Protein AF-0000000087148289 (afdb_homodimer)

Radius of gyration: 29.95 Å; Cα contacts (8 Å, |Δi|>4): 1672; chains: 2; bounding box: 51×97×71 Å

Nearest PDB structures (foldseek):
  4b7x-assembly2_C  TM=9.694E-01  e=5.937E-44  Pseudomonas aeruginosa PAO1
  4b7c-assembly3_E  TM=9.612E-01  e=1.639E-42  Pseudomonas aeruginosa PAO1
  5zxn-assembly1_B  TM=9.208E-01  e=2.849E-42  Vibrio vulnificus MO6-24/O
  7e4d-assembly1_B  TM=9.268E-01  e=2.447E-41  Parvibaculum lavamentivorans DS-1
  5zxu-assembly1_A  TM=9.361E-01  e=4.000E-41  Vibrio vulnificus MO6-24/O

Solvent-accessible surface area (backbone atoms only — not comparable to full-atom values): 34791 Å² total; per-residue (Å²): 127,84,58,70,22,48,34,34,18,30,54,42,69,56,83,41,67,70,56,74,74,29,48,38,81,40,78,42,73,52,79,78,53,48,84,45,17,24,24,23,42,28,28,34,37,44,52,59,77,70,55,61,60,28,47,34,94,51,93,64,81,55,80,44,61,52,74,66,36,68,38,67,36,44,32,31,23,33,25,68,41,56,32,38,92,86,53,46,62,71,41,47,37,30,34,62,26,44,52,33,49,53,24,61,29,50,54,88,68,42,39,87,56,59,66,87,64,41,60,70,69,41,51,57,16,58,56,22,65,33,22,47,34,22,51,45,41,40,58,72,65,30,50,79,51,64,72,36,30,36,36,25,34,48,19,41,29,37,35,24,39,43,35,44,33,55,41,33,76,52,47,25,46,22,32,28,32,25,72,37,68,70,43,27,47,45,38,36,76,71,50,59,30,75,31,55,42,38,57,74,80,46,90,52,58,48,63,53,40,46,69,65,34,71,87,34,32,39,24,37,42,33,36,27,45,62,70,64,46,59,32,51,54,77,35,48,27,76,62,12,21,32,24,36,66,39,40,59,73,53,70,46,52,74,58,87,56,65,38,73,62,59,69,73,59,20,27,67,22,33,21,36,38,30,23,47,56,59,73,81,44,56,93,49,43,66,62,50,42,52,53,44,46,50,33,38,59,71,61,76,41,79,85,53,69,31,75,40,76,34,61,91,40,41,65,56,54,48,58,36,63,82,70,64,74,57,50,26,22,47,33,25,37,52,44,74,78,76,78,125,126,85,58,71,23,48,35,35,19,31,54,41,68,55,84,41,66,71,57,75,74,30,49,38,80,40,78,43,72,50,81,76,52,48,86,44,16,24,22,24,43,27,27,33,36,43,50,59,78,68,54,60,60,28,48,35,95,53,94,65,80,56,80,42,61,53,74,66,36,69,37,67,37,44,31,31,25,32,25,68,40,57,33,38,89,87,52,46,62,71,41,47,37,30,33,62,26,43,50,32,49,53,24,62,30,53,53,87,68,42,38,88,56,57,67,86,63,40,61,70,70,41,52,56,15,59,56,22,65,32,23,46,34,22,51,46,42,40,58,72,65,30,52,79,51,64,74,34,29,37,37,26,34,49,19,42,28,37,34,24,40,43,36,43,32,55,41,34,77,51,47,26,46,24,34,30,30,26,72,37,70,68,44,27,48,44,38,36,76,70,49,59,30,73,30,53,41,38,57,74,80,47,90,52,60,48,62,53,41,46,70,64,34,72,86,30,31,39,24,37,42,30,37,27,45,62,70,64,46,58,32,51,53,78,36,49,29,76,61,12,21,32,24,37,64,38,40,58,73,53,70,47,53,75,57,87,56,64,39,75,61,57,69,73,58,20,27,68,20,33,21,37,37,30,21,46,57,59,75,81,45,54,93,50,42,67,60,50,42,51,51,44,46,51,33,38,59,70,61,75,40,79,85,51,70,30,77,39,76,35,63,90,39,41,65,57,53,49,58,35,63,82,70,65,73,58,50,26,23,45,33,26,38,51,43,75,78,76,79,125

Secondary structure (DSSP, 8-state):
-PPEEEEEEE-S--SSS--GGGEEEEEEEPP-PPTTEEEEEEEEEE--THHHHHTS-S--SSPPPPTTSBPEEEEEEEEEEESSSS--TT-EEEEEEESBSEEEEETTT-EE--TTTS-GGGGGTTTSHHHHHHHHIIIIII---TT-EEEETTTTBHHHHHHHHHHHHTT-EEEEEESSHHHHHIIIIIS--SEEEEGGG-S-HHHHHHHH-TT-EEEEEESS-HHHHHHHHTTEEEEEEEEE---GGGTT-SS--EEE--THHHHTTT-EEEE--GGGGGGGHHHHHHHHHHHHHHTSS---EEEEESGGGHHHHHHHGGGT--SBEEEEE-S-----/-PPEEEEEEE-S--SSS--GGGEEEEEEEPP-PPTTEEEEEEEEEE--THHHHHTS-S--SSPPPPTTSBPEEEEEEEEEEESSSS--TT-EEEEEEESBSEEEEETTT-EE--TTTS-GGGGGTTTSHHHHHHHHIIIIII---TT-EEEETTTTBHHHHHHHHHHHHTT-EEEEEESSHHHHHIIIIIS--SEEEEGGG-S-HHHHHHHH-TT-EEEEEESS-HHHHHHHHTTEEEEEEEEE---GGGTT-SS--EEE--THHHHTTT-EEEE--GGGGGGGHHHHHHHHHHHHHHTSS---EEEEESGGGHHHHHHHGGGT--SBEEEEE-S-----

Foldseek 3Di:
DFDKKKFKFQAAADLFQDDPNRIDIDIDGQDDEDQQKFKWQFFKFFFDLCLLVLSDCDDDPDHHGDNVDFAKGKTWGFTCDHNYPQDDGGFIWIDIFGLMRITMDRNVGIHHDDVVLHHRVVCRFCLHDLVLLLVCLQCVAQNDAAAAEEEEEVLQARNNVNNQLVCVVRNHAYEYEAADPVSQCCSVVPRPHQGYDNPNPDPQLLVVCCVSPVQFHQEYEYAADDPNVVNNLQGHAAQHTYEDEHHSVCSRPSDPDDDDDRVVSCVVNVYYYDYDDSVVCVVCSVVSSVVSSVCSSVVSRDFDEDEAEASVCSVVQNSVVSVRPIGYTYMYGHDDDPPD/DFDKKKFKFQAAADLFQDDPNRIDIDIDGQDDEDQQKFKWQFFKFFFDLCLLVLSDCDDDPDHHGDNVDFAKGKTWGFTCPDNYPQDDGGFIWIDIFGLMRITMDRNVGIHHDDVVLHHRVVCRFCLHDLVLLLVCLQCVAQNDAAAAEEEEEVLQARNNLNNQLVCVVRNHAYEYEAADPVSQCCSVVPRPHQGYDNPNPDPQLLVVCCVSPVQFHQEYEYAADDPNVVNNLQGHAAQREYEDEHHSPCSRPSDDDDDDDRVVSCPVNVYYYDYDDSVVCVVCSVVSSVVSSVCSSVVSRDFDEDEAEASVCSVVQNSVVSVRPIGYTYMYGHDDDPPD

Structure (mmCIF, N/CA/C/O backbone):
data_AF-0000000087148289-model_v1
#
loop_
_entity.id
_entity.type
_entity.pdbx_description
1 polymer 'NADP-dependent oxidoreductase'
#
loop_
_atom_site.group_PDB
_atom_site.id
_atom_site.type_symbol
_atom_site.label_atom_id
_atom_site.label_alt_id
_atom_site.label_comp_id
_atom_site.label_asym_id
_atom_site.label_entity_id
_atom_site.label_seq_id
_atom_site.pdbx_PDB_ins_code
_atom_site.Cartn_x
_atom_site.Cartn_y
_atom_site.Cartn_z
_atom_site.occupancy
_atom_site.B_iso_or_equiv
_atom_site.auth_seq_id
_atom_site.auth_comp_id
_atom_site.auth_asym_id
_atom_site.auth_atom_id
_atom_site.pdbx_PDB_model_num
ATOM 1 N N . MET A 1 1 ? 18.781 -46.125 -31.375 1 41.03 1 MET A N 1
ATOM 2 C CA . MET A 1 1 ? 18.406 -44.844 -31.969 1 41.03 1 MET A CA 1
ATOM 3 C C . MET A 1 1 ? 18.312 -43.781 -30.891 1 41.03 1 MET A C 1
ATOM 5 O O . MET A 1 1 ? 17.688 -44 -29.844 1 41.03 1 MET A O 1
ATOM 9 N N . ARG A 1 2 ? 19.094 -42.75 -30.875 1 57.16 2 ARG A N 1
ATOM 10 C CA . ARG A 1 2 ? 19.156 -41.781 -29.781 1 57.16 2 ARG A CA 1
ATOM 11 C C . ARG A 1 2 ? 17.781 -41.156 -29.5 1 57.16 2 ARG A C 1
ATOM 13 O O . ARG A 1 2 ? 17.078 -40.781 -30.438 1 57.16 2 ARG A O 1
ATOM 20 N N . GLU A 1 3 ? 17.188 -41.312 -28.359 1 78.75 3 GLU A N 1
ATOM 21 C CA . GLU A 1 3 ? 15.859 -40.844 -28.031 1 78.75 3 GLU A CA 1
ATOM 22 C C . GLU A 1 3 ? 15.758 -39.312 -28.266 1 78.75 3 GLU A C 1
ATOM 24 O O . GLU A 1 3 ? 16.734 -38.594 -28.078 1 78.75 3 GLU A O 1
ATOM 29 N N . THR A 1 4 ? 14.797 -38.969 -29.016 1 91.69 4 THR A N 1
ATOM 30 C CA . THR A 1 4 ? 14.555 -37.562 -29.328 1 91.69 4 THR A CA 1
ATOM 31 C C . THR A 1 4 ? 13.797 -36.875 -28.203 1 91.69 4 THR A C 1
ATOM 33 O O . THR A 1 4 ? 13.258 -37.531 -27.312 1 91.69 4 THR A O 1
ATOM 36 N N . ASN A 1 5 ? 14.016 -35.594 -28.078 1 97 5 ASN A N 1
ATOM 37 C CA . ASN A 1 5 ? 13.352 -34.75 -27.094 1 97 5 ASN A CA 1
ATOM 38 C C . ASN A 1 5 ? 12.656 -33.562 -27.766 1 97 5 ASN A C 1
ATOM 40 O O . ASN A 1 5 ? 13.289 -32.812 -28.5 1 97 5 ASN A O 1
ATOM 44 N N . ARG A 1 6 ? 11.336 -33.469 -27.656 1 98.06 6 ARG A N 1
ATOM 45 C CA . ARG A 1 6 ? 10.625 -32.25 -28.078 1 98.06 6 ARG A CA 1
ATOM 46 C C . ARG A 1 6 ? 10.664 -31.203 -26.969 1 98.06 6 ARG A C 1
ATOM 48 O O . ARG A 1 6 ? 10.516 -31.531 -25.797 1 98.06 6 ARG A O 1
ATOM 55 N N . ARG A 1 7 ? 10.93 -29.984 -27.406 1 98 7 ARG A N 1
ATOM 56 C CA . ARG A 1 7 ? 11.023 -28.891 -26.453 1 98 7 ARG A CA 1
ATOM 57 C C . ARG A 1 7 ? 10.414 -27.609 -27.016 1 98 7 ARG A C 1
ATOM 59 O O . ARG A 1 7 ? 10.641 -27.281 -28.188 1 98 7 ARG A O 1
ATOM 66 N N . TRP A 1 8 ? 9.625 -26.938 -26.219 1 98.44 8 TRP A N 1
ATOM 67 C CA . TRP A 1 8 ? 9.078 -25.641 -26.609 1 98.44 8 TRP A CA 1
ATOM 68 C C . TRP A 1 8 ? 10.094 -24.531 -26.391 1 98.44 8 TRP A C 1
ATOM 70 O O . TRP A 1 8 ? 10.773 -24.5 -25.359 1 98.44 8 TRP A O 1
ATOM 80 N N . HIS A 1 9 ? 10.195 -23.656 -27.344 1 98.44 9 HIS A N 1
ATOM 81 C CA . HIS A 1 9 ? 11.047 -22.469 -27.281 1 98.44 9 HIS A CA 1
ATOM 82 C C . HIS A 1 9 ? 10.234 -21.188 -27.469 1 98.44 9 HIS A C 1
ATOM 84 O O . HIS A 1 9 ? 9.172 -21.203 -28.094 1 98.44 9 HIS A O 1
ATOM 90 N N . LEU A 1 10 ? 10.695 -20.125 -26.828 1 98.12 10 LEU A N 1
ATOM 91 C CA . LEU A 1 10 ? 10.133 -18.812 -27.172 1 98.12 10 LEU A CA 1
ATOM 92 C C . LEU A 1 10 ? 10.516 -18.406 -28.594 1 98.12 10 LEU A C 1
ATOM 94 O O . LEU A 1 10 ? 11.695 -18.203 -28.875 1 98.12 10 LEU A O 1
ATOM 98 N N . ALA A 1 11 ? 9.586 -18.297 -29.391 1 97.88 11 ALA A N 1
ATOM 99 C CA . ALA A 1 11 ? 9.852 -18.031 -30.797 1 97.88 11 ALA A CA 1
ATOM 100 C C . ALA A 1 11 ? 9.938 -16.531 -31.078 1 97.88 11 ALA A C 1
ATOM 102 O O . ALA A 1 11 ? 10.766 -16.078 -31.875 1 97.88 11 ALA A O 1
ATOM 103 N N . LYS A 1 12 ? 9.102 -15.812 -30.516 1 96.19 12 LYS A N 1
ATOM 104 C CA . LYS A 1 12 ? 9.047 -14.359 -30.641 1 96.19 12 LYS A CA 1
ATOM 105 C C . LYS A 1 12 ? 8.383 -13.727 -29.422 1 96.19 12 LYS A C 1
ATOM 107 O O . LYS A 1 12 ? 7.535 -14.344 -28.781 1 96.19 12 LYS A O 1
ATOM 112 N N . ARG A 1 13 ? 8.734 -12.516 -29.219 1 95.19 13 ARG A N 1
ATOM 113 C CA . ARG A 1 13 ? 8.117 -11.781 -28.125 1 95.19 13 ARG A CA 1
ATOM 114 C C . ARG A 1 13 ? 6.773 -11.195 -28.547 1 95.19 13 ARG A C 1
ATOM 116 O O . ARG A 1 13 ? 6.652 -10.625 -29.625 1 95.19 13 ARG A O 1
ATOM 123 N N . PRO A 1 14 ? 5.898 -11.344 -27.656 1 93.25 14 PRO A N 1
ATOM 124 C CA . PRO A 1 14 ? 4.598 -10.766 -28 1 93.25 14 PRO A CA 1
ATOM 125 C C . PRO A 1 14 ? 4.555 -9.258 -27.812 1 93.25 14 PRO A C 1
ATOM 127 O O . PRO A 1 14 ? 5.188 -8.727 -26.891 1 93.25 14 PRO A O 1
ATOM 130 N N . ALA A 1 15 ? 3.848 -8.391 -28.562 1 83.5 15 ALA A N 1
ATOM 131 C CA . ALA A 1 15 ? 3.574 -6.969 -28.359 1 83.5 15 ALA A CA 1
ATOM 132 C C . ALA A 1 15 ? 2.387 -6.773 -27.422 1 83.5 15 ALA A C 1
ATOM 134 O O . ALA A 1 15 ? 2.338 -5.793 -26.672 1 83.5 15 ALA A O 1
ATOM 135 N N . GLY A 1 16 ? 1.531 -7.648 -27.281 1 87.69 16 GLY A N 1
ATOM 136 C CA . GLY A 1 16 ? 0.331 -7.75 -26.469 1 87.69 16 GLY A CA 1
ATOM 137 C C . GLY A 1 16 ? 0.06 -9.156 -25.969 1 87.69 16 GLY A C 1
ATOM 138 O O . GLY A 1 16 ? 0.959 -9.828 -25.453 1 87.69 16 GLY A O 1
ATOM 139 N N . GLU A 1 17 ? -1.116 -9.469 -26.125 1 91.12 17 GLU A N 1
ATOM 140 C CA . GLU A 1 17 ? -1.474 -10.836 -25.75 1 91.12 17 GLU A CA 1
ATOM 141 C C . GLU A 1 17 ? -0.712 -11.859 -26.578 1 91.12 17 GLU A C 1
ATOM 143 O O . GLU A 1 17 ? -0.679 -11.766 -27.812 1 91.12 17 GLU A O 1
ATOM 148 N N . PRO A 1 18 ? -0.026 -12.781 -25.922 1 95.56 18 PRO A N 1
ATOM 149 C CA . PRO A 1 18 ? 0.684 -13.812 -26.672 1 95.56 18 PRO A CA 1
ATOM 150 C C . PRO A 1 18 ? -0.253 -14.672 -27.531 1 95.56 18 PRO A C 1
ATOM 152 O O . PRO A 1 18 ? -1.438 -14.797 -27.203 1 95.56 18 PRO A O 1
ATOM 155 N N . ASP A 1 19 ? 0.296 -15.141 -28.641 1 95.31 19 ASP A N 1
ATOM 156 C CA . ASP A 1 19 ? -0.416 -16.078 -29.484 1 95.31 19 ASP A CA 1
ATOM 157 C C . ASP A 1 19 ? 0.467 -17.281 -29.844 1 95.31 19 ASP A C 1
ATOM 159 O O . ASP A 1 19 ? 1.577 -17.406 -29.328 1 95.31 19 ASP A O 1
ATOM 163 N N . ALA A 1 20 ? -0.085 -18.172 -30.672 1 95.62 20 ALA A N 1
ATOM 164 C CA . ALA A 1 20 ? 0.584 -19.422 -30.984 1 95.62 20 ALA A CA 1
ATOM 165 C C . ALA A 1 20 ? 1.939 -19.188 -31.656 1 95.62 20 ALA A C 1
ATOM 167 O O . ALA A 1 20 ? 2.865 -19.984 -31.5 1 95.62 20 ALA A O 1
ATOM 168 N N . ASP A 1 21 ? 2.086 -18.047 -32.312 1 96.62 21 ASP A N 1
ATOM 169 C CA . ASP A 1 21 ? 3.314 -17.75 -33.031 1 96.62 21 ASP A CA 1
ATOM 170 C C . ASP A 1 21 ? 4.461 -17.438 -32.062 1 96.62 21 ASP A C 1
ATOM 172 O O . ASP A 1 21 ? 5.625 -17.422 -32.469 1 96.62 21 ASP A O 1
ATOM 176 N N . CYS A 1 22 ? 4.145 -17.203 -30.859 1 97.81 22 CYS A N 1
ATOM 177 C CA . CYS A 1 22 ? 5.168 -16.891 -29.875 1 97.81 22 CYS A CA 1
ATOM 178 C C . CYS A 1 22 ? 5.922 -18.141 -29.453 1 97.81 22 CYS A C 1
ATOM 180 O O . CYS A 1 22 ? 6.914 -18.062 -28.719 1 97.81 22 CYS A O 1
ATOM 182 N N . PHE A 1 23 ? 5.512 -19.281 -29.922 1 98.19 23 PHE A N 1
ATOM 183 C CA . PHE A 1 23 ? 6.059 -20.562 -29.469 1 98.19 23 PHE A CA 1
ATOM 184 C C . PHE A 1 23 ? 6.5 -21.406 -30.656 1 98.19 23 PHE A C 1
ATOM 186 O O . PHE A 1 23 ? 5.852 -21.406 -31.703 1 98.19 23 PHE A O 1
ATOM 193 N N . ASP A 1 24 ? 7.574 -22.078 -30.422 1 97.94 24 ASP A N 1
ATOM 194 C CA . ASP A 1 24 ? 8.117 -22.984 -31.438 1 97.94 24 ASP A CA 1
ATOM 195 C C . ASP A 1 24 ? 8.508 -24.328 -30.812 1 97.94 24 ASP A C 1
ATOM 197 O O . ASP A 1 24 ? 9.328 -24.375 -29.891 1 97.94 24 ASP A O 1
ATOM 201 N N . LEU A 1 25 ? 7.887 -25.422 -31.266 1 98.25 25 LEU A N 1
ATOM 202 C CA . LEU A 1 25 ? 8.25 -26.766 -30.812 1 98.25 25 LEU A CA 1
ATOM 203 C C . LEU A 1 25 ? 9.398 -27.328 -31.656 1 98.25 25 LEU A C 1
ATOM 205 O O . LEU A 1 25 ? 9.281 -27.453 -32.875 1 98.25 25 LEU A O 1
ATOM 209 N N . ARG A 1 26 ? 10.453 -27.656 -30.969 1 97.75 26 ARG A N 1
ATOM 210 C CA . ARG A 1 26 ? 11.617 -28.188 -31.672 1 97.75 26 ARG A CA 1
ATOM 211 C C . ARG A 1 26 ? 11.961 -29.594 -31.172 1 97.75 26 ARG A C 1
ATOM 213 O O . ARG A 1 26 ? 11.758 -29.906 -30 1 97.75 26 ARG A O 1
ATOM 220 N N . GLU A 1 27 ? 12.469 -30.344 -32.125 1 96.81 27 GLU A N 1
ATOM 221 C CA . GLU A 1 27 ? 12.977 -31.672 -31.781 1 96.81 27 GLU A CA 1
ATOM 222 C C . GLU A 1 27 ? 14.508 -31.688 -31.75 1 96.81 27 GLU A C 1
ATOM 224 O O . GLU A 1 27 ? 15.156 -31.078 -32.594 1 96.81 27 GLU A O 1
ATOM 229 N N . GLY A 1 28 ? 14.969 -32.281 -30.734 1 95.31 28 GLY A N 1
ATOM 230 C CA . GLY A 1 28 ? 16.406 -32.406 -30.578 1 95.31 28 GLY A CA 1
ATOM 231 C C . GLY A 1 28 ? 16.828 -33.688 -29.859 1 95.31 28 GLY A C 1
ATOM 232 O O . GLY A 1 28 ? 16.016 -34.594 -29.656 1 95.31 28 GLY A O 1
ATOM 233 N N . GLU A 1 29 ? 18.094 -33.688 -29.531 1 95 29 GLU A N 1
ATOM 234 C CA . GLU A 1 29 ? 18.641 -34.844 -28.828 1 95 29 GLU A CA 1
ATOM 235 C C . GLU A 1 29 ? 18.203 -34.844 -27.375 1 95 29 GLU A C 1
ATOM 237 O O . GLU A 1 29 ? 18.094 -33.781 -26.75 1 95 29 GLU A O 1
ATOM 242 N N . ARG A 1 30 ? 17.938 -36 -26.891 1 96.19 30 ARG A N 1
ATOM 243 C CA . ARG A 1 30 ? 17.719 -36.156 -25.453 1 96.19 30 ARG A CA 1
ATOM 244 C C . ARG A 1 30 ? 18.938 -35.688 -24.656 1 96.19 30 ARG A C 1
ATOM 246 O O . ARG A 1 30 ? 20.047 -36.125 -24.938 1 96.19 30 ARG A O 1
ATOM 253 N N . PRO A 1 31 ? 18.75 -34.906 -23.688 1 95.56 31 PRO A N 1
ATOM 254 C CA . PRO A 1 31 ? 19.906 -34.406 -22.922 1 95.56 31 PRO A CA 1
ATOM 255 C C . PRO A 1 31 ? 20.484 -35.469 -21.984 1 95.56 31 PRO A C 1
ATOM 257 O O . PRO A 1 31 ? 19.797 -36.469 -21.672 1 95.56 31 PRO A O 1
ATOM 260 N N . THR A 1 32 ? 21.75 -35.312 -21.688 1 95.25 32 THR A N 1
ATOM 261 C CA . THR A 1 32 ? 22.438 -36.094 -20.672 1 95.25 32 THR A CA 1
ATOM 262 C C . THR A 1 32 ? 22.703 -35.281 -19.422 1 95.25 32 THR A C 1
ATOM 264 O O . THR A 1 32 ? 23.25 -34.188 -19.516 1 95.25 32 THR A O 1
ATOM 267 N N . PRO A 1 33 ? 22.266 -35.812 -18.297 1 97.25 33 PRO A N 1
ATOM 268 C CA . PRO A 1 33 ? 22.484 -35.031 -17.094 1 97.25 33 PRO A CA 1
ATOM 269 C C . PRO A 1 33 ? 23.953 -34.938 -16.703 1 97.25 33 PRO A C 1
ATOM 271 O O . PRO A 1 33 ? 24.703 -35.906 -16.844 1 97.25 33 PRO A O 1
ATOM 274 N N . ASN A 1 34 ? 24.391 -33.781 -16.25 1 97.62 34 ASN A N 1
ATOM 275 C CA . ASN A 1 34 ? 25.703 -33.594 -15.641 1 97.62 34 ASN A CA 1
ATOM 276 C C . ASN A 1 34 ? 25.719 -34.062 -14.188 1 97.62 34 ASN A C 1
ATOM 278 O O . ASN A 1 34 ? 24.672 -34.438 -13.641 1 97.62 34 ASN A O 1
ATOM 282 N N . PRO A 1 35 ? 26.969 -34.156 -13.664 1 97.88 35 PRO A N 1
ATOM 283 C CA . PRO A 1 35 ? 26.984 -34.438 -12.227 1 97.88 35 PRO A CA 1
ATOM 284 C C . PRO A 1 35 ? 26.125 -33.469 -11.438 1 97.88 35 PRO A C 1
ATOM 286 O O . PRO A 1 35 ? 26.188 -32.25 -11.664 1 97.88 35 PRO A O 1
ATOM 289 N N . GLY A 1 36 ? 25.266 -34.062 -10.602 1 98.31 36 GLY A N 1
ATOM 290 C CA . GLY A 1 36 ? 24.375 -33.219 -9.789 1 98.31 36 GLY A CA 1
ATOM 291 C C . GLY A 1 36 ? 23.047 -32.969 -10.445 1 98.31 36 GLY A C 1
ATOM 292 O O . GLY A 1 36 ? 22.172 -32.312 -9.852 1 98.31 36 GLY A O 1
ATOM 293 N N . GLU A 1 37 ? 22.875 -33.5 -11.609 1 98.62 37 GLU A N 1
ATOM 294 C CA . GLU A 1 37 ? 21.656 -33.25 -12.352 1 98.62 37 GLU A CA 1
ATOM 295 C C . GLU A 1 37 ? 20.859 -34.562 -12.555 1 98.62 37 GLU A C 1
ATOM 297 O O . GLU A 1 37 ? 21.391 -35.656 -12.398 1 98.62 37 GLU A O 1
ATOM 302 N N . LEU A 1 38 ? 19.594 -34.375 -12.82 1 98.69 38 LEU A N 1
ATOM 303 C CA . LEU A 1 38 ? 18.688 -35.469 -13.109 1 98.69 38 LEU A CA 1
ATOM 304 C C . LEU A 1 38 ? 18.062 -35.312 -14.492 1 98.69 38 LEU A C 1
ATOM 306 O O . LEU A 1 38 ? 17.641 -34.219 -14.859 1 98.69 38 LEU A O 1
ATOM 310 N N . LEU A 1 39 ? 18.094 -36.375 -15.211 1 98.44 39 LEU A N 1
ATOM 311 C CA . LEU A 1 39 ? 17.219 -36.406 -16.375 1 98.44 39 LEU A CA 1
ATOM 312 C C . LEU A 1 39 ? 15.859 -37 -16.031 1 98.44 39 LEU A C 1
ATOM 314 O O . LEU A 1 39 ? 15.773 -38.125 -15.539 1 98.44 39 LEU A O 1
ATOM 318 N N . VAL A 1 40 ? 14.898 -36.219 -16.297 1 98.25 40 VAL A N 1
ATOM 319 C CA . VAL A 1 40 ? 13.547 -36.594 -15.875 1 98.25 40 VAL A CA 1
ATOM 320 C C . VAL A 1 40 ? 12.641 -36.688 -17.094 1 98.25 40 VAL A C 1
ATOM 322 O O . VAL A 1 40 ? 12.617 -35.812 -17.953 1 98.25 40 VAL A O 1
ATOM 325 N N . ARG A 1 41 ? 11.938 -37.812 -17.203 1 97.88 41 ARG A N 1
ATOM 326 C CA . ARG A 1 41 ? 10.812 -37.906 -18.125 1 97.88 41 ARG A CA 1
ATOM 327 C C . ARG A 1 41 ? 9.602 -37.156 -17.578 1 97.88 41 ARG A C 1
ATOM 329 O O . ARG A 1 41 ? 8.977 -37.594 -16.609 1 97.88 41 ARG A O 1
ATOM 336 N N . VAL A 1 42 ? 9.266 -36.094 -18.25 1 98.44 42 VAL A N 1
ATOM 337 C CA . VAL A 1 42 ? 8.234 -35.219 -17.719 1 98.44 42 VAL A CA 1
ATOM 338 C C . VAL A 1 42 ? 6.867 -35.875 -17.828 1 98.44 42 VAL A C 1
ATOM 340 O O . VAL A 1 42 ? 6.496 -36.375 -18.906 1 98.44 42 VAL A O 1
ATOM 343 N N . ARG A 1 43 ? 6.199 -35.938 -16.734 1 98.38 43 ARG A N 1
ATOM 344 C CA . ARG A 1 43 ? 4.82 -36.406 -16.734 1 98.38 43 ARG A CA 1
ATOM 345 C C . ARG A 1 43 ? 3.836 -35.25 -16.859 1 98.38 43 ARG A C 1
ATOM 347 O O . ARG A 1 43 ? 2.898 -35.312 -17.656 1 98.38 43 ARG A O 1
ATOM 354 N N . TYR A 1 44 ? 4.031 -34.25 -16.047 1 98.69 44 TYR A N 1
ATOM 355 C CA . TYR A 1 44 ? 3.203 -33.031 -16.094 1 98.69 44 TYR A CA 1
ATOM 356 C C . TYR A 1 44 ? 4.066 -31.781 -16.094 1 98.69 44 TYR A C 1
ATOM 358 O O . TYR A 1 44 ? 5.129 -31.75 -15.469 1 98.69 44 TYR A O 1
ATOM 366 N N . LEU A 1 45 ? 3.584 -30.75 -16.797 1 97.94 45 LEU A N 1
ATOM 367 C CA . LEU A 1 45 ? 4.16 -29.422 -16.828 1 97.94 45 LEU A CA 1
ATOM 368 C C . LEU A 1 45 ? 3.229 -28.406 -16.156 1 97.94 45 LEU A C 1
ATOM 370 O O . LEU A 1 45 ? 2.01 -28.469 -16.344 1 97.94 45 LEU A O 1
ATOM 374 N N . SER A 1 46 ? 3.861 -27.547 -15.438 1 98.12 46 SER A N 1
ATOM 375 C CA . SER A 1 46 ? 3.098 -26.438 -14.891 1 98.12 46 SER A CA 1
ATOM 376 C C . SER A 1 46 ? 2.955 -25.312 -15.906 1 98.12 46 SER A C 1
ATOM 378 O O . SER A 1 46 ? 3.893 -25.016 -16.656 1 98.12 46 SER A O 1
ATOM 380 N N . VAL A 1 47 ? 1.837 -24.719 -15.969 1 96.06 47 VAL A N 1
ATOM 381 C CA . VAL A 1 47 ? 1.646 -23.453 -16.688 1 96.06 47 VAL A CA 1
ATOM 382 C C . VAL A 1 47 ? 1.201 -22.375 -15.703 1 96.06 47 VAL A C 1
ATOM 384 O O . VAL A 1 47 ? 0.237 -22.547 -14.961 1 96.06 47 VAL A O 1
ATOM 387 N N . ASP A 1 48 ? 1.909 -21.297 -15.695 1 96.62 48 ASP A N 1
ATOM 388 C CA . ASP A 1 48 ? 1.71 -20.266 -14.68 1 96.62 48 ASP A CA 1
ATOM 389 C C . ASP A 1 48 ? 1.649 -18.875 -15.305 1 96.62 48 ASP A C 1
ATOM 391 O O . ASP A 1 48 ? 2.404 -18.578 -16.234 1 96.62 48 ASP A O 1
ATOM 395 N N . PRO A 1 49 ? 0.834 -18.016 -14.695 1 95.5 49 PRO A N 1
ATOM 396 C CA . PRO A 1 49 ? 0.683 -16.656 -15.234 1 95.5 49 PRO A CA 1
ATOM 397 C C . PRO A 1 49 ? 1.994 -15.875 -15.242 1 95.5 49 PRO A C 1
ATOM 399 O O . PRO A 1 49 ? 2.229 -15.062 -16.141 1 95.5 49 PRO A O 1
ATOM 402 N N . TYR A 1 50 ? 2.912 -16.094 -14.312 1 94.44 50 TYR A N 1
ATOM 403 C CA . TYR A 1 50 ? 4.145 -15.32 -14.227 1 94.44 50 TYR A CA 1
ATOM 404 C C . TYR A 1 50 ? 4.992 -15.508 -15.484 1 94.44 50 TYR A C 1
ATOM 406 O O . TYR A 1 50 ? 5.84 -14.664 -15.797 1 94.44 50 TYR A O 1
ATOM 414 N N . MET A 1 51 ? 4.781 -16.562 -16.203 1 95.44 51 MET A N 1
ATOM 415 C CA . MET A 1 51 ? 5.531 -16.844 -17.422 1 95.44 51 MET A CA 1
ATOM 416 C C . MET A 1 51 ? 5.312 -15.742 -18.469 1 95.44 51 MET A C 1
ATOM 418 O O . MET A 1 51 ? 6.203 -15.453 -19.266 1 95.44 51 MET A O 1
ATOM 422 N N . ARG A 1 52 ? 4.109 -15.156 -18.422 1 95.25 52 ARG A N 1
ATOM 423 C CA . ARG A 1 52 ? 3.842 -14.055 -19.328 1 95.25 52 ARG A CA 1
ATOM 424 C C . ARG A 1 52 ? 4.844 -12.922 -19.141 1 95.25 52 ARG A C 1
ATOM 426 O O . ARG A 1 52 ? 5.285 -12.305 -20.109 1 95.25 52 ARG A O 1
ATOM 433 N N . GLY A 1 53 ? 5.152 -12.648 -17.875 1 93.19 53 GLY A N 1
ATOM 434 C CA . GLY A 1 53 ? 6.148 -11.633 -17.594 1 93.19 53 GLY A CA 1
ATOM 435 C C . GLY A 1 53 ? 7.52 -11.953 -18.156 1 93.19 53 GLY A C 1
ATOM 436 O O . GLY A 1 53 ? 8.258 -11.055 -18.547 1 93.19 53 GLY A O 1
ATOM 437 N N . ARG A 1 54 ? 7.852 -13.188 -18.25 1 94.38 54 ARG A N 1
ATOM 438 C CA . ARG A 1 54 ? 9.156 -13.633 -18.734 1 94.38 54 ARG A CA 1
ATOM 439 C C . ARG A 1 54 ? 9.281 -13.406 -20.234 1 94.38 54 ARG A C 1
ATOM 441 O O . ARG A 1 54 ? 10.391 -13.438 -20.781 1 94.38 54 ARG A O 1
ATOM 448 N N . MET A 1 55 ? 8.164 -13.25 -20.859 1 94.94 55 MET A N 1
ATOM 449 C CA . MET A 1 55 ? 8.148 -13.086 -22.312 1 94.94 55 MET A CA 1
ATOM 450 C C . MET A 1 55 ? 8.422 -11.633 -22.703 1 94.94 55 MET A C 1
ATOM 452 O O . MET A 1 55 ? 8.648 -11.336 -23.875 1 94.94 55 MET A O 1
ATOM 456 N N . ARG A 1 56 ? 8.352 -10.75 -21.75 1 90.19 56 ARG A N 1
ATOM 457 C CA . ARG A 1 56 ? 8.586 -9.336 -22 1 90.19 56 ARG A CA 1
ATOM 458 C C . ARG A 1 56 ? 10.047 -8.969 -21.766 1 90.19 56 ARG A C 1
ATOM 460 O O . ARG A 1 56 ? 10.664 -9.453 -20.812 1 90.19 56 ARG A O 1
ATOM 467 N N . ASP A 1 57 ? 10.508 -8.094 -22.609 1 87.94 57 ASP A N 1
ATOM 468 C CA . ASP A 1 57 ? 11.891 -7.648 -22.469 1 87.94 57 ASP A CA 1
ATOM 469 C C . ASP A 1 57 ? 11.984 -6.418 -21.578 1 87.94 57 ASP A C 1
ATOM 471 O O . ASP A 1 57 ? 12.406 -5.348 -22.016 1 87.94 57 ASP A O 1
ATOM 475 N N . THR A 1 58 ? 11.562 -6.523 -20.422 1 84.56 58 THR A N 1
ATOM 476 C CA . THR A 1 58 ? 11.609 -5.441 -19.453 1 84.56 58 THR A CA 1
ATOM 477 C C . THR A 1 58 ? 12.203 -5.934 -18.125 1 84.56 58 THR A C 1
ATOM 479 O O . THR A 1 58 ? 12.109 -7.121 -17.812 1 84.56 58 THR A O 1
ATOM 482 N N . ALA A 1 59 ? 12.828 -4.984 -17.547 1 80.69 59 ALA A N 1
ATOM 483 C CA . ALA A 1 59 ? 13.414 -5.312 -16.25 1 80.69 59 ALA A CA 1
ATOM 484 C C . ALA A 1 59 ? 12.336 -5.73 -15.25 1 80.69 59 ALA A C 1
ATOM 486 O O . ALA A 1 59 ? 11.258 -5.129 -15.203 1 80.69 59 ALA A O 1
ATOM 487 N N . SER A 1 60 ? 12.594 -6.797 -14.508 1 86.56 60 SER A N 1
ATOM 488 C CA . SER A 1 60 ? 11.727 -7.324 -13.453 1 86.56 60 SER A CA 1
ATOM 489 C C . SER A 1 60 ? 12.523 -8.102 -12.414 1 86.56 60 SER A C 1
ATOM 491 O O . SER A 1 60 ? 13.742 -7.93 -12.312 1 86.56 60 SER A O 1
ATOM 493 N N . TYR A 1 61 ? 11.844 -8.797 -11.508 1 88.62 61 TYR A N 1
ATOM 494 C CA . TYR A 1 61 ? 12.484 -9.531 -10.43 1 88.62 61 TYR A CA 1
ATOM 495 C C . TYR A 1 61 ? 13.227 -10.75 -10.953 1 88.62 61 TYR A C 1
ATOM 497 O O . TYR A 1 61 ? 14.039 -11.344 -10.25 1 88.62 61 TYR A O 1
ATOM 505 N N . ALA A 1 62 ? 12.906 -11.094 -12.234 1 88.75 62 ALA A N 1
ATOM 506 C CA . ALA A 1 62 ? 13.586 -12.188 -12.93 1 88.75 62 ALA A CA 1
ATOM 507 C C . ALA A 1 62 ? 13.938 -11.805 -14.359 1 88.75 62 ALA A C 1
ATOM 509 O O . ALA A 1 62 ? 13.234 -11 -14.984 1 88.75 62 ALA A O 1
ATOM 510 N N . GLU A 1 63 ? 14.977 -12.398 -14.875 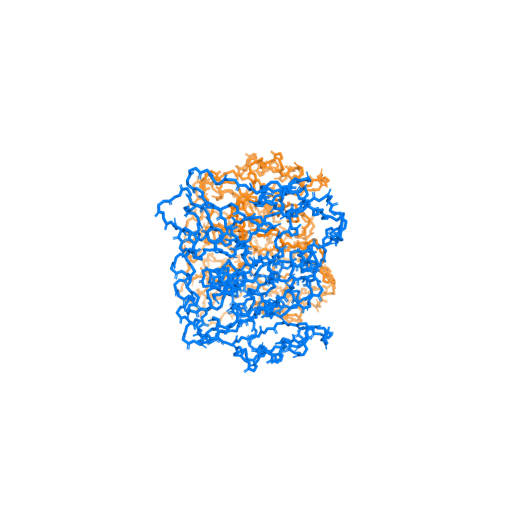1 90.06 63 GLU A N 1
ATOM 511 C CA . GLU A 1 63 ? 15.406 -12.109 -16.234 1 90.06 63 GLU A CA 1
ATOM 512 C C . GLU A 1 63 ? 14.375 -12.578 -17.266 1 90.06 63 GLU A C 1
ATOM 514 O O . GLU A 1 63 ? 13.812 -13.664 -17.109 1 90.06 63 GLU A O 1
ATOM 519 N N . PRO A 1 64 ? 14.164 -11.781 -18.281 1 93.12 64 PRO A N 1
ATOM 520 C CA . PRO A 1 64 ? 13.297 -12.227 -19.359 1 93.12 64 PRO A CA 1
ATOM 521 C C . PRO A 1 64 ? 13.852 -13.445 -20.109 1 93.12 64 PRO A C 1
ATOM 523 O O . PRO A 1 64 ? 15.07 -13.648 -20.125 1 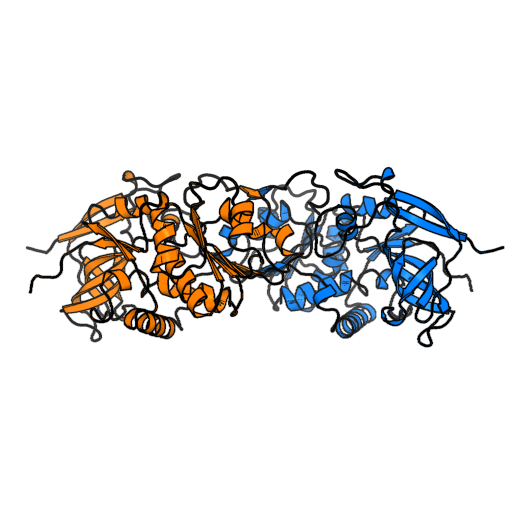93.12 64 PRO A O 1
ATOM 526 N N . TRP A 1 65 ? 12.945 -14.195 -20.625 1 93.88 65 TRP A N 1
ATOM 527 C CA . TRP A 1 65 ? 13.383 -15.258 -21.531 1 93.88 65 TRP A CA 1
ATOM 528 C C . TRP A 1 65 ? 13.977 -14.672 -22.812 1 93.88 65 TRP A C 1
ATOM 530 O O . TRP A 1 65 ? 13.477 -13.68 -23.328 1 93.88 65 TRP A O 1
ATOM 540 N N . ALA A 1 66 ? 15.047 -15.266 -23.312 1 95.38 66 ALA A N 1
ATOM 541 C CA . ALA A 1 66 ? 15.57 -14.891 -24.625 1 95.38 66 ALA A CA 1
ATOM 542 C C . ALA A 1 66 ? 14.828 -15.617 -25.75 1 95.38 66 ALA A C 1
ATOM 544 O O . ALA A 1 66 ? 14.477 -16.797 -25.609 1 95.38 66 ALA A O 1
ATOM 545 N N . VAL A 1 67 ? 14.602 -14.82 -26.766 1 96.5 67 VAL A N 1
ATOM 546 C CA . VAL A 1 67 ? 14.039 -15.477 -27.953 1 96.5 67 VAL A CA 1
ATOM 547 C C . VAL A 1 67 ? 14.953 -16.609 -28.406 1 96.5 67 VAL A C 1
ATOM 549 O O . VAL A 1 67 ? 16.172 -16.422 -28.516 1 96.5 67 VAL A O 1
ATOM 552 N N . GLY A 1 68 ? 14.32 -17.766 -28.609 1 96.5 68 GLY A N 1
ATOM 553 C CA . GLY A 1 68 ? 15.086 -18.938 -29 1 96.5 68 GLY A CA 1
ATOM 554 C C . GLY A 1 68 ? 15.359 -19.875 -27.844 1 96.5 68 GLY A C 1
ATOM 555 O O . GLY A 1 68 ? 15.656 -21.062 -28.047 1 96.5 68 GLY A O 1
ATOM 556 N N . ASP A 1 69 ? 15.25 -19.375 -26.656 1 94 69 ASP A N 1
ATOM 557 C CA . ASP A 1 69 ? 15.516 -20.188 -25.469 1 94 69 ASP A CA 1
ATOM 558 C C . ASP A 1 69 ? 14.352 -21.141 -25.203 1 94 69 ASP A C 1
ATOM 560 O O . ASP A 1 69 ? 13.203 -20.844 -25.531 1 94 69 ASP A O 1
ATOM 564 N N . PRO A 1 70 ? 14.695 -22.297 -24.594 1 95.69 70 PRO A N 1
ATOM 565 C CA . PRO A 1 70 ? 13.617 -23.188 -24.141 1 95.69 70 PRO A CA 1
ATOM 566 C C . PRO A 1 70 ? 12.766 -22.562 -23.047 1 95.69 70 PRO A C 1
ATOM 568 O O . PRO A 1 70 ? 13.289 -21.844 -22.188 1 95.69 70 PRO A O 1
ATOM 571 N N . LEU A 1 71 ? 11.508 -22.828 -23.172 1 97.31 71 LEU A N 1
ATOM 572 C CA . LEU A 1 71 ? 10.609 -22.391 -22.094 1 97.31 71 LEU A CA 1
ATOM 573 C C . LEU A 1 71 ? 10.828 -23.234 -20.844 1 97.31 71 LEU A C 1
ATOM 575 O O . LEU A 1 71 ? 11.078 -24.438 -20.938 1 97.31 71 LEU A O 1
ATOM 579 N N . SER A 1 72 ? 10.758 -22.578 -19.734 1 95.94 72 SER A N 1
ATOM 580 C CA . SER A 1 72 ? 11.008 -23.25 -18.469 1 95.94 72 SER A CA 1
ATOM 581 C C . SER A 1 72 ? 9.82 -23.109 -17.531 1 95.94 72 SER A C 1
ATOM 583 O O . SER A 1 72 ? 8.977 -22.219 -17.703 1 95.94 72 SER A O 1
ATOM 585 N N . GLY A 1 73 ? 9.711 -23.969 -16.578 1 96.62 73 GLY A N 1
ATOM 586 C CA . GLY A 1 73 ? 8.68 -23.984 -15.555 1 96.62 73 GLY A CA 1
ATOM 587 C C . GLY A 1 73 ? 8.742 -25.203 -14.656 1 96.62 73 GLY A C 1
ATOM 588 O O . GLY A 1 73 ? 9.727 -25.953 -14.688 1 96.62 73 GLY A O 1
ATOM 589 N N . GLY A 1 74 ? 7.75 -25.328 -13.812 1 97.94 74 GLY A N 1
ATOM 590 C CA . GLY A 1 74 ? 7.664 -26.5 -12.961 1 97.94 74 GLY A CA 1
ATOM 591 C C . GLY A 1 74 ? 7.32 -27.766 -13.711 1 97.94 74 GLY A C 1
ATOM 592 O O . GLY A 1 74 ? 6.516 -27.734 -14.648 1 97.94 74 GLY A O 1
ATOM 593 N N . VAL A 1 75 ? 7.953 -28.844 -13.289 1 98.5 75 VAL A N 1
ATOM 594 C CA . VAL A 1 75 ? 7.633 -30.156 -13.859 1 98.5 75 VAL A CA 1
ATOM 595 C C . VAL A 1 75 ? 7.605 -31.203 -12.758 1 98.5 75 VAL A C 1
ATOM 597 O O . VAL A 1 75 ? 8.242 -31.047 -11.719 1 98.5 75 VAL A O 1
ATOM 600 N N . VAL A 1 76 ? 6.805 -32.188 -12.953 1 98.44 76 VAL A N 1
ATOM 601 C CA . VAL A 1 76 ? 6.852 -33.406 -12.188 1 98.44 76 VAL A CA 1
ATOM 602 C C . VAL A 1 76 ? 7.051 -34.594 -13.133 1 98.44 76 VAL A C 1
ATOM 604 O O . VAL A 1 76 ? 6.457 -34.656 -14.211 1 98.44 76 VAL A O 1
ATOM 607 N N . GLY A 1 77 ? 7.953 -35.438 -12.758 1 97.69 77 GLY A N 1
ATOM 608 C CA . GLY A 1 77 ? 8.234 -36.531 -13.648 1 97.69 77 GLY A CA 1
ATOM 609 C C . GLY A 1 77 ? 9.094 -37.625 -13.008 1 97.69 77 GLY A C 1
ATOM 610 O O . GLY A 1 77 ? 9.312 -37.594 -11.797 1 97.69 77 GLY A O 1
ATOM 611 N N . GLU A 1 78 ? 9.484 -38.562 -13.875 1 97.31 78 GLU A N 1
ATOM 612 C CA . GLU A 1 78 ? 10.25 -39.719 -13.453 1 97.31 78 GLU A CA 1
ATOM 613 C C . GLU A 1 78 ? 11.719 -39.594 -13.828 1 97.31 78 GLU A C 1
ATOM 615 O O . GLU A 1 78 ? 12.047 -39.312 -14.984 1 97.31 78 GLU A O 1
ATOM 620 N N . VAL A 1 79 ? 12.555 -39.844 -12.812 1 98.12 79 VAL A N 1
ATOM 621 C CA . VAL A 1 79 ? 13.992 -39.844 -13.094 1 98.12 79 VAL A CA 1
ATOM 622 C C . VAL A 1 79 ? 14.344 -41.031 -14 1 98.12 79 VAL A C 1
ATOM 624 O O . VAL A 1 79 ? 14 -42.156 -13.703 1 98.12 79 VAL A O 1
ATOM 627 N N . VAL A 1 80 ? 15.008 -40.75 -15.094 1 97.25 80 VAL A N 1
ATOM 628 C CA . VAL A 1 80 ? 15.391 -41.812 -16.016 1 97.25 80 VAL A CA 1
ATOM 629 C C . VAL A 1 80 ? 16.906 -42 -15.969 1 97.25 80 VAL A C 1
ATOM 631 O O . VAL A 1 80 ? 17.406 -43.094 -16.234 1 97.25 80 VAL A O 1
ATOM 634 N N . GLU A 1 81 ? 17.609 -40.969 -15.75 1 97.88 81 GLU A N 1
ATOM 635 C CA . GLU A 1 81 ? 19.062 -40.938 -15.516 1 97.88 81 GLU A CA 1
ATOM 636 C C . GLU A 1 81 ? 19.438 -39.969 -14.406 1 97.88 81 GLU A C 1
ATOM 638 O O . GLU A 1 81 ? 18.844 -38.906 -14.289 1 97.88 81 GLU A O 1
ATOM 643 N N . SER A 1 82 ? 20.453 -40.406 -13.57 1 98.12 82 SER A N 1
ATOM 644 C CA . SER A 1 82 ? 20.781 -39.562 -12.422 1 98.12 82 SER A CA 1
ATOM 645 C C . SER A 1 82 ? 22.281 -39.312 -12.336 1 98.12 82 SER A C 1
ATOM 647 O O . SER A 1 82 ? 23.078 -40.25 -12.477 1 98.12 82 SER A O 1
ATOM 649 N N . GLY A 1 83 ? 22.609 -38.094 -12.211 1 97.56 83 GLY A N 1
ATOM 650 C CA . GLY A 1 83 ? 23.969 -37.719 -11.875 1 97.56 83 GLY A CA 1
ATOM 651 C C . GLY A 1 83 ? 24.156 -37.375 -10.414 1 97.56 83 GLY A C 1
ATOM 652 O O . GLY A 1 83 ? 25.062 -36.594 -10.055 1 97.56 83 GLY A O 1
ATOM 653 N N . SER A 1 84 ? 23.25 -37.844 -9.633 1 97.12 84 SER A N 1
ATOM 654 C CA . SER A 1 84 ? 23.25 -37.531 -8.203 1 97.12 84 SER A CA 1
ATOM 655 C C . SER A 1 84 ? 22.953 -38.781 -7.379 1 97.12 84 SER A C 1
ATOM 657 O O . SER A 1 84 ? 22.312 -39.719 -7.867 1 97.12 84 SER A O 1
ATOM 659 N N . ASP A 1 85 ? 23.406 -38.844 -6.121 1 96.44 85 ASP A N 1
ATOM 660 C CA . ASP A 1 85 ? 23.125 -39.938 -5.211 1 96.44 85 ASP A CA 1
ATOM 661 C C . ASP A 1 85 ? 21.781 -39.75 -4.504 1 96.44 85 ASP A C 1
ATOM 663 O O . ASP A 1 85 ? 21.266 -40.656 -3.852 1 96.44 85 ASP A O 1
ATOM 667 N N . ARG A 1 86 ? 21.188 -38.625 -4.723 1 96.81 86 ARG A N 1
ATOM 668 C CA . ARG A 1 86 ? 19.969 -38.281 -4.004 1 96.81 86 ARG A CA 1
ATOM 669 C C . ARG A 1 86 ? 18.766 -38.969 -4.605 1 96.81 86 ARG A C 1
ATOM 671 O O . ARG A 1 86 ? 17.797 -39.281 -3.902 1 96.81 86 ARG A O 1
ATOM 678 N N . TYR A 1 87 ? 18.812 -39.125 -5.863 1 98 87 TYR A N 1
ATOM 679 C CA . TYR A 1 87 ? 17.734 -39.781 -6.594 1 98 87 TYR A CA 1
ATOM 680 C C . TYR A 1 87 ? 18.266 -40.844 -7.559 1 98 87 TYR A C 1
ATOM 682 O O . TYR A 1 87 ? 19.422 -40.781 -7.977 1 98 87 TYR A O 1
ATOM 690 N N . GLY A 1 88 ? 17.406 -41.75 -7.875 1 97.44 88 GLY A N 1
ATOM 691 C CA . GLY A 1 88 ? 17.734 -42.75 -8.875 1 97.44 88 GLY A CA 1
ATOM 692 C C . GLY A 1 88 ? 16.625 -42.969 -9.906 1 97.44 88 GLY A C 1
ATOM 693 O O . GLY A 1 88 ? 15.523 -42.438 -9.75 1 97.44 88 GLY A O 1
ATOM 694 N N . PRO A 1 89 ? 17.047 -43.719 -10.992 1 97.31 89 PRO A N 1
ATOM 695 C CA . PRO A 1 89 ? 16.016 -44 -11.992 1 97.31 89 PRO A CA 1
ATOM 696 C C . PRO A 1 89 ? 14.758 -44.625 -11.375 1 97.31 89 PRO A C 1
ATOM 698 O O . PRO A 1 89 ? 14.852 -45.531 -10.523 1 97.31 89 PRO A O 1
ATOM 701 N N . GLY A 1 90 ? 13.586 -44.094 -11.766 1 96.19 90 GLY A N 1
ATOM 702 C CA . GLY A 1 90 ? 12.328 -44.594 -11.227 1 96.19 90 GLY A CA 1
ATOM 703 C C . GLY A 1 90 ? 11.727 -43.656 -10.188 1 96.19 90 GLY A C 1
ATOM 704 O O . GLY A 1 90 ? 10.516 -43.688 -9.961 1 96.19 90 GLY A O 1
ATOM 705 N N . ASP A 1 91 ? 12.555 -42.875 -9.523 1 97.06 91 ASP A N 1
ATOM 706 C CA . ASP A 1 91 ? 12.055 -41.906 -8.547 1 97.06 91 ASP A CA 1
ATOM 707 C C . ASP A 1 91 ? 11.211 -40.844 -9.227 1 97.06 91 ASP A C 1
ATOM 709 O O . ASP A 1 91 ? 11.516 -40.406 -10.336 1 97.06 91 ASP A O 1
ATOM 713 N N . ILE A 1 92 ? 10.094 -40.406 -8.57 1 97.69 92 ILE A N 1
ATOM 714 C CA . ILE A 1 92 ? 9.297 -39.281 -9.039 1 97.69 92 ILE A CA 1
ATOM 715 C C . ILE A 1 92 ? 9.711 -38.031 -8.305 1 97.69 92 ILE A C 1
ATOM 717 O O . ILE A 1 92 ? 9.82 -38 -7.074 1 97.69 92 ILE A O 1
ATOM 721 N N . VAL A 1 93 ? 10.023 -36.969 -9.07 1 98.12 93 VAL A N 1
ATOM 722 C CA . VAL A 1 93 ? 10.492 -35.719 -8.477 1 98.12 93 VAL A CA 1
ATOM 723 C C . VAL A 1 93 ? 9.781 -34.531 -9.133 1 98.12 93 VAL A C 1
ATOM 725 O O . VAL A 1 93 ? 9.211 -34.656 -10.219 1 98.12 93 VAL A O 1
ATOM 728 N N . ALA A 1 94 ? 9.703 -33.5 -8.445 1 98.19 94 ALA A N 1
ATOM 729 C CA . ALA A 1 94 ? 9.242 -32.219 -8.977 1 98.19 94 ALA A CA 1
ATOM 730 C C . ALA A 1 94 ? 10.344 -31.156 -8.906 1 98.19 94 ALA A C 1
ATOM 732 O O . ALA A 1 94 ? 11.227 -31.234 -8.039 1 98.19 94 ALA A O 1
ATOM 733 N N . GLY A 1 95 ? 10.359 -30.219 -9.742 1 97.94 95 GLY A N 1
ATOM 734 C CA . GLY A 1 95 ? 11.312 -29.125 -9.766 1 97.94 95 GLY A CA 1
ATOM 735 C C . GLY A 1 95 ? 11.172 -28.219 -10.984 1 97.94 95 GLY A C 1
ATOM 736 O O . GLY A 1 95 ? 10.156 -28.281 -11.68 1 97.94 95 GLY A O 1
ATOM 737 N N . ARG A 1 96 ? 12.109 -27.359 -11.094 1 97.5 96 ARG A N 1
ATOM 738 C CA . ARG A 1 96 ? 12.133 -26.469 -12.25 1 97.5 96 ARG A CA 1
ATOM 739 C C . ARG A 1 96 ? 12.805 -27.141 -13.445 1 97.5 96 ARG A C 1
ATOM 741 O O . ARG A 1 96 ? 13.93 -27.625 -13.344 1 97.5 96 ARG A O 1
ATOM 748 N N . GLY A 1 97 ? 12.125 -27.203 -14.531 1 97.44 97 GLY A N 1
ATOM 749 C CA . GLY A 1 97 ? 12.625 -27.797 -15.766 1 97.44 97 GLY A CA 1
ATOM 750 C C . GLY A 1 97 ? 12.156 -27.062 -17 1 97.44 97 GLY A C 1
ATOM 751 O O . GLY A 1 97 ? 11.883 -25.859 -16.953 1 97.44 97 GLY A O 1
ATOM 752 N N . SER A 1 98 ? 12.195 -27.734 -18.141 1 97.31 98 SER A N 1
ATOM 753 C CA . SER A 1 98 ? 11.781 -27.156 -19.422 1 97.31 98 SER A CA 1
ATOM 754 C C . SER A 1 98 ? 10.469 -27.766 -19.891 1 97.31 98 SER A C 1
ATOM 756 O O . SER A 1 98 ? 10.055 -28.828 -19.422 1 97.31 98 SER A O 1
ATOM 758 N N . TRP A 1 99 ? 9.805 -27.016 -20.734 1 98.25 99 TRP A N 1
ATOM 759 C CA . TRP A 1 99 ? 8.633 -27.547 -21.422 1 98.25 99 TRP A CA 1
ATOM 760 C C . TRP A 1 99 ? 9.047 -28.562 -22.5 1 98.25 99 TRP A C 1
ATOM 762 O O . TRP A 1 99 ? 9.102 -28.234 -23.688 1 98.25 99 TRP A O 1
ATOM 772 N N . ALA A 1 100 ? 9.195 -29.812 -22.062 1 98.38 100 ALA A N 1
ATOM 773 C CA . ALA A 1 100 ? 9.781 -30.828 -22.938 1 98.38 100 ALA A CA 1
ATOM 774 C C . ALA A 1 100 ? 9.344 -32.219 -22.516 1 98.38 100 ALA A C 1
ATOM 776 O O . ALA A 1 100 ? 8.734 -32.406 -21.453 1 98.38 100 ALA A O 1
ATOM 777 N N . ASP A 1 101 ? 9.633 -33.156 -23.391 1 98.19 101 ASP A N 1
ATOM 778 C CA . ASP A 1 101 ? 9.43 -34.562 -23.031 1 98.19 101 ASP A CA 1
ATOM 779 C C . ASP A 1 101 ? 10.344 -34.969 -21.875 1 98.19 101 ASP A C 1
ATOM 781 O O . ASP A 1 101 ? 9.93 -35.688 -20.969 1 98.19 101 ASP A O 1
ATOM 785 N N . TYR A 1 102 ? 11.555 -34.531 -22 1 98.06 102 TYR A N 1
ATOM 786 C CA . TYR A 1 102 ? 12.57 -34.75 -20.969 1 98.06 102 TYR A CA 1
ATOM 787 C C . TYR A 1 102 ? 13.156 -33.406 -20.5 1 98.06 102 TYR A C 1
ATOM 789 O O . TYR A 1 102 ? 13.453 -32.531 -21.312 1 98.06 102 TYR A O 1
ATOM 797 N N . ALA A 1 103 ? 13.336 -33.312 -19.219 1 97.94 103 ALA A N 1
ATOM 798 C CA . ALA A 1 103 ? 13.906 -32.094 -18.625 1 97.94 103 ALA A CA 1
ATOM 799 C C . ALA A 1 103 ? 15.055 -32.438 -17.672 1 97.94 103 ALA A C 1
ATOM 801 O O . ALA A 1 103 ? 15.047 -33.5 -17.047 1 97.94 103 ALA A O 1
ATOM 802 N N . VAL A 1 104 ? 16 -31.609 -17.609 1 98.25 104 VAL A N 1
ATOM 803 C CA . VAL A 1 104 ? 17.109 -31.719 -16.672 1 98.25 104 VAL A CA 1
ATOM 804 C C . VAL A 1 104 ? 16.828 -30.875 -15.43 1 98.25 104 VAL A C 1
ATOM 806 O O . VAL A 1 104 ? 16.516 -29.688 -15.547 1 98.25 104 VAL A O 1
ATOM 809 N N . LEU A 1 105 ? 16.844 -31.5 -14.281 1 98.44 105 LEU A N 1
ATOM 810 C CA . LEU A 1 105 ? 16.641 -30.797 -13.016 1 98.44 105 LEU A CA 1
ATOM 811 C C . LEU A 1 105 ? 17.922 -30.812 -12.18 1 98.44 105 LEU A C 1
ATOM 813 O O . LEU A 1 105 ? 18.75 -31.703 -12.312 1 98.44 105 LEU A O 1
ATOM 817 N N . ASP A 1 106 ? 18.109 -29.766 -11.406 1 97.88 106 ASP A N 1
ATOM 818 C CA . ASP A 1 106 ? 19.125 -29.797 -10.359 1 97.88 106 ASP A CA 1
ATOM 819 C C . ASP A 1 106 ? 18.688 -30.672 -9.195 1 97.88 106 ASP A C 1
ATOM 821 O O . ASP A 1 106 ? 17.672 -30.391 -8.555 1 97.88 106 ASP A O 1
ATOM 825 N N . ALA A 1 107 ? 19.484 -31.672 -8.93 1 97.94 107 ALA A N 1
ATOM 826 C CA . ALA A 1 107 ? 19.109 -32.625 -7.887 1 97.94 107 ALA A CA 1
ATOM 827 C C . ALA A 1 107 ? 18.938 -31.922 -6.539 1 97.94 107 ALA A C 1
ATOM 829 O O . ALA A 1 107 ? 18.094 -32.312 -5.73 1 97.94 107 ALA A O 1
ATOM 830 N N . ASP A 1 108 ? 19.688 -30.906 -6.332 1 95.75 108 ASP A N 1
ATOM 831 C CA . ASP A 1 108 ? 19.672 -30.203 -5.051 1 95.75 108 ASP A CA 1
ATOM 832 C C . ASP A 1 108 ? 18.391 -29.391 -4.895 1 95.75 108 ASP A C 1
ATOM 834 O O . ASP A 1 108 ? 17.953 -29.125 -3.771 1 95.75 108 ASP A O 1
ATOM 838 N N . ASP A 1 109 ? 17.766 -29.031 -5.969 1 95 109 ASP A N 1
ATOM 839 C CA . ASP A 1 109 ? 16.578 -28.188 -5.922 1 95 109 ASP A CA 1
ATOM 840 C C . ASP A 1 109 ? 15.312 -29.016 -6.16 1 95 109 ASP A C 1
ATOM 842 O O . ASP A 1 109 ? 14.203 -28.484 -6.082 1 95 109 ASP A O 1
ATOM 846 N N . ALA A 1 110 ? 15.5 -30.281 -6.477 1 96.62 110 ALA A N 1
ATOM 847 C CA . ALA A 1 110 ? 14.352 -31.156 -6.723 1 96.62 110 ALA A CA 1
ATOM 848 C C . ALA A 1 110 ? 13.641 -31.5 -5.418 1 96.62 110 ALA A C 1
ATOM 850 O O . ALA A 1 110 ? 14.266 -31.531 -4.352 1 96.62 110 ALA A O 1
ATOM 851 N N . THR A 1 111 ? 12.375 -31.672 -5.508 1 95.19 111 THR A N 1
ATOM 852 C CA . THR A 1 111 ? 11.57 -32.031 -4.348 1 95.19 111 THR A CA 1
ATOM 853 C C . THR A 1 111 ? 11.016 -33.469 -4.504 1 95.19 111 THR A C 1
ATOM 855 O O . THR A 1 111 ? 10.68 -33.875 -5.613 1 95.19 111 THR A O 1
ATOM 858 N N . ASP A 1 112 ? 10.867 -34.094 -3.361 1 92.88 112 ASP A N 1
ATOM 859 C CA . ASP A 1 112 ? 10.297 -35.438 -3.344 1 92.88 112 ASP A CA 1
ATOM 860 C C . ASP A 1 112 ? 8.797 -35.406 -3.633 1 92.88 112 ASP A C 1
ATOM 862 O O . ASP A 1 112 ? 8.094 -34.469 -3.188 1 92.88 112 ASP A O 1
ATOM 866 N N . VAL A 1 113 ? 8.383 -36.344 -4.363 1 96.38 113 VAL A N 1
ATOM 867 C CA . VAL A 1 113 ? 6.961 -36.5 -4.668 1 96.38 113 VAL A CA 1
ATOM 868 C C . VAL A 1 113 ? 6.469 -37.844 -4.121 1 96.38 113 VAL A C 1
ATOM 870 O O . VAL A 1 113 ? 7.09 -38.906 -4.355 1 96.38 113 VAL A O 1
ATOM 873 N N . ASP A 1 114 ? 5.41 -37.812 -3.348 1 92.12 114 ASP A N 1
ATOM 874 C CA . ASP A 1 114 ? 4.754 -39 -2.816 1 92.12 114 ASP A CA 1
ATOM 875 C C . ASP A 1 114 ? 3.355 -39.156 -3.408 1 92.12 114 ASP A C 1
ATOM 877 O O . ASP A 1 114 ? 2.393 -38.562 -2.912 1 92.12 114 ASP A O 1
ATOM 881 N N . PRO A 1 115 ? 3.26 -40 -4.387 1 90.5 115 PRO A N 1
ATOM 882 C CA . PRO A 1 115 ? 1.978 -40.156 -5.082 1 90.5 115 PRO A CA 1
ATOM 883 C C . PRO A 1 115 ? 0.87 -40.688 -4.168 1 90.5 115 PRO A C 1
ATOM 885 O O . PRO A 1 115 ? -0.308 -40.625 -4.531 1 90.5 115 PRO A O 1
ATOM 888 N N . SER A 1 116 ? 1.238 -41.188 -2.998 1 89.25 116 SER A N 1
ATOM 889 C CA . SER A 1 116 ? 0.219 -41.656 -2.072 1 89.25 116 SER A CA 1
ATOM 890 C C . SER A 1 116 ? -0.467 -40.5 -1.352 1 89.25 116 SER A C 1
ATOM 892 O O . SER A 1 116 ? -1.567 -40.656 -0.821 1 89.25 116 SER A O 1
ATOM 894 N N . VAL A 1 117 ? 0.158 -39.406 -1.285 1 90.06 117 VAL A N 1
ATOM 895 C CA . VAL A 1 117 ? -0.397 -38.219 -0.625 1 90.06 117 VAL A CA 1
ATOM 896 C C . VAL A 1 117 ? -1.358 -37.5 -1.568 1 90.06 117 VAL A C 1
ATOM 898 O O . VAL A 1 117 ? -2.457 -37.125 -1.166 1 90.06 117 VAL A O 1
ATOM 901 N N . ALA A 1 118 ? -0.953 -37.406 -2.801 1 94.62 118 ALA A N 1
ATOM 902 C CA . ALA A 1 118 ? -1.771 -36.75 -3.818 1 94.62 118 ALA A CA 1
ATOM 903 C C . ALA A 1 118 ? -1.322 -37.156 -5.223 1 94.62 118 ALA A C 1
ATOM 905 O O . ALA A 1 118 ? -0.194 -37.625 -5.414 1 94.62 118 ALA A O 1
ATOM 906 N N . ASP A 1 119 ? -2.25 -36.906 -6.141 1 95.25 119 ASP A N 1
ATOM 907 C CA . ASP A 1 119 ? -1.888 -37.156 -7.535 1 95.25 119 ASP A CA 1
ATOM 908 C C . ASP A 1 119 ? -0.773 -36.219 -7.984 1 95.25 119 ASP A C 1
ATOM 910 O O . ASP A 1 119 ? -0.616 -35.125 -7.434 1 95.25 119 ASP A O 1
ATOM 914 N N . LEU A 1 120 ? -0.038 -36.531 -8.984 1 97.31 120 LEU A N 1
ATOM 915 C CA . LEU A 1 120 ? 1.195 -35.844 -9.398 1 97.31 120 LEU A CA 1
ATOM 916 C C . LEU A 1 120 ? 0.946 -34.375 -9.711 1 97.31 120 LEU A C 1
ATOM 918 O O . LEU A 1 120 ? 1.734 -33.531 -9.32 1 97.31 120 LEU A O 1
ATOM 922 N N . PRO A 1 121 ? -0.169 -34.031 -10.383 1 97.38 121 PRO A N 1
ATOM 923 C CA . PRO A 1 121 ? -0.353 -32.625 -10.727 1 97.38 121 PRO A CA 1
ATOM 924 C C . PRO A 1 121 ? -0.474 -31.719 -9.492 1 97.38 121 PRO A C 1
ATOM 926 O O . PRO A 1 121 ? -0.176 -30.531 -9.562 1 97.38 121 PRO A O 1
ATOM 929 N N . ALA A 1 122 ? -0.876 -32.281 -8.352 1 97.88 122 ALA A N 1
ATOM 930 C CA . ALA A 1 122 ? -1.008 -31.516 -7.121 1 97.88 122 ALA A CA 1
ATOM 931 C C . ALA A 1 122 ? 0.332 -30.906 -6.707 1 97.88 122 ALA A C 1
ATOM 933 O O . ALA A 1 122 ? 0.374 -29.875 -6.051 1 97.88 122 ALA A O 1
ATOM 934 N N . TYR A 1 123 ? 1.426 -31.562 -7.102 1 98.06 123 TYR A N 1
ATOM 935 C CA . TYR A 1 123 ? 2.768 -31.125 -6.723 1 98.06 123 TYR A CA 1
ATOM 936 C C . TYR A 1 123 ? 3.223 -29.938 -7.566 1 98.06 123 TYR A C 1
ATOM 938 O O . TYR A 1 123 ? 4.277 -29.359 -7.309 1 98.06 123 TYR A O 1
ATOM 946 N N . LEU A 1 124 ? 2.396 -29.562 -8.555 1 98.31 124 LEU A N 1
ATOM 947 C CA . LEU A 1 124 ? 2.621 -28.359 -9.336 1 98.31 124 LEU A CA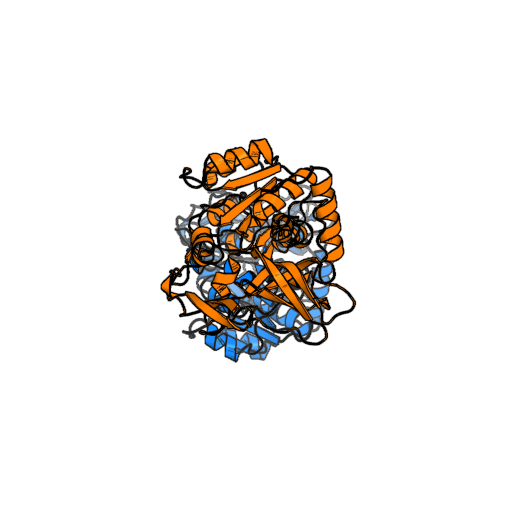 1
ATOM 948 C C . LEU A 1 124 ? 1.645 -27.25 -8.93 1 98.31 124 LEU A C 1
ATOM 950 O O . LEU A 1 124 ? 1.741 -26.125 -9.406 1 98.31 124 LEU A 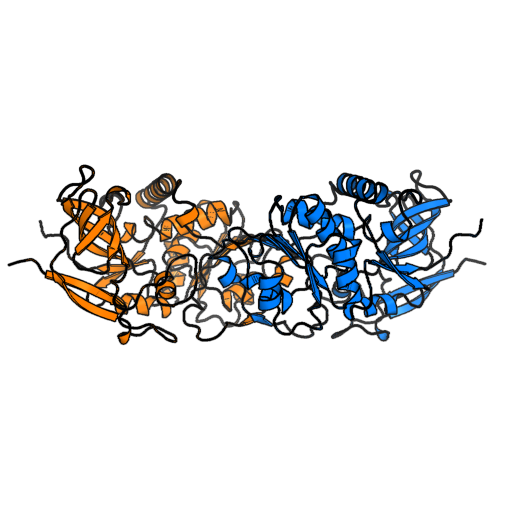O 1
ATOM 954 N N . GLY A 1 125 ? 0.667 -27.609 -8.086 1 98 125 GLY A N 1
ATOM 955 C CA . GLY A 1 125 ? -0.366 -26.703 -7.613 1 98 125 GLY A CA 1
ATOM 956 C C . GLY A 1 125 ? -0.322 -26.469 -6.113 1 98 125 GLY A C 1
ATOM 957 O O . GLY A 1 125 ? 0.603 -25.844 -5.605 1 98 125 GLY A O 1
ATOM 958 N N . VAL A 1 126 ? -1.227 -27.172 -5.348 1 98.5 126 VAL A N 1
ATOM 959 C CA . VAL A 1 126 ? -1.442 -26.953 -3.922 1 98.5 126 VAL A CA 1
ATOM 960 C C . VAL A 1 126 ? -0.197 -27.375 -3.143 1 98.5 126 VAL A C 1
ATOM 962 O O . VAL A 1 126 ? 0.123 -26.781 -2.107 1 98.5 126 VAL A O 1
ATOM 965 N N . LEU A 1 127 ? 0.557 -28.344 -3.65 1 98.12 127 LEU A N 1
ATOM 966 C CA . LEU A 1 127 ? 1.746 -28.828 -2.961 1 98.12 127 LEU A CA 1
ATOM 967 C C . LEU A 1 127 ? 3.014 -28.266 -3.602 1 98.12 127 LEU A C 1
ATOM 969 O O . LEU A 1 127 ? 4.125 -28.656 -3.227 1 98.12 127 LEU A O 1
ATOM 973 N N . GLY A 1 128 ? 2.879 -27.391 -4.586 1 97.5 128 GLY A N 1
ATOM 974 C CA . GLY A 1 128 ? 3.982 -26.75 -5.273 1 97.5 128 GLY A CA 1
ATOM 975 C C . GLY A 1 128 ? 4.074 -25.266 -4.992 1 97.5 128 GLY A C 1
ATOM 976 O O . GLY A 1 128 ? 3.797 -24.812 -3.875 1 97.5 128 GLY A O 1
ATOM 977 N N . MET A 1 129 ? 4.531 -24.531 -5.969 1 97.69 129 MET A N 1
ATOM 978 C CA . MET A 1 129 ? 4.785 -23.094 -5.844 1 97.69 129 MET A CA 1
ATOM 979 C C . MET A 1 129 ? 3.498 -22.328 -5.535 1 97.69 129 MET A C 1
ATOM 981 O O . MET A 1 129 ? 3.463 -21.516 -4.617 1 97.69 129 MET A O 1
ATOM 985 N N . PRO A 1 130 ? 2.336 -22.625 -6.195 1 98.44 130 PRO A N 1
ATOM 986 C CA . PRO A 1 130 ? 1.105 -21.891 -5.875 1 98.44 130 PRO A CA 1
ATOM 987 C C . PRO A 1 130 ? 0.66 -22.094 -4.426 1 98.44 130 PRO A C 1
ATOM 989 O O . PRO A 1 130 ? 0.219 -21.141 -3.775 1 98.44 130 PRO A O 1
ATOM 992 N N . GLY A 1 131 ? 0.792 -23.359 -3.924 1 98.69 131 GLY A N 1
ATOM 993 C CA . GLY A 1 131 ? 0.448 -23.609 -2.533 1 98.69 131 GLY A CA 1
ATOM 994 C C . GLY A 1 131 ? 1.312 -22.828 -1.559 1 98.69 131 GLY A C 1
ATOM 995 O O . GLY A 1 131 ? 0.804 -22.25 -0.596 1 98.69 131 GLY A O 1
ATOM 996 N N . ARG A 1 132 ? 2.553 -22.812 -1.814 1 98.62 132 ARG A N 1
ATOM 997 C CA . ARG A 1 132 ? 3.473 -22.062 -0.961 1 98.62 132 ARG A CA 1
ATOM 998 C C . ARG A 1 132 ? 3.213 -20.562 -1.06 1 98.62 132 ARG A C 1
ATOM 1000 O O . ARG A 1 132 ? 3.318 -19.844 -0.064 1 98.62 132 ARG A O 1
ATOM 1007 N N . THR A 1 133 ? 2.902 -20.125 -2.254 1 98.81 133 THR A N 1
ATOM 1008 C CA . THR A 1 133 ? 2.547 -18.719 -2.443 1 98.81 133 THR A CA 1
ATOM 1009 C C . THR A 1 133 ? 1.339 -18.359 -1.59 1 98.81 133 THR A C 1
ATOM 1011 O O . THR A 1 133 ? 1.353 -17.328 -0.897 1 98.81 133 THR A O 1
ATOM 1014 N N . ALA A 1 134 ? 0.342 -19.172 -1.635 1 98.94 134 ALA A N 1
ATOM 1015 C CA . ALA A 1 134 ? -0.854 -18.953 -0.827 1 98.94 134 ALA A CA 1
ATOM 1016 C C . ALA A 1 134 ? -0.517 -18.953 0.662 1 98.94 134 ALA A C 1
ATOM 1018 O O . ALA A 1 134 ? -0.954 -18.062 1.403 1 98.94 134 ALA A O 1
ATOM 1019 N N . TYR A 1 135 ? 0.264 -19.922 1.074 1 98.88 135 TYR A N 1
ATOM 1020 C CA . TYR A 1 135 ? 0.616 -20.125 2.475 1 98.88 135 TYR A CA 1
ATOM 1021 C C . TYR A 1 135 ? 1.343 -18.906 3.035 1 98.88 135 TYR A C 1
ATOM 1023 O O . TYR A 1 135 ? 0.892 -18.297 4.008 1 98.88 135 TYR A O 1
ATOM 1031 N N . PHE A 1 136 ? 2.375 -18.547 2.43 1 98.88 136 PHE A N 1
ATOM 1032 C CA . PHE A 1 136 ? 3.186 -17.453 2.951 1 98.88 136 PHE A CA 1
ATOM 1033 C C . PHE A 1 136 ? 2.498 -16.109 2.723 1 98.88 136 PHE A C 1
ATOM 1035 O O . PHE A 1 136 ? 2.57 -15.219 3.57 1 98.88 136 PHE A O 1
ATOM 1042 N N . GLY A 1 137 ? 1.875 -15.922 1.545 1 98.88 137 GLY A N 1
ATOM 1043 C CA . GLY A 1 137 ? 1.139 -14.695 1.304 1 98.88 137 GLY A CA 1
ATOM 1044 C C . GLY A 1 137 ? 0.057 -14.438 2.334 1 98.88 137 GLY A C 1
ATOM 1045 O O . GLY A 1 137 ? -0.121 -13.297 2.783 1 98.88 137 GLY A O 1
ATOM 1046 N N . LEU A 1 138 ? -0.63 -15.469 2.703 1 98.88 138 LEU A N 1
ATOM 1047 C CA . LEU A 1 138 ? -1.723 -15.312 3.658 1 98.88 138 LEU A CA 1
ATOM 1048 C C . LEU A 1 138 ? -1.185 -15.125 5.07 1 98.88 138 LEU A C 1
ATOM 1050 O O . LEU A 1 138 ? -1.545 -14.156 5.75 1 98.88 138 LEU A O 1
ATOM 1054 N N . PHE A 1 139 ? -0.282 -15.969 5.496 1 98.75 139 PHE A N 1
ATOM 1055 C CA . PHE A 1 139 ? 0.046 -16.031 6.918 1 98.75 139 PHE A CA 1
ATOM 1056 C C . PHE A 1 139 ? 1.149 -15.031 7.258 1 98.75 139 PHE A C 1
ATOM 1058 O O . PHE A 1 139 ? 1.183 -14.492 8.367 1 98.75 139 PHE A O 1
ATOM 1065 N N . ASP A 1 140 ? 2.086 -14.844 6.352 1 98.56 140 ASP A N 1
ATOM 1066 C CA . ASP A 1 140 ? 3.219 -13.984 6.668 1 98.56 140 ASP A CA 1
ATOM 1067 C C . ASP A 1 140 ? 2.961 -12.547 6.203 1 98.56 140 ASP A C 1
ATOM 1069 O O . ASP A 1 140 ? 3.408 -11.594 6.84 1 98.56 140 ASP A O 1
ATOM 1073 N N . VAL A 1 141 ? 2.215 -12.359 5.102 1 98.69 141 VAL A N 1
ATOM 1074 C CA . VAL A 1 141 ? 2.033 -11.023 4.535 1 98.69 141 VAL A CA 1
ATOM 1075 C C . VAL A 1 141 ? 0.7 -10.445 5.004 1 98.69 141 VAL A C 1
ATOM 1077 O O . VAL A 1 141 ? 0.658 -9.352 5.57 1 98.69 141 VAL A O 1
ATOM 1080 N N . ALA A 1 142 ? -0.379 -11.195 4.852 1 98.69 142 ALA A N 1
ATOM 1081 C CA . ALA A 1 142 ? -1.703 -10.656 5.152 1 98.69 142 ALA A CA 1
ATOM 1082 C C . ALA A 1 142 ? -2.062 -10.867 6.621 1 98.69 142 ALA A C 1
ATOM 1084 O O . ALA A 1 142 ? -2.842 -10.102 7.191 1 98.69 142 ALA A O 1
ATOM 1085 N N . GLU A 1 143 ? -1.649 -11.992 7.285 1 98.56 143 GLU A N 1
ATOM 1086 C CA . GLU A 1 143 ? -1.77 -12.281 8.711 1 98.56 143 GLU A CA 1
ATOM 1087 C C . GLU A 1 143 ? -3.223 -12.195 9.172 1 98.56 143 GLU A C 1
ATOM 1089 O O . GLU A 1 143 ? -3.537 -11.461 10.109 1 98.56 143 GLU A O 1
ATOM 1094 N N . PRO A 1 144 ? -4.066 -12.953 8.57 1 98.69 144 PRO A N 1
ATOM 1095 C CA . PRO A 1 144 ? -5.473 -12.906 8.984 1 98.69 144 PRO A CA 1
ATOM 1096 C C . PRO A 1 144 ? -5.684 -13.398 10.414 1 98.69 144 PRO A C 1
ATOM 1098 O O . PRO A 1 144 ? -4.898 -14.203 10.914 1 98.69 144 PRO A O 1
ATOM 1101 N N . ARG A 1 145 ? -6.742 -12.891 11.117 1 98.38 145 ARG A N 1
ATOM 1102 C CA . ARG A 1 145 ? -7.18 -13.312 12.445 1 98.38 145 ARG A CA 1
ATOM 1103 C C . ARG A 1 145 ? -8.594 -13.883 12.398 1 98.38 145 ARG A C 1
ATOM 1105 O O . ARG A 1 145 ? -9.398 -13.492 11.547 1 98.38 145 ARG A O 1
ATOM 1112 N N . ALA A 1 146 ? -8.766 -14.883 13.297 1 98.69 146 ALA A N 1
ATOM 1113 C CA . ALA A 1 146 ? -10.109 -15.461 13.391 1 98.69 146 ALA A CA 1
ATOM 1114 C C . ALA A 1 146 ? -11.164 -14.367 13.508 1 98.69 146 ALA A C 1
ATOM 1116 O O . ALA A 1 146 ? -10.977 -13.391 14.234 1 98.69 146 ALA A O 1
ATOM 1117 N N . GLY A 1 147 ? -12.242 -14.555 12.773 1 98.62 147 GLY A N 1
ATOM 1118 C CA . GLY A 1 147 ? -13.344 -13.609 12.836 1 98.62 147 GLY A CA 1
ATOM 1119 C C . GLY A 1 147 ? -13.258 -12.531 11.773 1 98.62 147 GLY A C 1
ATOM 1120 O O . GLY A 1 147 ? -14.242 -11.844 11.5 1 98.62 147 GLY A O 1
ATOM 1121 N N . GLU A 1 148 ? -12.117 -12.359 11.141 1 98.88 148 GLU A N 1
ATOM 1122 C CA . GLU A 1 148 ? -11.938 -11.352 10.094 1 98.88 148 GLU A CA 1
ATOM 1123 C C . GLU A 1 148 ? -12.492 -11.828 8.758 1 98.88 148 GLU A C 1
ATOM 1125 O O . GLU A 1 148 ? -12.734 -13.023 8.578 1 98.88 148 GLU A O 1
ATOM 1130 N N . THR A 1 149 ? -12.742 -10.883 7.926 1 98.94 149 THR A N 1
ATOM 1131 C CA . THR A 1 149 ? -13.211 -11.18 6.578 1 98.94 149 THR A CA 1
ATOM 1132 C C . THR A 1 149 ? -12.062 -11.102 5.578 1 98.94 149 THR A C 1
ATOM 1134 O O . THR A 1 149 ? -11.391 -10.078 5.473 1 98.94 149 THR A O 1
ATOM 1137 N N . VAL A 1 150 ? -11.844 -12.188 4.863 1 98.94 150 VAL A N 1
ATOM 1138 C CA . VAL A 1 150 ? -10.82 -12.297 3.83 1 98.94 150 VAL A CA 1
ATOM 1139 C C . VAL A 1 150 ? -11.477 -12.344 2.453 1 98.94 150 VAL A C 1
ATOM 1141 O O . VAL A 1 150 ? -12.336 -13.195 2.199 1 98.94 150 VAL A O 1
ATOM 1144 N N . VAL A 1 151 ? -11.117 -11.414 1.574 1 99 151 VAL A N 1
ATOM 1145 C CA . VAL A 1 151 ? -11.57 -11.422 0.187 1 99 151 VAL A CA 1
ATOM 1146 C C . VAL A 1 151 ? -10.43 -11.859 -0.728 1 99 151 VAL A C 1
ATOM 1148 O O . VAL A 1 151 ? -9.289 -11.414 -0.562 1 99 151 VAL A O 1
ATOM 1151 N N . VAL A 1 152 ? -10.742 -12.734 -1.672 1 98.94 152 VAL A N 1
ATOM 1152 C CA . VAL A 1 152 ? -9.742 -13.297 -2.568 1 98.94 152 VAL A CA 1
ATOM 1153 C C . VAL A 1 152 ? -10.164 -13.078 -4.02 1 98.94 152 VAL A C 1
ATOM 1155 O O . VAL A 1 152 ? -11.242 -13.523 -4.43 1 98.94 152 VAL A O 1
ATOM 1158 N N . SER A 1 153 ? -9.375 -12.367 -4.797 1 98.75 153 SER A N 1
ATOM 1159 C CA . SER A 1 153 ? -9.602 -12.328 -6.234 1 98.75 153 SER A CA 1
ATOM 1160 C C . SER A 1 153 ? -8.953 -13.523 -6.93 1 98.75 153 SER A C 1
ATOM 1162 O O . SER A 1 153 ? -7.973 -14.078 -6.43 1 98.75 153 SER A O 1
ATOM 1164 N N . GLY A 1 154 ? -9.531 -13.906 -8.109 1 98 154 GLY A N 1
ATOM 1165 C CA . GLY A 1 154 ? -9.039 -15.133 -8.719 1 98 154 GLY A CA 1
ATOM 1166 C C . GLY A 1 154 ? -9.164 -16.344 -7.816 1 98 154 GLY A C 1
ATOM 1167 O O . GLY A 1 154 ? -8.258 -17.172 -7.758 1 98 154 GLY A O 1
ATOM 1168 N N . ALA A 1 155 ? -10.289 -16.438 -7.148 1 98.69 155 ALA A N 1
ATOM 1169 C CA . ALA A 1 155 ? -10.445 -17.359 -6.023 1 98.69 155 ALA A CA 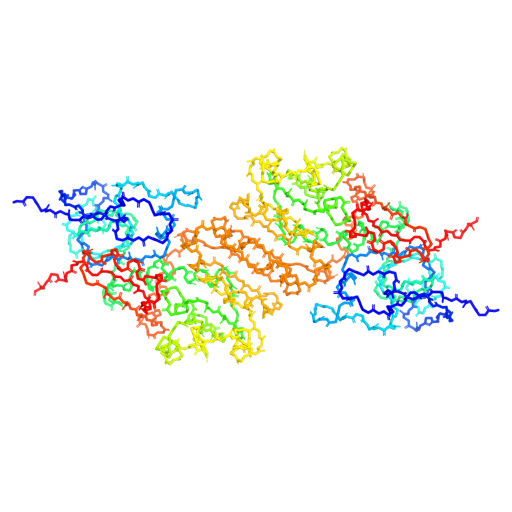1
ATOM 1170 C C . ALA A 1 155 ? -10.508 -18.797 -6.508 1 98.69 155 ALA A C 1
ATOM 1172 O O . ALA A 1 155 ? -10.266 -19.734 -5.734 1 98.69 155 ALA A O 1
ATOM 1173 N N . ALA A 1 156 ? -10.844 -19.016 -7.742 1 98.38 156 ALA A N 1
ATOM 1174 C CA . ALA A 1 156 ? -10.977 -20.375 -8.242 1 98.38 156 ALA A CA 1
ATOM 1175 C C . ALA A 1 156 ? -9.695 -20.844 -8.93 1 98.38 156 ALA A C 1
ATOM 1177 O O . ALA A 1 156 ? -9.664 -21.922 -9.531 1 98.38 156 ALA A O 1
ATOM 1178 N N . GLY A 1 157 ? -8.68 -20.031 -8.883 1 97.69 157 GLY A N 1
ATOM 1179 C CA . GLY A 1 157 ? -7.387 -20.391 -9.43 1 97.69 157 GLY A CA 1
ATOM 1180 C C . GLY A 1 157 ? -6.527 -21.188 -8.461 1 97.69 157 GLY A C 1
ATOM 1181 O O . GLY A 1 157 ? -6.977 -21.531 -7.371 1 97.69 157 GLY A O 1
ATOM 1182 N N . ALA A 1 158 ? -5.297 -21.438 -8.914 1 97.62 158 ALA A N 1
ATOM 1183 C CA . ALA A 1 158 ? -4.371 -22.281 -8.156 1 97.62 158 ALA A CA 1
ATOM 1184 C C . ALA A 1 158 ? -4.039 -21.656 -6.809 1 97.62 158 ALA A C 1
ATOM 1186 O O . ALA A 1 158 ? -4.152 -22.312 -5.77 1 97.62 158 ALA A O 1
ATOM 1187 N N . VAL A 1 159 ? -3.691 -20.391 -6.816 1 98.69 159 VAL A N 1
ATOM 1188 C CA . VAL A 1 159 ? -3.318 -19.703 -5.578 1 98.69 159 VAL A CA 1
ATOM 1189 C C . VAL A 1 159 ? -4.574 -19.328 -4.793 1 98.69 159 VAL A C 1
ATOM 1191 O O . VAL A 1 159 ? -4.676 -19.625 -3.6 1 98.69 159 VAL A O 1
ATOM 1194 N N . GLY A 1 160 ? -5.555 -18.781 -5.438 1 98.81 160 GLY A N 1
ATOM 1195 C CA . GLY A 1 160 ? -6.742 -18.25 -4.793 1 98.81 160 GLY A CA 1
ATOM 1196 C C . GLY A 1 160 ? -7.535 -19.297 -4.039 1 98.81 160 GLY A C 1
ATOM 1197 O O . GLY A 1 160 ? -7.98 -19.062 -2.914 1 98.81 160 GLY A O 1
ATOM 1198 N N . SER A 1 161 ? -7.707 -20.453 -4.664 1 98.88 161 SER A N 1
ATOM 1199 C CA . SER A 1 161 ? -8.484 -21.516 -4.027 1 98.88 161 SER A CA 1
ATOM 1200 C C . SER A 1 161 ? -7.801 -22.016 -2.756 1 98.88 161 SER A C 1
ATOM 1202 O O . SER A 1 161 ? -8.469 -22.344 -1.776 1 98.88 161 SER A O 1
ATOM 1204 N N . THR A 1 162 ? -6.496 -22.016 -2.77 1 98.88 162 THR A N 1
ATOM 1205 C CA . THR A 1 162 ? -5.738 -22.406 -1.589 1 98.88 162 THR A CA 1
ATOM 1206 C C . THR A 1 162 ? -5.832 -21.344 -0.498 1 98.88 162 THR A C 1
ATOM 1208 O O . THR A 1 162 ? -6.082 -21.672 0.667 1 98.88 162 THR A O 1
ATOM 1211 N N . VAL A 1 163 ? -5.715 -20.078 -0.828 1 98.94 163 VAL A N 1
ATOM 1212 C CA . VAL A 1 163 ? -5.789 -18.969 0.113 1 98.94 163 VAL A CA 1
ATOM 1213 C C . VAL A 1 163 ? -7.113 -19.016 0.87 1 98.94 163 VAL A C 1
ATOM 1215 O O . VAL A 1 163 ? -7.137 -18.922 2.1 1 98.94 163 VAL A O 1
ATOM 1218 N N . GLY A 1 164 ? -8.195 -19.141 0.118 1 98.94 164 GLY A N 1
ATOM 1219 C CA . GLY A 1 164 ? -9.508 -19.125 0.745 1 98.94 164 GLY A CA 1
ATOM 1220 C C . GLY A 1 164 ? -9.703 -20.25 1.746 1 98.94 164 GLY A C 1
ATOM 1221 O O . GLY A 1 164 ? -10.227 -20.016 2.838 1 98.94 164 GLY A O 1
ATOM 1222 N N . GLN A 1 165 ? -9.266 -21.406 1.394 1 98.94 165 GLN A N 1
ATOM 1223 C CA . GLN A 1 165 ? -9.406 -22.547 2.291 1 98.94 165 GLN A CA 1
ATOM 1224 C C . GLN A 1 165 ? -8.555 -22.375 3.547 1 98.94 165 GLN A C 1
ATOM 1226 O O . GLN A 1 165 ? -9.008 -22.672 4.656 1 98.94 165 GLN A O 1
ATOM 1231 N N . LEU A 1 166 ? -7.336 -21.922 3.377 1 98.88 166 LEU A N 1
ATOM 1232 C CA . LEU A 1 166 ? -6.469 -21.672 4.527 1 98.88 166 LEU A CA 1
ATOM 1233 C C . LEU A 1 166 ? -7.066 -20.609 5.445 1 98.88 166 LEU A C 1
ATOM 1235 O O . LEU A 1 166 ? -7 -20.734 6.668 1 98.88 166 LEU A O 1
ATOM 1239 N N . ALA A 1 167 ? -7.625 -19.562 4.871 1 98.94 167 ALA A N 1
ATOM 1240 C CA . ALA A 1 167 ? -8.273 -18.531 5.668 1 98.94 167 ALA A CA 1
ATOM 1241 C C . ALA A 1 167 ? -9.469 -19.094 6.438 1 98.94 167 ALA A C 1
ATOM 1243 O O . ALA A 1 167 ? -9.68 -18.75 7.602 1 98.94 167 ALA A O 1
ATOM 1244 N N . ALA A 1 168 ? -10.227 -19.938 5.734 1 98.81 168 ALA A N 1
ATOM 1245 C CA . ALA A 1 168 ? -11.359 -20.578 6.398 1 98.81 168 ALA A CA 1
ATOM 1246 C C . ALA A 1 168 ? -10.891 -21.422 7.582 1 98.81 168 ALA A C 1
ATOM 1248 O O . ALA A 1 168 ? -11.508 -21.406 8.648 1 98.81 168 ALA A O 1
ATOM 1249 N N . LEU A 1 169 ? -9.82 -22.141 7.395 1 98.12 169 LEU A N 1
ATOM 1250 C CA . LEU A 1 169 ? -9.266 -22.984 8.453 1 98.12 169 LEU A CA 1
ATOM 1251 C C . LEU A 1 169 ? -8.836 -22.141 9.641 1 98.12 169 LEU A C 1
ATOM 1253 O O . LEU A 1 169 ? -8.766 -22.641 10.773 1 98.12 169 LEU A O 1
ATOM 1257 N N . GLN A 1 170 ? -8.562 -20.844 9.422 1 97.56 170 GLN A N 1
ATOM 1258 C CA . GLN A 1 170 ? -8.156 -19.922 10.484 1 97.56 170 GLN A CA 1
ATOM 1259 C C . GLN A 1 170 ? -9.367 -19.297 11.164 1 97.56 170 GLN A C 1
ATOM 1261 O O . GLN A 1 170 ? -9.219 -18.5 12.086 1 97.56 170 GLN A O 1
ATOM 1266 N N . GLY A 1 171 ? -10.523 -19.625 10.688 1 98.44 171 GLY A N 1
ATOM 1267 C CA . GLY A 1 171 ? -11.734 -19.109 11.312 1 98.44 171 GLY A CA 1
ATOM 1268 C C . GLY A 1 171 ? -12.195 -17.797 10.719 1 98.44 171 GLY A C 1
ATOM 1269 O O . GLY A 1 171 ? -12.93 -17.047 11.367 1 98.44 171 GLY A O 1
ATOM 1270 N N . CYS A 1 172 ? -11.805 -17.5 9.531 1 98.81 172 CYS A N 1
ATOM 1271 C CA . CYS A 1 172 ? -12.203 -16.266 8.875 1 98.81 172 CYS A CA 1
ATOM 1272 C C . CYS A 1 172 ? -13.461 -16.469 8.047 1 98.81 172 CYS A C 1
ATOM 1274 O O . CYS A 1 172 ? -13.789 -17.594 7.672 1 98.81 172 CYS A O 1
ATOM 1276 N N . ARG A 1 173 ? -14.203 -15.375 7.848 1 98.81 173 ARG A N 1
ATOM 1277 C CA . ARG A 1 173 ? -15.164 -15.336 6.754 1 98.81 173 ARG A CA 1
ATOM 1278 C C . ARG A 1 173 ? -14.469 -15.125 5.418 1 98.81 173 ARG A C 1
ATOM 1280 O O . ARG A 1 173 ? -13.664 -14.203 5.266 1 98.81 173 ARG A O 1
ATOM 1287 N N . VAL A 1 174 ? -14.742 -15.945 4.5 1 98.94 174 VAL A N 1
ATOM 1288 C CA . VAL A 1 174 ? -14 -15.898 3.242 1 98.94 174 VAL A CA 1
ATOM 1289 C C . VAL A 1 174 ? -14.953 -15.602 2.088 1 98.94 174 VAL A C 1
ATOM 1291 O O . VAL A 1 174 ? -15.977 -16.281 1.938 1 98.94 174 VAL A O 1
ATOM 1294 N N . VAL A 1 175 ? -14.648 -14.594 1.274 1 99 175 VAL A N 1
ATOM 1295 C CA . VAL A 1 175 ? -15.391 -14.211 0.079 1 99 175 VAL A CA 1
ATOM 1296 C C . VAL A 1 175 ? -14.477 -14.281 -1.143 1 99 175 VAL A C 1
ATOM 1298 O O . VAL A 1 175 ? -13.375 -13.719 -1.139 1 99 175 VAL A O 1
ATOM 1301 N N . GLY A 1 176 ? -14.914 -15.008 -2.182 1 98.94 176 GLY A N 1
ATOM 1302 C CA . GLY A 1 176 ? -14.102 -15.141 -3.377 1 98.94 176 GLY A CA 1
ATOM 1303 C C . GLY A 1 176 ? -14.734 -14.516 -4.605 1 98.94 176 GLY A C 1
ATOM 1304 O O . GLY A 1 176 ? -15.961 -14.461 -4.719 1 98.94 176 GLY A O 1
ATOM 1305 N N . PHE A 1 177 ? -13.93 -13.984 -5.48 1 98.75 177 PHE A N 1
ATOM 1306 C CA . PHE A 1 177 ? -14.352 -13.625 -6.832 1 98.75 177 PHE A CA 1
ATOM 1307 C C . PHE A 1 177 ? -13.922 -14.688 -7.836 1 98.75 177 PHE A C 1
ATOM 1309 O O . PHE A 1 177 ? -12.766 -15.109 -7.848 1 98.75 177 PHE A O 1
ATOM 1316 N N . ALA A 1 178 ? -14.844 -15.133 -8.641 1 98.06 178 ALA A N 1
ATOM 1317 C CA . ALA A 1 178 ? -14.562 -16.094 -9.711 1 98.06 178 ALA A CA 1
ATOM 1318 C C . ALA A 1 178 ? -15.398 -15.781 -10.953 1 98.06 178 ALA A C 1
ATOM 1320 O O . ALA A 1 178 ? -16.328 -14.984 -10.891 1 98.06 178 ALA A O 1
ATOM 1321 N N . GLY A 1 179 ? -15.117 -16.453 -12.055 1 96.56 179 GLY A N 1
ATOM 1322 C CA . GLY A 1 179 ? -15.594 -15.945 -13.336 1 96.56 179 GLY A CA 1
ATOM 1323 C C . GLY A 1 179 ? -16.797 -16.703 -13.867 1 96.56 179 GLY A C 1
ATOM 1324 O O . GLY A 1 179 ? -17.375 -16.328 -14.891 1 96.56 179 GLY A O 1
ATOM 1325 N N . THR A 1 180 ? -17.219 -17.828 -13.258 1 97 180 THR A N 1
ATOM 1326 C CA . THR A 1 180 ? -18.375 -18.594 -13.703 1 97 180 THR A CA 1
ATOM 1327 C C . THR A 1 180 ? -19.188 -19.094 -12.508 1 97 180 THR A C 1
ATOM 1329 O O . THR A 1 180 ? -18.672 -19.156 -11.391 1 97 180 THR A O 1
ATOM 1332 N N . ASP A 1 181 ? -20.406 -19.422 -12.812 1 97.38 181 ASP A N 1
ATOM 1333 C CA . ASP A 1 181 ? -21.266 -19.969 -11.758 1 97.38 181 ASP A CA 1
ATOM 1334 C C . ASP A 1 181 ? -20.719 -21.297 -11.25 1 97.38 181 ASP A C 1
ATOM 1336 O O . ASP A 1 181 ? -20.797 -21.578 -10.055 1 97.38 181 ASP A O 1
ATOM 1340 N N . GLU A 1 182 ? -20.172 -22.047 -12.156 1 97 182 GLU A N 1
ATOM 1341 C CA . GLU A 1 182 ? -19.578 -23.328 -11.766 1 97 182 GLU A CA 1
ATOM 1342 C C . GLU A 1 182 ? -18.438 -23.125 -10.766 1 97 182 GLU A C 1
ATOM 1344 O O . GLU A 1 182 ? -18.344 -23.844 -9.773 1 97 182 GLU A O 1
ATOM 1349 N N . LYS A 1 183 ? -17.672 -22.156 -11.016 1 98.06 183 LYS A N 1
ATOM 1350 C CA . LYS A 1 183 ? -16.562 -21.859 -10.117 1 98.06 183 LYS A CA 1
ATOM 1351 C C . LYS A 1 183 ? -17.062 -21.328 -8.781 1 98.06 183 LYS A C 1
ATOM 1353 O O . LYS A 1 183 ? -16.547 -21.688 -7.727 1 98.06 183 LYS A O 1
ATOM 1358 N N . VAL A 1 184 ? -18.031 -20.469 -8.828 1 98.31 184 VAL A N 1
ATOM 1359 C CA . VAL A 1 184 ? -18.625 -19.938 -7.609 1 98.31 184 VAL A CA 1
ATOM 1360 C C . VAL A 1 184 ? -19.203 -21.062 -6.762 1 98.31 184 VAL A C 1
ATOM 1362 O O . VAL A 1 184 ? -18.969 -21.125 -5.555 1 98.31 184 VAL A O 1
ATOM 1365 N N . ASP A 1 185 ? -19.906 -21.969 -7.402 1 98.31 185 ASP A N 1
ATOM 1366 C CA . ASP A 1 185 ? -20.453 -23.125 -6.703 1 98.31 185 ASP A CA 1
ATOM 1367 C C . ASP A 1 185 ? -19.359 -23.984 -6.086 1 98.31 185 ASP A C 1
ATOM 1369 O O . ASP A 1 185 ? -19.469 -24.438 -4.945 1 98.31 185 ASP A O 1
ATOM 1373 N N . TRP A 1 186 ? -18.297 -24.156 -6.836 1 98.38 186 TRP A N 1
ATOM 1374 C CA . TRP A 1 186 ? -17.172 -24.938 -6.336 1 98.38 186 TRP A CA 1
ATOM 1375 C C . TRP A 1 186 ? -16.578 -24.312 -5.086 1 98.38 186 TRP A C 1
ATOM 1377 O O . TRP A 1 186 ? -16.281 -25 -4.109 1 98.38 186 TRP A O 1
ATOM 1387 N N . LEU A 1 187 ? -16.438 -23.016 -5.086 1 98.81 187 LEU A N 1
ATOM 1388 C CA . LEU A 1 187 ? -15.844 -22.281 -3.965 1 98.81 187 LEU A CA 1
ATOM 1389 C C . LEU A 1 187 ? -16.703 -22.438 -2.711 1 98.81 187 LEU A C 1
ATOM 1391 O O . LEU A 1 187 ? -16.172 -22.719 -1.631 1 98.81 187 LEU A O 1
ATOM 1395 N N . VAL A 1 188 ? -17.984 -22.266 -2.863 1 98.81 188 VAL A N 1
ATOM 1396 C CA . VAL A 1 188 ? -18.875 -22.203 -1.71 1 98.81 188 VAL A CA 1
ATOM 1397 C C . VAL A 1 188 ? -19.219 -23.609 -1.24 1 98.81 188 VAL A C 1
ATOM 1399 O O . VAL A 1 188 ? -19.125 -23.922 -0.05 1 98.81 188 VAL A O 1
ATOM 1402 N N . ASP A 1 189 ? -19.516 -24.484 -2.148 1 98.44 189 ASP A N 1
ATOM 1403 C CA . ASP A 1 189 ? -20.062 -25.797 -1.795 1 98.44 189 ASP A CA 1
ATOM 1404 C C . ASP A 1 189 ? -18.938 -26.766 -1.426 1 98.44 189 ASP A C 1
ATOM 1406 O O . ASP A 1 189 ? -19.141 -27.672 -0.606 1 98.44 189 ASP A O 1
ATOM 1410 N N . ASP A 1 190 ? -17.797 -26.594 -2.061 1 97.94 190 ASP A N 1
ATOM 1411 C CA . ASP A 1 190 ? -16.766 -27.625 -1.901 1 97.94 190 ASP A CA 1
ATOM 1412 C C . ASP A 1 190 ? -15.594 -27.094 -1.087 1 97.94 190 ASP A C 1
ATOM 1414 O O . ASP A 1 190 ? -14.969 -27.844 -0.329 1 97.94 190 ASP A O 1
ATOM 1418 N N . LEU A 1 191 ? -15.289 -25.781 -1.236 1 98.62 191 LEU A N 1
ATOM 1419 C CA . LEU A 1 191 ? -14.023 -25.328 -0.677 1 98.62 191 LEU A CA 1
ATOM 1420 C C . LEU A 1 191 ? -14.25 -24.578 0.636 1 98.62 191 LEU A C 1
ATOM 1422 O O . LEU A 1 191 ? -13.289 -24.188 1.301 1 98.62 191 LEU A O 1
ATOM 1426 N N . GLY A 1 192 ? -15.461 -24.328 0.997 1 97.75 192 GLY A N 1
ATOM 1427 C CA . GLY A 1 192 ? -15.734 -23.766 2.309 1 97.75 192 GLY A CA 1
ATOM 1428 C C . GLY A 1 192 ? -15.75 -22.234 2.314 1 97.75 192 GLY A C 1
ATOM 1429 O O . GLY A 1 192 ? -15.719 -21.625 3.379 1 97.75 192 GLY A O 1
ATOM 1430 N N . PHE A 1 193 ? -15.773 -21.609 1.18 1 98.88 193 PHE A N 1
ATOM 1431 C CA . PHE A 1 193 ? -15.992 -20.172 1.141 1 98.88 193 PHE A CA 1
ATOM 1432 C C . PHE A 1 193 ? -17.375 -19.828 1.688 1 98.88 193 PHE A C 1
ATOM 1434 O O . PHE A 1 193 ? -18.344 -20.547 1.435 1 98.88 193 PHE A O 1
ATOM 1441 N N . ASP A 1 194 ? -17.453 -18.719 2.398 1 98.88 194 ASP A N 1
ATOM 1442 C CA . ASP A 1 194 ? -18.734 -18.281 2.93 1 98.88 194 ASP A CA 1
ATOM 1443 C C . ASP A 1 194 ? -19.609 -17.656 1.831 1 98.88 194 ASP A C 1
ATOM 1445 O O . ASP A 1 194 ? -20.828 -17.75 1.883 1 98.88 194 ASP A O 1
ATOM 1449 N N . ALA A 1 195 ? -18.953 -17 0.921 1 98.88 195 ALA A N 1
ATOM 1450 C CA . ALA A 1 195 ? -19.625 -16.406 -0.24 1 98.88 195 ALA A CA 1
ATOM 1451 C C . ALA A 1 195 ? -18.656 -16.297 -1.421 1 98.88 195 ALA A C 1
ATOM 1453 O O . ALA A 1 195 ? -17.438 -16.328 -1.242 1 98.88 195 ALA A O 1
ATOM 1454 N N . ALA A 1 196 ? -19.219 -16.25 -2.574 1 98.81 196 ALA A N 1
ATOM 1455 C CA . ALA A 1 196 ? -18.438 -16 -3.783 1 98.81 196 ALA A CA 1
ATOM 1456 C C . ALA A 1 196 ? -19.234 -15.188 -4.797 1 98.81 196 ALA A C 1
ATOM 1458 O O . ALA A 1 196 ? -20.469 -15.312 -4.871 1 98.81 196 ALA A O 1
ATOM 1459 N N . ILE A 1 197 ? -18.562 -14.383 -5.488 1 98.88 197 ILE A N 1
ATOM 1460 C CA . ILE A 1 197 ? -19.172 -13.453 -6.438 1 98.88 197 ILE A CA 1
ATOM 1461 C C . ILE A 1 197 ? -18.734 -13.812 -7.855 1 98.88 197 ILE A C 1
ATOM 1463 O O . ILE A 1 197 ? -17.531 -13.883 -8.141 1 98.88 197 ILE A O 1
ATOM 1467 N N . ASN A 1 198 ? -19.688 -14.094 -8.75 1 98.56 198 ASN A N 1
ATOM 1468 C CA . ASN A 1 198 ? -19.406 -14.219 -10.172 1 98.56 198 ASN A CA 1
ATOM 1469 C C . ASN A 1 198 ? -19.172 -12.859 -10.82 1 98.56 198 ASN A C 1
ATOM 1471 O O . ASN A 1 198 ? -20.125 -12.164 -11.172 1 98.56 198 ASN A O 1
ATOM 1475 N N . TYR A 1 199 ? -17.891 -12.523 -10.992 1 96.88 199 TYR A N 1
ATOM 1476 C CA . TYR A 1 199 ? -17.609 -11.164 -11.43 1 96.88 199 TYR A CA 1
ATOM 1477 C C . TYR A 1 199 ? -18.109 -10.922 -12.852 1 96.88 199 TYR A C 1
ATOM 1479 O O . TYR A 1 199 ? -18.359 -9.781 -13.242 1 96.88 199 TYR A O 1
ATOM 1487 N N . ALA A 1 200 ? -18.297 -12.016 -13.641 1 96.06 200 ALA A N 1
ATOM 1488 C CA . ALA A 1 200 ? -18.75 -11.875 -15.031 1 96.06 200 ALA A CA 1
ATOM 1489 C C . ALA A 1 200 ? -20.219 -11.492 -15.094 1 96.06 200 ALA A C 1
ATOM 1491 O O . ALA A 1 200 ? -20.672 -10.938 -16.094 1 96.06 200 ALA A O 1
ATOM 1492 N N . GLU A 1 201 ? -20.922 -11.75 -14.016 1 97 201 GLU A N 1
ATOM 1493 C CA . GLU A 1 201 ? -22.359 -11.5 -13.992 1 97 201 GLU A CA 1
ATOM 1494 C C . GLU A 1 201 ? -22.703 -10.383 -13.008 1 97 201 GLU A C 1
ATOM 1496 O O . GLU A 1 201 ? -23.859 -10.25 -12.602 1 97 201 GLU A O 1
ATOM 1501 N N . THR A 1 202 ? -21.734 -9.711 -12.562 1 97.62 202 THR A N 1
ATOM 1502 C CA . THR A 1 202 ? -21.938 -8.672 -11.562 1 97.62 202 THR A CA 1
ATOM 1503 C C . THR A 1 202 ? -21.578 -7.297 -12.125 1 97.62 202 THR A C 1
ATOM 1505 O O . THR A 1 202 ? -20.453 -7.074 -12.562 1 97.62 202 THR A O 1
ATOM 1508 N N . ASP A 1 203 ? -22.484 -6.355 -12.133 1 95.81 203 ASP A N 1
ATOM 1509 C CA . ASP A 1 203 ? -22.25 -5.012 -12.648 1 95.81 203 ASP A CA 1
ATOM 1510 C C . ASP A 1 203 ? -21.625 -4.113 -11.594 1 95.81 203 ASP A C 1
ATOM 1512 O O . ASP A 1 203 ? -20.766 -3.273 -11.906 1 95.81 203 ASP A O 1
ATOM 1516 N N . ASP A 1 204 ? -22.109 -4.32 -10.359 1 97.94 204 ASP A N 1
ATOM 1517 C CA . ASP A 1 204 ? -21.641 -3.484 -9.25 1 97.94 204 ASP A CA 1
ATOM 1518 C C . ASP A 1 204 ? -20.922 -4.316 -8.203 1 97.94 204 ASP A C 1
ATOM 1520 O O . ASP A 1 204 ? -21.531 -4.84 -7.273 1 97.94 204 ASP A O 1
ATOM 1524 N N . TYR A 1 205 ? -19.609 -4.355 -8.359 1 98.31 205 TYR A N 1
ATOM 1525 C CA . TYR A 1 205 ? -18.797 -5.156 -7.453 1 98.31 205 TYR A CA 1
ATOM 1526 C C . TYR A 1 205 ? -18.922 -4.656 -6.02 1 98.31 205 TYR A C 1
ATOM 1528 O O . TYR A 1 205 ? -18.906 -5.449 -5.074 1 98.31 205 TYR A O 1
ATOM 1536 N N . ARG A 1 206 ? -19 -3.342 -5.812 1 97.44 206 ARG A N 1
ATOM 1537 C CA . ARG A 1 206 ? -19.094 -2.777 -4.469 1 97.44 206 ARG A CA 1
ATOM 1538 C C . ARG A 1 206 ? -20.375 -3.252 -3.768 1 97.44 206 ARG A C 1
ATOM 1540 O O . ARG A 1 206 ? -20.328 -3.654 -2.602 1 97.44 206 ARG A O 1
ATOM 1547 N N . ALA A 1 207 ? -21.484 -3.191 -4.457 1 98.06 207 ALA A N 1
ATOM 1548 C CA . ALA A 1 207 ? -22.75 -3.662 -3.889 1 98.06 207 ALA A CA 1
ATOM 1549 C C . ALA A 1 207 ? -22.672 -5.152 -3.562 1 98.06 207 ALA A C 1
ATOM 1551 O O . ALA A 1 207 ? -23.172 -5.59 -2.518 1 98.06 207 ALA A O 1
ATOM 1552 N N . ALA A 1 208 ? -22.125 -5.941 -4.488 1 98.5 208 ALA A N 1
ATOM 1553 C CA . ALA A 1 208 ? -21.969 -7.375 -4.254 1 98.5 208 ALA A CA 1
ATOM 1554 C C . ALA A 1 208 ? -21.109 -7.633 -3.012 1 98.5 208 ALA A C 1
ATOM 1556 O O . ALA A 1 208 ? -21.406 -8.531 -2.225 1 98.5 208 ALA A O 1
ATOM 1557 N N . LEU A 1 209 ? -20.078 -6.82 -2.828 1 98.31 209 LEU A N 1
ATOM 1558 C CA . LEU A 1 209 ? -19.203 -6.938 -1.662 1 98.31 209 LEU A CA 1
ATOM 1559 C C . LEU A 1 209 ? -19.969 -6.582 -0.385 1 98.31 209 LEU A C 1
ATOM 1561 O O . LEU A 1 209 ? -19.766 -7.223 0.651 1 98.31 209 LEU A O 1
ATOM 1565 N N . ASP A 1 210 ? -20.781 -5.555 -0.448 1 98.19 210 ASP A N 1
ATOM 1566 C CA . ASP A 1 210 ? -21.562 -5.156 0.72 1 98.19 210 ASP A CA 1
ATOM 1567 C C . ASP A 1 210 ? -22.453 -6.305 1.206 1 98.19 210 ASP A C 1
ATOM 1569 O O . ASP A 1 210 ? -22.641 -6.477 2.412 1 98.19 210 ASP A O 1
ATOM 1573 N N . ASP A 1 211 ? -22.938 -7.074 0.273 1 98.38 211 ASP A N 1
ATOM 1574 C CA . ASP A 1 211 ? -23.766 -8.227 0.616 1 98.38 211 ASP A CA 1
ATOM 1575 C C . ASP A 1 211 ? -22.922 -9.375 1.151 1 98.38 211 ASP A C 1
ATOM 1577 O O . ASP A 1 211 ? -23.266 -9.984 2.166 1 98.38 211 ASP A O 1
ATOM 1581 N N . ALA A 1 212 ? -21.812 -9.625 0.523 1 98.62 212 ALA A N 1
ATOM 1582 C CA . ALA A 1 212 ? -21 -10.805 0.825 1 98.62 212 ALA A CA 1
ATOM 1583 C C . ALA A 1 212 ? -20.125 -10.562 2.051 1 98.62 212 ALA A C 1
ATOM 1585 O O . ALA A 1 212 ? -19.766 -11.508 2.76 1 98.62 212 ALA A O 1
ATOM 1586 N N . ALA A 1 213 ? -19.734 -9.352 2.283 1 98.38 213 ALA A N 1
ATOM 1587 C CA . ALA A 1 213 ? -18.859 -8.93 3.377 1 98.38 213 ALA A CA 1
ATOM 1588 C C . ALA A 1 213 ? -19.422 -7.676 4.055 1 98.38 213 ALA A C 1
ATOM 1590 O O . ALA A 1 213 ? -18.781 -6.617 4.027 1 98.38 213 ALA A O 1
ATOM 1591 N N . PRO A 1 214 ? -20.484 -7.82 4.746 1 98 214 PRO A N 1
ATOM 1592 C CA . PRO A 1 214 ? -21.172 -6.648 5.305 1 98 214 PRO A CA 1
ATOM 1593 C C . PRO A 1 214 ? -20.312 -5.902 6.324 1 98 214 PRO A C 1
ATOM 1595 O O . PRO A 1 214 ? -20.516 -4.707 6.555 1 98 214 PRO A O 1
ATOM 1598 N N . GLY A 1 215 ? -19.359 -6.578 6.961 1 97.75 215 GLY A N 1
ATOM 1599 C CA . GLY A 1 215 ? -18.484 -5.938 7.93 1 97.75 215 GLY A CA 1
ATOM 1600 C C . GLY A 1 215 ? -17.266 -5.289 7.297 1 97.75 215 GLY A C 1
ATOM 1601 O O . GLY A 1 215 ? -16.422 -4.738 8 1 97.75 215 GLY A O 1
ATOM 1602 N N . GLY A 1 216 ? -17.141 -5.359 6 1 98.69 216 GLY A N 1
ATOM 1603 C CA . GLY A 1 216 ? -15.969 -4.836 5.312 1 98.69 216 GLY A CA 1
ATOM 1604 C C . GLY A 1 216 ? -14.906 -5.891 5.059 1 98.69 216 GLY A C 1
ATOM 1605 O O . GLY A 1 216 ? -15.172 -7.086 5.191 1 98.69 216 GLY A O 1
ATOM 1606 N N . VAL A 1 217 ? -13.82 -5.418 4.582 1 98.94 217 VAL A N 1
ATOM 1607 C CA . VAL A 1 217 ? -12.734 -6.301 4.176 1 98.94 217 VAL A CA 1
ATOM 1608 C C . VAL A 1 217 ? -11.523 -6.078 5.078 1 98.94 217 VAL A C 1
ATOM 1610 O O . VAL A 1 217 ? -10.883 -5.023 5.02 1 98.94 217 VAL A O 1
ATOM 1613 N N . ASP A 1 218 ? -11.133 -7.07 5.863 1 98.94 218 ASP A N 1
ATOM 1614 C CA . ASP A 1 218 ? -9.977 -6.988 6.75 1 98.94 218 ASP A CA 1
ATOM 1615 C C . ASP A 1 218 ? -8.703 -7.406 6.027 1 98.94 218 ASP A C 1
ATOM 1617 O O . ASP A 1 218 ? -7.621 -6.883 6.312 1 98.94 218 ASP A O 1
ATOM 1621 N N . VAL A 1 219 ? -8.852 -8.391 5.195 1 99 219 VAL A N 1
ATOM 1622 C CA . VAL A 1 219 ? -7.738 -8.906 4.41 1 99 219 VAL A CA 1
ATOM 1623 C C . VAL A 1 219 ? -8.148 -9.047 2.947 1 99 219 VAL A C 1
ATOM 1625 O O . VAL A 1 219 ? -9.234 -9.555 2.648 1 99 219 VAL A O 1
ATOM 1628 N N . TYR A 1 220 ? -7.395 -8.562 2.086 1 99 220 TYR A N 1
ATOM 1629 C CA . TYR A 1 220 ? -7.586 -8.766 0.654 1 99 220 TYR A CA 1
ATOM 1630 C C . TYR A 1 220 ? -6.363 -9.43 0.029 1 99 220 TYR A C 1
ATOM 1632 O O . TYR A 1 220 ? -5.246 -8.906 0.136 1 99 220 TYR A O 1
ATOM 1640 N N . PHE A 1 221 ? -6.543 -10.586 -0.487 1 99 221 PHE A N 1
ATOM 1641 C CA . PHE A 1 221 ? -5.516 -11.281 -1.255 1 99 221 PHE A CA 1
ATOM 1642 C C . PHE A 1 221 ? -5.734 -11.086 -2.75 1 99 221 PHE A C 1
ATOM 1644 O O . PHE A 1 221 ? -6.625 -11.711 -3.336 1 99 221 PHE A O 1
ATOM 1651 N N . ASP A 1 222 ? -4.902 -10.312 -3.371 1 98.94 222 ASP A N 1
ATOM 1652 C CA . ASP A 1 222 ? -5.156 -9.828 -4.723 1 98.94 222 ASP A CA 1
ATOM 1653 C C . ASP A 1 222 ? -4.332 -10.602 -5.75 1 98.94 222 ASP A C 1
ATOM 1655 O O . ASP A 1 222 ? -3.105 -10.492 -5.777 1 98.94 222 ASP A O 1
ATOM 1659 N N . ASN A 1 223 ? -5.016 -11.312 -6.582 1 98.5 223 ASN A N 1
ATOM 1660 C CA . ASN A 1 223 ? -4.383 -12.039 -7.676 1 98.5 223 ASN A CA 1
ATOM 1661 C C . ASN A 1 223 ? -4.672 -11.391 -9.023 1 98.5 223 ASN A C 1
ATOM 1663 O O . ASN A 1 223 ? -4.059 -11.742 -10.039 1 98.5 223 ASN A O 1
ATOM 1667 N N . VAL A 1 224 ? -5.547 -10.422 -9.078 1 97.56 224 VAL A N 1
ATOM 1668 C CA . VAL A 1 224 ? -6.133 -10.062 -10.367 1 97.56 224 VAL A CA 1
ATOM 1669 C C . VAL A 1 224 ? -5.934 -8.578 -10.633 1 97.56 224 VAL A C 1
ATOM 1671 O O . VAL A 1 224 ? -5.496 -8.188 -11.719 1 97.56 224 VAL A O 1
ATOM 1674 N N . GLY A 1 225 ? -6.156 -7.711 -9.703 1 97.94 225 GLY A N 1
ATOM 1675 C CA . GLY A 1 225 ? -6.156 -6.27 -9.914 1 97.94 225 GLY A CA 1
ATOM 1676 C C . GLY A 1 225 ? -7.402 -5.77 -10.617 1 97.94 225 GLY A C 1
ATOM 1677 O O . GLY A 1 225 ? -8.477 -6.363 -10.484 1 97.94 225 GLY A O 1
ATOM 1678 N N . GLY A 1 226 ? -7.332 -4.559 -11.195 1 97.5 226 GLY A N 1
ATOM 1679 C CA . GLY A 1 226 ? -8.391 -4.023 -12.031 1 97.5 226 GLY A CA 1
ATOM 1680 C C . GLY A 1 226 ? -9.633 -3.635 -11.25 1 97.5 226 GLY A C 1
ATOM 1681 O O . GLY A 1 226 ? -9.539 -3.221 -10.094 1 97.5 226 GLY A O 1
ATOM 1682 N N . PRO A 1 227 ? -10.789 -3.764 -11.867 1 97.62 227 PRO A N 1
ATOM 1683 C CA . PRO A 1 227 ? -12.039 -3.25 -11.297 1 97.62 227 PRO A CA 1
ATOM 1684 C C . PRO A 1 227 ? -12.438 -3.959 -10.008 1 97.62 227 PRO A C 1
ATOM 1686 O O . PRO A 1 227 ? -13.047 -3.348 -9.125 1 97.62 227 PRO A O 1
ATOM 1689 N N . ILE A 1 228 ? -12.125 -5.25 -9.906 1 98.38 228 ILE A N 1
ATOM 1690 C CA . ILE A 1 228 ? -12.422 -5.961 -8.664 1 98.38 228 ILE A CA 1
ATOM 1691 C C . ILE A 1 228 ? -11.68 -5.305 -7.504 1 98.38 228 ILE A C 1
ATOM 1693 O O . ILE A 1 228 ? -12.281 -4.984 -6.477 1 98.38 228 ILE A O 1
ATOM 1697 N N . THR A 1 229 ? -10.398 -5.121 -7.715 1 98.69 229 THR A N 1
ATOM 1698 C CA . THR A 1 229 ? -9.57 -4.496 -6.695 1 98.69 229 THR A CA 1
ATOM 1699 C C . THR A 1 229 ? -10.031 -3.066 -6.422 1 98.69 229 THR A C 1
ATOM 1701 O O . THR A 1 229 ? -10.016 -2.611 -5.273 1 98.69 229 THR A O 1
ATOM 1704 N N . ASP A 1 230 ? -10.438 -2.336 -7.512 1 98.44 230 ASP A N 1
ATOM 1705 C CA . ASP A 1 230 ? -10.977 -0.994 -7.324 1 98.44 230 ASP A CA 1
ATOM 1706 C C . ASP A 1 230 ? -12.133 -1.001 -6.328 1 98.44 230 ASP A C 1
ATOM 1708 O O . ASP A 1 230 ? -12.203 -0.144 -5.445 1 98.44 230 ASP A O 1
ATOM 1712 N N . ALA A 1 231 ? -13 -1.928 -6.441 1 98.5 231 ALA A N 1
ATOM 1713 C CA . ALA A 1 231 ? -14.156 -2.027 -5.555 1 98.5 231 ALA A CA 1
ATOM 1714 C C . ALA A 1 231 ? -13.734 -2.436 -4.145 1 98.5 231 ALA A C 1
ATOM 1716 O O . ALA A 1 231 ? -14.211 -1.861 -3.16 1 98.5 231 ALA A O 1
ATOM 1717 N N . VAL A 1 232 ? -12.867 -3.422 -4.008 1 98.81 232 VAL A N 1
ATOM 1718 C CA . VAL A 1 232 ? -12.461 -3.949 -2.711 1 98.81 232 VAL A CA 1
ATOM 1719 C C . VAL A 1 232 ? -11.828 -2.836 -1.877 1 98.81 232 VAL A C 1
ATOM 1721 O O . VAL A 1 232 ? -12.07 -2.742 -0.671 1 98.81 232 VAL A O 1
ATOM 1724 N N . PHE A 1 233 ? -11.062 -1.978 -2.459 1 98.69 233 PHE A N 1
ATOM 1725 C CA . PHE A 1 233 ? -10.352 -0.928 -1.745 1 98.69 233 PHE A CA 1
ATOM 1726 C C . PHE A 1 233 ? -11.32 0.057 -1.108 1 98.69 233 PHE A C 1
ATOM 1728 O O . PHE A 1 233 ? -11 0.697 -0.106 1 98.69 233 PHE A O 1
ATOM 1735 N N . THR A 1 234 ? -12.508 0.18 -1.661 1 97.56 234 THR A N 1
ATOM 1736 C CA . THR A 1 234 ? -13.492 1.094 -1.096 1 97.56 234 THR A CA 1
ATOM 1737 C C . THR A 1 234 ? -14.109 0.506 0.169 1 97.56 234 THR A C 1
ATOM 1739 O O . THR A 1 234 ? -14.859 1.186 0.872 1 97.56 234 THR A O 1
ATOM 1742 N N . ARG A 1 235 ? -13.75 -0.762 0.521 1 98.31 235 ARG A N 1
ATOM 1743 C CA . ARG A 1 235 ? -14.406 -1.435 1.638 1 98.31 235 ARG A CA 1
ATOM 1744 C C . ARG A 1 235 ? -13.391 -1.881 2.684 1 98.31 235 ARG A C 1
ATOM 1746 O O . ARG A 1 235 ? -13.719 -2.645 3.592 1 98.31 235 ARG A O 1
ATOM 1753 N N . LEU A 1 236 ? -12.18 -1.462 2.543 1 98.75 236 LEU A N 1
ATOM 1754 C CA . LEU A 1 236 ? -11.148 -1.831 3.508 1 98.75 236 LEU A CA 1
ATOM 1755 C C . LEU A 1 236 ? -11.5 -1.314 4.898 1 98.75 236 LEU A C 1
ATOM 1757 O O . LEU A 1 236 ? -11.93 -0.168 5.051 1 98.75 236 LEU A O 1
ATOM 1761 N N . THR A 1 237 ? -11.344 -2.166 5.887 1 98.62 237 THR A N 1
ATOM 1762 C CA . THR A 1 237 ? -11.578 -1.769 7.27 1 98.62 237 THR A CA 1
ATOM 1763 C C . THR A 1 237 ? -10.305 -1.218 7.898 1 98.62 237 THR A C 1
ATOM 1765 O O . THR A 1 237 ? -9.242 -1.227 7.273 1 98.62 237 THR A O 1
ATOM 1768 N N . VAL A 1 238 ? -10.438 -0.685 9.102 1 98.44 238 VAL A N 1
ATOM 1769 C CA . VAL A 1 238 ? -9.297 -0.128 9.82 1 98.44 238 VAL A CA 1
ATOM 1770 C C . VAL A 1 238 ? -8.227 -1.2 10 1 98.44 238 VAL A C 1
ATOM 1772 O O . VAL A 1 238 ? -8.516 -2.316 10.43 1 98.44 238 VAL A O 1
ATOM 1775 N N . ASP A 1 239 ? -7.008 -0.92 9.594 1 98.5 239 ASP A N 1
ATOM 1776 C CA . ASP A 1 239 ? -5.82 -1.756 9.719 1 98.5 239 ASP A CA 1
ATOM 1777 C C . ASP A 1 239 ? -5.883 -2.945 8.766 1 98.5 239 ASP A C 1
ATOM 1779 O O . ASP A 1 239 ? -5.277 -3.988 9.023 1 98.5 239 ASP A O 1
ATOM 1783 N N . ALA A 1 240 ? -6.727 -2.848 7.719 1 98.88 240 ALA A N 1
ATOM 1784 C CA . ALA A 1 240 ? -6.789 -3.891 6.699 1 98.88 240 ALA A CA 1
ATOM 1785 C C . ALA A 1 240 ? -5.406 -4.176 6.121 1 98.88 240 ALA A C 1
ATOM 1787 O O . ALA A 1 240 ? -4.539 -3.301 6.113 1 98.88 240 ALA A O 1
ATOM 1788 N N . ARG A 1 241 ? -5.207 -5.422 5.676 1 98.94 241 ARG A N 1
ATOM 1789 C CA . ARG A 1 241 ? -3.977 -5.848 5.02 1 98.94 241 ARG A CA 1
ATOM 1790 C C . ARG A 1 241 ? -4.262 -6.395 3.623 1 98.94 241 ARG A C 1
ATOM 1792 O O . ARG A 1 241 ? -5.152 -7.227 3.445 1 98.94 241 ARG A O 1
ATOM 1799 N N . VAL A 1 242 ? -3.525 -5.902 2.684 1 98.94 242 VAL A N 1
ATOM 1800 C CA . VAL A 1 242 ? -3.658 -6.344 1.3 1 98.94 242 VAL A CA 1
ATOM 1801 C C . VAL A 1 242 ? -2.361 -7.012 0.844 1 98.94 242 VAL A C 1
ATOM 1803 O O . VAL A 1 242 ? -1.296 -6.395 0.865 1 98.94 242 VAL A O 1
ATOM 1806 N N . ALA A 1 243 ? -2.426 -8.25 0.497 1 98.94 243 ALA A N 1
ATOM 1807 C CA . ALA A 1 243 ? -1.315 -8.953 -0.141 1 98.94 243 ALA A CA 1
ATOM 1808 C C . ALA A 1 243 ? -1.445 -8.922 -1.661 1 98.94 243 ALA A C 1
ATOM 1810 O O . ALA A 1 243 ? -2.391 -9.477 -2.223 1 98.94 243 ALA A O 1
ATOM 1811 N N . VAL A 1 244 ? -0.512 -8.273 -2.311 1 98.94 244 VAL A N 1
ATOM 1812 C CA . VAL A 1 244 ? -0.514 -8.195 -3.768 1 98.94 244 VAL A CA 1
ATOM 1813 C C . VAL A 1 244 ? 0.327 -9.328 -4.348 1 98.94 244 VAL A C 1
ATOM 1815 O O . VAL A 1 244 ? 1.554 -9.227 -4.418 1 98.94 244 VAL A O 1
ATOM 1818 N N . CYS A 1 245 ? -0.35 -10.305 -4.773 1 98.44 245 CYS A N 1
ATOM 1819 C CA . CYS A 1 245 ? 0.294 -11.516 -5.266 1 98.44 245 CYS A CA 1
ATOM 1820 C C . CYS A 1 245 ? 0.486 -11.453 -6.777 1 98.44 245 CYS A C 1
ATOM 1822 O O . CYS A 1 245 ? 1.529 -11.859 -7.293 1 98.44 245 CYS A O 1
ATOM 1824 N N . GLY A 1 246 ? -0.551 -11.062 -7.41 1 96.81 246 GLY A N 1
ATOM 1825 C CA . GLY A 1 246 ? -0.559 -10.93 -8.859 1 96.81 246 GLY A CA 1
ATOM 1826 C C . GLY A 1 246 ? -1.554 -9.906 -9.359 1 96.81 246 GLY A C 1
ATOM 1827 O O . GLY A 1 246 ? -2.504 -9.555 -8.656 1 96.81 246 GLY A O 1
ATOM 1828 N N . GLN A 1 247 ? -1.361 -9.492 -10.57 1 95.5 247 GLN A N 1
ATOM 1829 C CA . GLN A 1 247 ? -2.193 -8.531 -11.289 1 95.5 247 GLN A CA 1
ATOM 1830 C C . GLN A 1 247 ? -2.465 -9 -12.719 1 95.5 247 GLN A C 1
ATOM 1832 O O . GLN A 1 247 ? -2.199 -8.273 -13.672 1 95.5 247 GLN A O 1
ATOM 1837 N N . ILE A 1 248 ? -3.066 -10.172 -12.773 1 94 248 ILE A N 1
ATOM 1838 C CA . ILE A 1 248 ? -3.162 -10.883 -14.047 1 94 248 ILE A CA 1
ATOM 1839 C C . ILE A 1 248 ? -4.051 -10.094 -15.008 1 94 248 ILE A C 1
ATOM 1841 O O . ILE A 1 248 ? -3.93 -10.234 -16.219 1 94 248 ILE A O 1
ATOM 1845 N N . ALA A 1 249 ? -4.926 -9.242 -14.562 1 91.75 249 ALA A N 1
ATOM 1846 C CA . ALA A 1 249 ? -5.785 -8.422 -15.406 1 91.75 249 ALA A CA 1
ATOM 1847 C C . ALA A 1 249 ? -4.957 -7.52 -16.312 1 91.75 249 ALA A C 1
ATOM 1849 O O . ALA A 1 249 ? -5.449 -7.039 -17.344 1 91.75 249 ALA A O 1
ATOM 1850 N N . HIS A 1 250 ? -3.689 -7.336 -15.945 1 92.62 250 HIS A N 1
ATOM 1851 C CA . HIS A 1 250 ? -2.914 -6.324 -16.656 1 92.62 250 HIS A CA 1
ATOM 1852 C C . HIS A 1 250 ? -1.741 -6.953 -17.406 1 92.62 250 HIS A C 1
ATOM 1854 O O . HIS A 1 250 ? -0.896 -6.242 -17.953 1 92.62 250 HIS A O 1
ATOM 1860 N N . TYR A 1 251 ? -1.683 -8.219 -17.406 1 91.88 251 TYR A N 1
ATOM 1861 C CA . TYR A 1 251 ? -0.522 -8.906 -17.969 1 91.88 251 TYR A CA 1
ATOM 1862 C C . TYR A 1 251 ? -0.435 -8.703 -19.469 1 91.88 251 TYR A C 1
ATOM 1864 O O . TYR A 1 251 ? 0.658 -8.711 -20.047 1 91.88 251 TYR A O 1
ATOM 1872 N N . ASN A 1 252 ? -1.568 -8.508 -20.094 1 92.5 252 ASN A N 1
ATOM 1873 C CA . ASN A 1 252 ? -1.57 -8.414 -21.547 1 92.5 252 ASN A CA 1
ATOM 1874 C C . ASN A 1 252 ? -1.785 -6.98 -22.031 1 92.5 252 ASN A C 1
ATOM 1876 O O . ASN A 1 252 ? -2.039 -6.746 -23.203 1 92.5 252 ASN A O 1
ATOM 1880 N N . ASP A 1 253 ? -1.752 -6.039 -21.094 1 91.38 253 ASP A N 1
ATOM 1881 C CA . ASP A 1 253 ? -1.929 -4.637 -21.453 1 91.38 253 ASP A CA 1
ATOM 1882 C C . ASP A 1 253 ? -0.791 -4.156 -22.359 1 91.38 253 ASP A C 1
ATOM 1884 O O . ASP A 1 253 ? 0.368 -4.516 -22.141 1 91.38 253 ASP A O 1
ATOM 1888 N N . GLU A 1 254 ? -1.111 -3.344 -23.266 1 90.75 254 GLU A N 1
ATOM 1889 C CA . GLU A 1 254 ? -0.115 -2.799 -24.172 1 90.75 254 GLU A CA 1
ATOM 1890 C C . GLU A 1 254 ? 0.292 -1.386 -23.781 1 90.75 254 GLU A C 1
ATOM 1892 O O . GLU A 1 254 ? 1.267 -0.841 -24.297 1 90.75 254 GLU A O 1
ATOM 1897 N N . THR A 1 255 ? -0.534 -0.846 -22.969 1 91.88 255 THR A N 1
ATOM 1898 C CA . THR A 1 255 ? -0.256 0.482 -22.438 1 91.88 255 THR A CA 1
ATOM 1899 C C . THR A 1 255 ? -0.317 0.472 -20.922 1 91.88 255 THR A C 1
ATOM 1901 O O . THR A 1 255 ? -0.764 -0.505 -20.312 1 91.88 255 THR A O 1
ATOM 1904 N N . VAL A 1 256 ? 0.171 1.516 -20.297 1 92.94 256 VAL A N 1
ATOM 1905 C CA . VAL A 1 256 ? 0.133 1.628 -18.844 1 92.94 256 VAL A CA 1
ATOM 1906 C C . VAL A 1 256 ? -1.316 1.613 -18.359 1 92.94 256 VAL A C 1
ATOM 1908 O O . VAL A 1 256 ? -2.1 2.502 -18.703 1 92.94 256 VAL A O 1
ATOM 1911 N N . PRO A 1 257 ? -1.592 0.583 -17.641 1 95.31 257 PRO A N 1
ATOM 1912 C CA . PRO A 1 257 ? -2.979 0.553 -17.156 1 95.31 257 PRO A CA 1
ATOM 1913 C C . PRO A 1 257 ? -3.291 1.678 -16.172 1 95.31 257 PRO A C 1
ATOM 1915 O O . PRO A 1 257 ? -2.451 2.023 -15.344 1 95.31 257 PRO A O 1
ATOM 1918 N N . THR A 1 258 ? -4.465 2.299 -16.312 1 97.44 258 THR A N 1
ATOM 1919 C CA . THR A 1 258 ? -4.906 3.391 -15.453 1 97.44 258 THR A CA 1
ATOM 1920 C C . THR A 1 258 ? -6.199 3.025 -14.742 1 97.44 258 THR A C 1
ATOM 1922 O O . THR A 1 258 ? -6.922 2.121 -15.172 1 97.44 258 THR A O 1
ATOM 1925 N N . GLY A 1 259 ? -6.453 3.561 -13.656 1 97.5 259 GLY A N 1
ATOM 1926 C CA . GLY A 1 259 ? -7.66 3.398 -12.859 1 97.5 259 GLY A CA 1
ATOM 1927 C C . GLY A 1 259 ? -7.723 4.344 -11.672 1 97.5 259 GLY A C 1
ATOM 1928 O O . GLY A 1 259 ? -6.895 5.25 -11.555 1 97.5 259 GLY A O 1
ATOM 1929 N N . PRO A 1 260 ? -8.766 4.191 -10.867 1 97.81 260 PRO A N 1
ATOM 1930 C CA . PRO A 1 260 ? -8.859 5.035 -9.68 1 97.81 260 PRO A CA 1
ATOM 1931 C C . PRO A 1 260 ? -7.609 4.973 -8.805 1 97.81 260 PRO A C 1
ATOM 1933 O O . PRO A 1 260 ? -7.059 3.891 -8.586 1 97.81 260 PRO A O 1
ATOM 1936 N N . ARG A 1 261 ? -7.117 6.172 -8.352 1 97.75 261 ARG A N 1
ATOM 1937 C CA . ARG A 1 261 ? -5.977 6.211 -7.445 1 97.75 261 ARG A CA 1
ATOM 1938 C C . ARG A 1 261 ? -6.324 5.574 -6.102 1 97.75 261 ARG A C 1
ATOM 1940 O O . ARG A 1 261 ? -7.371 5.867 -5.523 1 97.75 261 ARG A O 1
ATOM 1947 N N . LYS A 1 262 ? -5.395 4.758 -5.574 1 97.5 262 LYS A N 1
ATOM 1948 C CA . LYS A 1 262 ? -5.727 3.916 -4.43 1 97.5 262 LYS A CA 1
ATOM 1949 C C . LYS A 1 262 ? -5.152 4.496 -3.139 1 97.5 262 LYS A C 1
ATOM 1951 O O . LYS A 1 262 ? -5.691 4.258 -2.055 1 97.5 262 LYS A O 1
ATOM 1956 N N . LEU A 1 263 ? -4.121 5.254 -3.26 1 98.31 263 LEU A N 1
ATOM 1957 C CA . LEU A 1 263 ? -3.367 5.633 -2.07 1 98.31 263 LEU A CA 1
ATOM 1958 C C . LEU A 1 263 ? -4.215 6.504 -1.146 1 98.31 263 LEU A C 1
ATOM 1960 O O . LEU A 1 263 ? -4.172 6.34 0.076 1 98.31 263 LEU A O 1
ATOM 1964 N N . PRO A 1 264 ? -5.074 7.43 -1.692 1 96.88 264 PRO A N 1
ATOM 1965 C CA . PRO A 1 264 ? -5.941 8.188 -0.79 1 96.88 264 PRO A CA 1
ATOM 1966 C C . PRO A 1 264 ? -6.828 7.289 0.072 1 96.88 264 PRO A C 1
ATOM 1968 O O . PRO A 1 264 ? -7.172 7.652 1.198 1 96.88 264 PRO A O 1
ATOM 1971 N N . GLN A 1 265 ? -7.105 6.102 -0.377 1 97.06 265 GLN A N 1
ATOM 1972 C CA . GLN A 1 265 ? -8.047 5.199 0.273 1 97.06 265 GLN A CA 1
ATOM 1973 C C . GLN A 1 265 ? -7.379 4.422 1.402 1 97.06 265 GLN A C 1
ATOM 1975 O O . GLN A 1 265 ? -8.039 3.688 2.139 1 97.06 265 GLN A O 1
ATOM 1980 N N . LEU A 1 266 ? -6.094 4.578 1.594 1 98.62 266 LEU A N 1
ATOM 1981 C CA . LEU A 1 266 ? -5.371 3.818 2.607 1 98.62 266 LEU A CA 1
ATOM 1982 C C . LEU A 1 266 ? -5.316 4.586 3.926 1 98.62 266 LEU A C 1
ATOM 1984 O O . LEU A 1 266 ? -5.047 4.004 4.977 1 98.62 266 LEU A O 1
ATOM 1988 N N . ILE A 1 267 ? -5.52 5.887 3.877 1 98.25 267 ILE A N 1
ATOM 1989 C CA . ILE A 1 267 ? -5.25 6.754 5.02 1 98.25 267 ILE A CA 1
ATOM 1990 C C . ILE A 1 267 ? -6.289 6.508 6.113 1 98.25 267 ILE A C 1
ATOM 1992 O O . ILE A 1 267 ? -5.945 6.094 7.223 1 98.25 267 ILE A O 1
ATOM 1996 N N . ALA A 1 268 ? -7.574 6.598 5.801 1 97.5 268 ALA A N 1
ATOM 1997 C CA . ALA A 1 268 ? -8.617 6.457 6.812 1 97.5 268 ALA A CA 1
ATOM 1998 C C . ALA A 1 268 ? -8.578 5.078 7.457 1 97.5 268 ALA A C 1
ATOM 2000 O O . ALA A 1 268 ? -8.578 4.961 8.688 1 97.5 268 ALA A O 1
ATOM 2001 N N . PRO A 1 269 ? -8.383 4.035 6.68 1 98.38 269 PRO A N 1
ATOM 2002 C CA . PRO A 1 269 ? -8.336 2.721 7.324 1 98.38 269 PRO A CA 1
ATOM 2003 C C . PRO A 1 269 ? -6.953 2.369 7.855 1 98.38 269 PRO A C 1
ATOM 2005 O O . PRO A 1 269 ? -6.781 1.343 8.516 1 98.38 269 PRO A O 1
ATOM 2008 N N . ARG A 1 270 ? -5.969 3.197 7.562 1 98.5 270 ARG A N 1
ATOM 2009 C CA . ARG A 1 270 ? -4.59 2.869 7.902 1 98.5 270 ARG A CA 1
ATOM 2010 C C . ARG A 1 270 ? -4.207 1.493 7.367 1 98.5 270 ARG A C 1
ATOM 2012 O O . ARG A 1 270 ? -3.582 0.699 8.07 1 98.5 270 ARG A O 1
ATOM 2019 N N . ALA A 1 271 ? -4.66 1.202 6.156 1 98.81 271 ALA A N 1
ATOM 2020 C CA . ALA A 1 271 ? -4.422 -0.116 5.574 1 98.81 271 ALA A CA 1
ATOM 2021 C C . ALA A 1 271 ? -2.971 -0.268 5.129 1 98.81 271 ALA A C 1
ATOM 2023 O O . ALA A 1 271 ? -2.299 0.723 4.832 1 98.81 271 ALA A O 1
ATOM 2024 N N . THR A 1 272 ? -2.512 -1.506 5.117 1 98.88 272 THR A N 1
ATOM 2025 C CA . THR A 1 272 ? -1.188 -1.866 4.621 1 98.88 272 THR A CA 1
ATOM 2026 C C . THR A 1 272 ? -1.296 -2.721 3.361 1 98.88 272 THR A C 1
ATOM 2028 O O . THR A 1 272 ? -2.092 -3.662 3.311 1 98.88 272 THR A O 1
ATOM 2031 N N . VAL A 1 273 ? -0.589 -2.338 2.363 1 98.94 273 VAL A N 1
ATOM 2032 C CA . VAL A 1 273 ? -0.514 -3.066 1.101 1 98.94 273 VAL A CA 1
ATOM 2033 C C . VAL A 1 273 ? 0.918 -3.541 0.863 1 98.94 273 VAL A C 1
ATOM 2035 O O . VAL A 1 273 ? 1.866 -2.764 0.993 1 98.94 273 VAL A O 1
ATOM 2038 N N . GLN A 1 274 ? 1.081 -4.789 0.525 1 98.94 274 GLN A N 1
ATOM 2039 C CA . GLN A 1 274 ? 2.436 -5.297 0.344 1 98.94 274 GLN A CA 1
ATOM 2040 C C . GLN A 1 274 ? 2.51 -6.262 -0.835 1 98.94 274 GLN A C 1
ATOM 2042 O O . GLN A 1 274 ? 1.656 -7.141 -0.979 1 98.94 274 GLN A O 1
ATOM 2047 N N . GLY A 1 275 ? 3.541 -6.051 -1.68 1 98.75 275 GLY A N 1
ATOM 2048 C CA . GLY A 1 275 ? 3.855 -7.047 -2.691 1 98.75 275 GLY A CA 1
ATOM 2049 C C . GLY A 1 275 ? 4.551 -8.266 -2.129 1 98.75 275 GLY A C 1
ATOM 2050 O O . GLY A 1 275 ? 5.156 -8.211 -1.057 1 98.75 275 GLY A O 1
ATOM 2051 N N . LEU A 1 276 ? 4.398 -9.383 -2.85 1 97.25 276 LEU A N 1
ATOM 2052 C CA . LEU A 1 276 ? 5.094 -10.562 -2.352 1 97.25 276 LEU A CA 1
ATOM 2053 C C . LEU A 1 276 ? 5.637 -11.398 -3.504 1 97.25 276 LEU A C 1
ATOM 2055 O O . LEU A 1 276 ? 5.062 -11.406 -4.598 1 97.25 276 LEU A O 1
ATOM 2059 N N . LEU A 1 277 ? 6.711 -12.07 -3.289 1 98.12 277 LEU A N 1
ATOM 2060 C CA . LEU A 1 277 ? 7.332 -13.109 -4.102 1 98.12 277 LEU A CA 1
ATOM 2061 C C . LEU A 1 277 ? 7.629 -14.352 -3.262 1 98.12 277 LEU A C 1
ATOM 2063 O O . LEU A 1 277 ? 8.344 -14.266 -2.26 1 98.12 277 LEU A O 1
ATOM 2067 N N . VAL A 1 278 ? 7.152 -15.414 -3.691 1 97.81 278 VAL A N 1
ATOM 2068 C CA . VAL A 1 278 ? 7.238 -16.641 -2.895 1 97.81 278 VAL A CA 1
ATOM 2069 C C . VAL A 1 278 ? 8.703 -17.016 -2.703 1 97.81 278 VAL A C 1
ATOM 2071 O O . VAL A 1 278 ? 9.062 -17.625 -1.688 1 97.81 278 VAL A O 1
ATOM 2074 N N . SER A 1 279 ? 9.555 -16.656 -3.631 1 96.44 279 SER A N 1
ATOM 2075 C CA . SER A 1 279 ? 10.961 -17.031 -3.553 1 96.44 279 SER A CA 1
ATOM 2076 C C . SER A 1 279 ? 11.617 -16.453 -2.297 1 96.44 279 SER A C 1
ATOM 2078 O O . SER A 1 279 ? 12.617 -17 -1.813 1 96.44 279 SER A O 1
ATOM 2080 N N . ASP A 1 280 ? 11.062 -15.383 -1.751 1 97.62 280 ASP A N 1
ATOM 2081 C CA . ASP A 1 280 ? 11.625 -14.758 -0.556 1 97.62 280 ASP A CA 1
ATOM 2082 C C . ASP A 1 280 ? 11.484 -15.672 0.659 1 97.62 280 ASP A C 1
ATOM 2084 O O . ASP A 1 280 ? 12.148 -15.461 1.678 1 97.62 280 ASP A O 1
ATOM 2088 N N . PHE A 1 281 ? 10.734 -16.688 0.525 1 98.25 281 PHE A N 1
ATOM 2089 C CA . PHE A 1 281 ? 10.438 -17.547 1.659 1 98.25 281 PHE A CA 1
ATOM 2090 C C . PHE A 1 281 ? 11.078 -18.922 1.473 1 98.25 281 PHE A C 1
ATOM 2092 O O . PHE A 1 281 ? 10.734 -19.875 2.184 1 98.25 281 PHE A O 1
ATOM 2099 N N . ALA A 1 282 ? 12.008 -19.078 0.551 1 96.69 282 ALA A N 1
ATOM 2100 C CA . ALA A 1 282 ? 12.609 -20.344 0.128 1 96.69 282 ALA A CA 1
ATOM 2101 C C . ALA A 1 282 ? 13.18 -21.109 1.32 1 96.69 282 ALA A C 1
ATOM 2103 O O . ALA A 1 282 ? 12.992 -22.312 1.441 1 96.69 282 ALA A O 1
ATOM 2104 N N . PRO A 1 283 ? 13.781 -20.391 2.305 1 97.06 283 PRO A N 1
ATOM 2105 C CA . PRO A 1 283 ? 14.359 -21.109 3.439 1 97.06 283 PRO A CA 1
ATOM 2106 C C . PRO A 1 283 ? 13.297 -21.812 4.285 1 97.06 283 PRO A C 1
ATOM 2108 O O . PRO A 1 283 ? 13.625 -22.703 5.074 1 97.06 283 PRO A O 1
ATOM 2111 N N . ARG A 1 284 ? 12.047 -21.453 4.086 1 97.88 284 ARG A N 1
ATOM 2112 C CA . ARG A 1 284 ? 10.977 -22.016 4.906 1 97.88 284 ARG A CA 1
ATOM 2113 C C . ARG A 1 284 ? 10.039 -22.875 4.074 1 97.88 284 ARG A C 1
ATOM 2115 O O . ARG A 1 284 ? 8.961 -23.25 4.539 1 97.88 284 ARG A O 1
ATOM 2122 N N . PHE A 1 285 ? 10.438 -23.25 2.855 1 96.88 285 PHE A N 1
ATOM 2123 C CA . PHE A 1 285 ? 9.586 -24 1.939 1 96.88 285 PHE A CA 1
ATOM 2124 C C . PHE A 1 285 ? 9.266 -25.375 2.504 1 96.88 285 PHE A C 1
ATOM 2126 O O . PHE A 1 285 ? 8.141 -25.859 2.371 1 96.88 285 PHE A O 1
ATOM 2133 N N . GLU A 1 286 ? 10.18 -26 3.09 1 94.31 286 GLU A N 1
ATOM 2134 C CA . GLU A 1 286 ? 9.977 -27.359 3.592 1 94.31 286 GLU A CA 1
ATOM 2135 C C . GLU A 1 286 ? 8.844 -27.406 4.609 1 94.31 286 GLU A C 1
ATOM 2137 O O . GLU A 1 286 ? 7.965 -28.266 4.523 1 94.31 286 GLU A O 1
ATOM 2142 N N . ARG A 1 287 ? 8.867 -26.438 5.508 1 95.19 287 ARG A N 1
ATOM 2143 C CA . ARG A 1 287 ? 7.836 -26.391 6.539 1 95.19 287 ARG A CA 1
ATOM 2144 C C . ARG A 1 287 ? 6.461 -26.156 5.926 1 95.19 287 ARG A C 1
ATOM 2146 O O . ARG A 1 287 ? 5.488 -26.812 6.305 1 95.19 287 ARG A O 1
ATOM 2153 N N . ALA A 1 288 ? 6.383 -25.266 5.008 1 97.31 288 ALA A N 1
ATOM 2154 C CA . ALA A 1 288 ? 5.117 -24.969 4.348 1 97.31 288 ALA A CA 1
ATOM 2155 C C . ALA A 1 288 ? 4.609 -26.172 3.566 1 97.31 288 ALA A C 1
ATOM 2157 O O . ALA A 1 288 ? 3.424 -26.516 3.631 1 97.31 288 ALA A O 1
ATOM 2158 N N . SER A 1 289 ? 5.508 -26.812 2.896 1 95.62 289 SER A N 1
ATOM 2159 C CA . SER A 1 289 ? 5.137 -27.969 2.092 1 95.62 289 SER A CA 1
ATOM 2160 C C . SER A 1 289 ? 4.633 -29.109 2.967 1 95.62 289 SER A C 1
ATOM 2162 O O . SER A 1 289 ? 3.682 -29.797 2.604 1 95.62 289 SER A O 1
ATOM 2164 N N . GLN A 1 290 ? 5.258 -29.281 4.09 1 95.62 290 GLN A N 1
ATOM 2165 C CA . GLN A 1 290 ? 4.82 -30.312 5.023 1 95.62 290 GLN A CA 1
ATOM 2166 C C . GLN A 1 290 ? 3.41 -30.031 5.535 1 95.62 290 GLN A C 1
ATOM 2168 O O . GLN A 1 290 ? 2.557 -30.922 5.551 1 95.62 290 GLN A O 1
ATOM 2173 N N . ARG A 1 291 ? 3.145 -28.844 5.91 1 97.62 291 ARG A N 1
ATOM 2174 C CA . ARG A 1 291 ? 1.832 -28.469 6.434 1 97.62 291 ARG A CA 1
ATOM 2175 C C . ARG A 1 291 ? 0.757 -28.609 5.359 1 97.62 291 ARG A C 1
ATOM 2177 O O . ARG A 1 291 ? -0.312 -29.172 5.617 1 97.62 291 ARG A O 1
ATOM 2184 N N . LEU A 1 292 ? 1.065 -28.125 4.223 1 98.12 292 LEU A N 1
ATOM 2185 C CA . LEU A 1 292 ? 0.131 -28.25 3.107 1 98.12 292 LEU A CA 1
ATOM 2186 C C . LEU A 1 292 ? -0.161 -29.719 2.812 1 98.12 292 LEU A C 1
ATOM 2188 O O . LEU A 1 292 ? -1.316 -30.094 2.602 1 98.12 292 LEU A O 1
ATOM 2192 N N . GLY A 1 293 ? 0.898 -30.5 2.812 1 96.94 293 GLY A N 1
ATOM 2193 C CA . GLY A 1 293 ? 0.729 -31.922 2.596 1 96.94 293 GLY A CA 1
ATOM 2194 C C . GLY A 1 293 ? -0.165 -32.594 3.631 1 96.94 293 GLY A C 1
ATOM 2195 O O . GLY A 1 293 ? -0.988 -33.438 3.293 1 96.94 293 GLY A O 1
ATOM 2196 N N . GLU A 1 294 ? -0.027 -32.188 4.855 1 97 294 GLU A N 1
ATOM 2197 C CA . GLU A 1 294 ? -0.849 -32.719 5.938 1 97 294 GLU A CA 1
ATOM 2198 C C . GLU A 1 294 ? -2.32 -32.375 5.738 1 97 294 GLU A C 1
ATOM 2200 O O . GLU A 1 294 ? -3.195 -33.219 5.895 1 97 294 GLU A O 1
ATOM 2205 N N . TRP A 1 295 ? -2.59 -31.141 5.398 1 97.88 295 TRP A N 1
ATOM 2206 C CA . TRP A 1 295 ? -3.969 -30.719 5.191 1 97.88 295 TRP A CA 1
ATOM 2207 C C . TRP A 1 295 ? -4.59 -31.438 4 1 97.88 295 TRP A C 1
ATOM 2209 O O . TRP A 1 295 ? -5.766 -31.812 4.035 1 97.88 295 TRP A O 1
ATOM 2219 N N . VAL A 1 296 ? -3.791 -31.609 2.967 1 97.62 296 VAL A N 1
ATOM 2220 C CA . VAL A 1 296 ? -4.293 -32.312 1.782 1 97.62 296 VAL A CA 1
ATOM 2221 C C . VAL A 1 296 ? -4.578 -33.75 2.119 1 97.62 296 VAL A C 1
ATOM 2223 O O . VAL A 1 296 ? -5.645 -34.281 1.787 1 97.62 296 VAL A O 1
ATOM 2226 N N . ALA A 1 297 ? -3.674 -34.375 2.803 1 95.38 297 ALA A N 1
ATOM 2227 C CA . ALA A 1 297 ? -3.812 -35.781 3.158 1 95.38 297 ALA A CA 1
ATOM 2228 C C . ALA A 1 297 ? -5.02 -36 4.062 1 95.38 297 ALA A C 1
ATOM 2230 O O . ALA A 1 297 ? -5.699 -37.031 3.965 1 95.38 297 ALA A O 1
ATOM 2231 N N . ALA A 1 298 ? -5.316 -35.062 4.883 1 95.69 298 ALA A N 1
ATOM 2232 C CA . ALA A 1 298 ? -6.422 -35.156 5.832 1 95.69 298 ALA A CA 1
ATOM 2233 C C . ALA A 1 298 ? -7.746 -34.781 5.172 1 95.69 298 ALA A C 1
ATOM 2235 O O . ALA A 1 298 ? -8.812 -35 5.754 1 95.69 298 ALA A O 1
ATOM 2236 N N . GLY A 1 299 ? -7.684 -34.188 4.027 1 95.62 299 GLY A N 1
ATOM 2237 C CA . GLY A 1 299 ? -8.883 -33.781 3.324 1 95.62 299 GLY A CA 1
ATOM 2238 C C . GLY A 1 299 ? -9.352 -32.375 3.721 1 95.62 299 GLY A C 1
ATOM 2239 O O . GLY A 1 299 ? -10.414 -31.938 3.293 1 95.62 299 GLY A O 1
ATOM 2240 N N . ASP A 1 300 ? -8.562 -31.703 4.516 1 97.31 300 ASP A N 1
ATOM 2241 C CA . ASP A 1 300 ? -8.898 -30.359 4.992 1 97.31 300 ASP A CA 1
ATOM 2242 C C . ASP A 1 300 ? -8.617 -29.312 3.92 1 97.31 300 ASP A C 1
ATOM 2244 O O . ASP A 1 300 ? -9.094 -28.172 4.016 1 97.31 300 ASP A O 1
ATOM 2248 N N . LEU A 1 301 ? -7.824 -29.672 2.988 1 98.12 301 LEU A N 1
ATOM 2249 C CA . LEU A 1 301 ? -7.484 -28.828 1.85 1 98.12 301 LEU A CA 1
ATOM 2250 C C . LEU A 1 301 ? -7.715 -29.578 0.536 1 98.12 301 LEU A C 1
ATOM 2252 O O . LEU A 1 301 ? -7.039 -30.562 0.251 1 98.12 301 LEU A O 1
ATOM 2256 N N . GLN A 1 302 ? -8.633 -29.031 -0.155 1 98 302 GLN A N 1
ATOM 2257 C CA . GLN A 1 302 ? -8.992 -29.625 -1.439 1 98 302 GLN A CA 1
ATOM 2258 C C . GLN A 1 302 ? -8.289 -28.922 -2.59 1 98 302 GLN A C 1
ATOM 2260 O O . GLN A 1 302 ? -7.801 -27.797 -2.426 1 98 302 GLN A O 1
ATOM 2265 N N . HIS A 1 303 ? -8.164 -29.672 -3.658 1 97.62 303 HIS A N 1
ATOM 2266 C CA . HIS A 1 303 ? -7.523 -29.109 -4.844 1 97.62 303 HIS A CA 1
ATOM 2267 C C . HIS A 1 303 ? -8.109 -29.719 -6.117 1 97.62 303 HIS A C 1
ATOM 2269 O O . HIS A 1 303 ? -8.672 -30.812 -6.09 1 97.62 303 HIS A O 1
ATOM 2275 N N . ARG A 1 304 ? -8.023 -28.922 -7.16 1 97.19 304 ARG A N 1
ATOM 2276 C CA . ARG A 1 304 ? -8.438 -29.344 -8.492 1 97.19 304 ARG A CA 1
ATOM 2277 C C . ARG A 1 304 ? -7.418 -28.906 -9.547 1 97.19 304 ARG A C 1
ATOM 2279 O O . ARG A 1 304 ? -6.82 -27.828 -9.43 1 97.19 304 ARG A O 1
ATOM 2286 N N . GLU A 1 305 ? -7.219 -29.766 -10.492 1 97.75 305 GLU A N 1
ATOM 2287 C CA . GLU A 1 305 ? -6.363 -29.453 -11.641 1 97.75 305 GLU A CA 1
ATOM 2288 C C . GLU A 1 305 ? -7.141 -29.562 -12.945 1 97.75 305 GLU A C 1
ATOM 2290 O O . GLU A 1 305 ? -7.965 -30.469 -13.117 1 97.75 305 GLU A O 1
ATOM 2295 N N . THR A 1 306 ? -6.953 -28.609 -13.758 1 97.56 306 THR A N 1
ATOM 2296 C CA . THR A 1 306 ? -7.355 -28.703 -15.156 1 97.56 306 THR A CA 1
ATOM 2297 C C . THR A 1 306 ? -6.203 -29.219 -16.016 1 97.56 306 THR A C 1
ATOM 2299 O O . THR A 1 306 ? -5.16 -28.562 -16.109 1 97.56 306 THR A O 1
ATOM 2302 N N . VAL A 1 307 ? -6.418 -30.422 -16.656 1 97.5 307 VAL A N 1
ATOM 2303 C CA . VAL A 1 307 ? -5.32 -31.094 -17.344 1 97.5 307 VAL A CA 1
ATOM 2304 C C . VAL A 1 307 ? -5.516 -30.969 -18.859 1 97.5 307 VAL A C 1
ATOM 2306 O O . VAL A 1 307 ? -6.559 -31.359 -19.391 1 97.5 307 VAL A O 1
ATOM 2309 N N . VAL A 1 308 ? -4.602 -30.328 -19.531 1 97.56 308 VAL A N 1
ATOM 2310 C CA . VAL A 1 308 ? -4.508 -30.344 -20.984 1 97.56 308 VAL A CA 1
ATOM 2311 C C . VAL A 1 308 ? -3.619 -31.5 -21.422 1 97.56 308 VAL A C 1
ATOM 2313 O O . VAL A 1 308 ? -2.543 -31.719 -20.859 1 97.56 308 VAL A O 1
ATOM 2316 N N . GLU A 1 309 ? -4.016 -32.25 -22.453 1 97.88 309 GLU A N 1
ATOM 2317 C CA . GLU A 1 309 ? -3.303 -33.469 -22.875 1 97.88 309 GLU A CA 1
ATOM 2318 C C . GLU A 1 309 ? -2.318 -33.156 -24 1 97.88 309 GLU A C 1
ATOM 2320 O O . GLU A 1 309 ? -2.691 -32.562 -25.016 1 97.88 309 GLU A O 1
ATOM 2325 N N . GLY A 1 310 ? -1.054 -33.594 -23.734 1 98.25 310 GLY A N 1
ATOM 2326 C CA . GLY A 1 310 ? -0.078 -33.531 -24.812 1 98.25 310 GLY A CA 1
ATOM 2327 C C . GLY A 1 310 ? 0.825 -32.312 -24.75 1 98.25 310 GLY A C 1
ATOM 2328 O O . GLY A 1 310 ? 0.344 -31.188 -24.672 1 98.25 310 GLY A O 1
ATOM 2329 N N . LEU A 1 311 ? 2.084 -32.562 -24.859 1 98.25 311 LEU A N 1
ATOM 2330 C CA . LEU A 1 311 ? 3.078 -31.5 -24.859 1 98.25 311 LEU A CA 1
ATOM 2331 C C . LEU A 1 311 ? 2.768 -30.469 -25.938 1 98.25 311 LEU A C 1
ATOM 2333 O O . LEU A 1 311 ? 2.967 -29.266 -25.719 1 98.25 311 LEU A O 1
ATOM 2337 N N . GLU A 1 312 ? 2.24 -30.938 -27.094 1 97.94 312 GLU A N 1
ATOM 2338 C CA . GLU A 1 312 ? 1.98 -30.062 -28.25 1 97.94 312 GLU A CA 1
ATOM 2339 C C . GLU A 1 312 ? 0.957 -28.984 -27.906 1 97.94 312 GLU A C 1
ATOM 2341 O O . GLU A 1 312 ? 0.876 -27.969 -28.578 1 97.94 312 GLU A O 1
ATOM 2346 N N . HIS A 1 313 ? 0.218 -29.188 -26.828 1 97.75 313 HIS A N 1
ATOM 2347 C CA . HIS A 1 313 ? -0.863 -28.266 -26.5 1 97.75 313 HIS A CA 1
ATOM 2348 C C . HIS A 1 313 ? -0.476 -27.375 -25.328 1 97.75 313 HIS A C 1
ATOM 2350 O O . HIS A 1 313 ? -1.319 -26.656 -24.781 1 97.75 313 HIS A O 1
ATOM 2356 N N . ALA A 1 314 ? 0.804 -27.422 -24.906 1 98.06 314 ALA A N 1
ATOM 2357 C CA . ALA A 1 314 ? 1.262 -26.625 -23.781 1 98.06 314 ALA A CA 1
ATOM 2358 C C . ALA A 1 314 ? 1.023 -25.141 -24.016 1 98.06 314 ALA A C 1
ATOM 2360 O O . ALA A 1 314 ? 0.515 -24.438 -23.141 1 98.06 314 ALA A O 1
ATOM 2361 N N . PRO A 1 315 ? 1.325 -24.578 -25.234 1 97.56 315 PRO A N 1
ATOM 2362 C CA . PRO A 1 315 ? 1.039 -23.172 -25.453 1 97.56 315 PRO A CA 1
ATOM 2363 C C . PRO A 1 315 ? -0.447 -22.844 -25.328 1 97.56 315 PRO A C 1
ATOM 2365 O O . PRO A 1 315 ? -0.809 -21.781 -24.812 1 97.56 315 PRO A O 1
ATOM 2368 N N . GLU A 1 316 ? -1.257 -23.75 -25.797 1 96.31 316 GLU A N 1
ATOM 2369 C CA . GLU A 1 316 ? -2.697 -23.547 -25.672 1 96.31 316 GLU A CA 1
ATOM 2370 C C . GLU A 1 316 ? -3.117 -23.469 -24.203 1 96.31 316 GLU A C 1
ATOM 2372 O O . GLU A 1 316 ? -3.953 -22.641 -23.844 1 96.31 316 GLU A O 1
ATOM 2377 N N . ALA A 1 317 ? -2.586 -24.391 -23.422 1 96.81 317 ALA A N 1
ATOM 2378 C CA . ALA A 1 317 ? -2.855 -24.359 -22 1 96.81 317 ALA A CA 1
ATOM 2379 C C . ALA A 1 317 ? -2.438 -23.031 -21.375 1 96.81 317 ALA A C 1
ATOM 2381 O O . ALA A 1 317 ? -3.18 -22.438 -20.594 1 96.81 317 ALA A O 1
ATOM 2382 N N . PHE A 1 318 ? -1.286 -22.547 -21.766 1 96.62 318 PHE A N 1
ATOM 2383 C CA . PHE A 1 318 ? -0.775 -21.266 -21.266 1 96.62 318 PHE A CA 1
ATOM 2384 C C . PHE A 1 318 ? -1.69 -20.125 -21.672 1 96.62 318 PHE A C 1
ATOM 2386 O O . PHE A 1 318 ? -2.088 -19.312 -20.828 1 96.62 318 PHE A O 1
ATOM 2393 N N . LEU A 1 319 ? -2.035 -20.047 -22.906 1 95.12 319 LEU A N 1
ATOM 2394 C CA . LEU A 1 319 ? -2.889 -18.984 -23.422 1 95.12 319 LEU A CA 1
ATOM 2395 C C . LEU A 1 319 ? -4.27 -19.031 -22.781 1 95.12 319 LEU A C 1
ATOM 2397 O O . LEU A 1 319 ? -4.906 -18 -22.578 1 95.12 319 LEU A O 1
ATOM 2401 N N . GLY A 1 320 ? -4.676 -20.203 -22.422 1 93.19 320 GLY A N 1
ATOM 2402 C CA . GLY A 1 320 ? -5.977 -20.391 -21.797 1 93.19 320 GLY A CA 1
ATOM 2403 C C . GLY A 1 320 ? -6.074 -19.797 -20.406 1 93.19 320 GLY A C 1
ATOM 2404 O O . GLY A 1 320 ? -7.172 -19.594 -19.891 1 93.19 320 GLY A O 1
ATOM 2405 N N . LEU A 1 321 ? -4.941 -19.547 -19.734 1 93.5 321 LEU A N 1
ATOM 2406 C CA . LEU A 1 321 ? -4.934 -18.969 -18.406 1 93.5 321 LEU A CA 1
ATOM 2407 C C . LEU A 1 321 ? -5.605 -17.594 -18.406 1 93.5 321 LEU A C 1
ATOM 2409 O O . LEU A 1 321 ? -6.234 -17.203 -17.422 1 93.5 321 LEU A O 1
ATOM 2413 N N . PHE A 1 322 ? -5.539 -16.859 -19.516 1 90.5 322 PHE A N 1
ATOM 2414 C CA . PHE A 1 322 ? -5.945 -15.461 -19.578 1 90.5 322 PHE A CA 1
ATOM 2415 C C . PHE A 1 322 ? -7.395 -15.336 -20.031 1 90.5 322 PHE A C 1
ATOM 2417 O O . PHE A 1 322 ? -7.961 -14.242 -20.031 1 90.5 322 PHE A O 1
ATOM 2424 N N . SER A 1 323 ? -8 -16.484 -20.328 1 85.12 323 SER A N 1
ATOM 2425 C CA . SER A 1 323 ? -9.414 -16.484 -20.688 1 85.12 323 SER A CA 1
ATOM 2426 C C . SER A 1 323 ? -10.266 -17.062 -19.547 1 85.12 323 SER A C 1
ATOM 2428 O O . SER A 1 323 ? -11.492 -17.047 -19.625 1 85.12 323 SER A O 1
ATOM 2430 N N . GLY A 1 324 ? -9.664 -17.453 -18.531 1 80.94 324 GLY A N 1
ATOM 2431 C CA . GLY A 1 324 ? -10.367 -17.938 -17.359 1 80.94 324 GLY A CA 1
ATOM 2432 C C . GLY A 1 324 ? -11.016 -19.297 -17.562 1 80.94 324 GLY A C 1
ATOM 2433 O O . GLY A 1 324 ? -12.023 -19.609 -16.922 1 80.94 324 GLY A O 1
ATOM 2434 N N . ASP A 1 325 ? -10.477 -20.109 -18.344 1 80.81 325 ASP A N 1
ATOM 2435 C CA . ASP A 1 325 ? -11.086 -21.391 -18.719 1 80.81 325 ASP A CA 1
ATOM 2436 C C . ASP A 1 325 ? -10.781 -22.469 -17.672 1 80.81 325 ASP A C 1
ATOM 2438 O O . ASP A 1 325 ? -11.523 -23.438 -17.547 1 80.81 325 ASP A O 1
ATOM 2442 N N . ASN A 1 326 ? -9.797 -22.281 -16.953 1 89.44 326 ASN A N 1
ATOM 2443 C CA . ASN A 1 326 ? -9.367 -23.359 -16.062 1 89.44 326 ASN A CA 1
ATOM 2444 C C . ASN A 1 326 ? -9.977 -23.203 -14.664 1 89.44 326 ASN A C 1
ATOM 2446 O O . ASN A 1 326 ? -10.273 -22.094 -14.234 1 89.44 326 ASN A O 1
ATOM 2450 N N . VAL A 1 327 ? -10.258 -24.281 -14.039 1 95.31 327 VAL A N 1
ATOM 2451 C CA . VAL A 1 327 ? -10.594 -24.359 -12.617 1 95.31 327 VAL A CA 1
ATOM 2452 C C . VAL A 1 327 ? -9.422 -24.953 -11.844 1 95.31 327 VAL A C 1
ATOM 2454 O O . VAL A 1 327 ? -8.859 -25.969 -12.227 1 95.31 327 VAL A O 1
ATOM 2457 N N . GLY A 1 328 ? -9.039 -24.266 -10.781 1 97.44 328 GLY A N 1
ATOM 2458 C CA . GLY A 1 328 ? -7.852 -24.688 -10.047 1 97.44 328 GLY A CA 1
ATOM 2459 C C . GLY A 1 328 ? -6.57 -24.531 -10.844 1 97.44 328 GLY A C 1
ATOM 2460 O O . GLY A 1 328 ? -6.395 -23.547 -11.562 1 97.44 328 GLY A O 1
ATOM 2461 N N . LYS A 1 329 ? -5.664 -25.453 -10.68 1 98.25 329 LYS A N 1
ATOM 2462 C CA . LYS A 1 329 ? -4.34 -25.406 -11.289 1 98.25 329 LYS A CA 1
ATOM 2463 C C . LYS A 1 329 ? -4.363 -25.953 -12.711 1 98.25 329 LYS A C 1
ATOM 2465 O O . LYS A 1 329 ? -4.852 -27.062 -12.938 1 98.25 329 LYS A O 1
ATOM 2470 N N . GLN A 1 330 ? -3.887 -25.141 -13.672 1 97.44 330 GLN A N 1
ATOM 2471 C CA . GLN A 1 330 ? -3.727 -25.625 -15.039 1 97.44 330 GLN A CA 1
ATOM 2472 C C . GLN A 1 330 ? -2.393 -26.344 -15.211 1 97.44 330 GLN A C 1
ATOM 2474 O O . GLN A 1 330 ? -1.342 -25.812 -14.836 1 97.44 330 GLN A O 1
ATOM 2479 N N . VAL A 1 331 ? -2.422 -27.578 -15.75 1 98.31 331 VAL A N 1
ATOM 2480 C CA . VAL A 1 331 ? -1.222 -28.359 -16.031 1 98.31 331 VAL A CA 1
ATOM 2481 C C . VAL A 1 331 ? -1.347 -29.031 -17.391 1 98.31 331 VAL A C 1
ATOM 2483 O O . VAL A 1 331 ? -2.432 -29.062 -17.984 1 98.31 331 VAL A O 1
ATOM 2486 N N . VAL A 1 332 ? -0.26 -29.484 -17.922 1 98.62 332 VAL A N 1
ATOM 2487 C CA . VAL A 1 332 ? -0.207 -30.234 -19.172 1 98.62 332 VAL A CA 1
ATOM 2488 C C . VAL A 1 332 ? 0.33 -31.641 -18.891 1 98.62 332 VAL A C 1
ATOM 2490 O O . VAL A 1 332 ? 1.4 -31.797 -18.312 1 98.62 332 VAL A O 1
ATOM 2493 N N . ARG A 1 333 ? -0.415 -32.625 -19.281 1 98.56 333 ARG A N 1
ATOM 2494 C CA . ARG A 1 333 ? 0.092 -34 -19.219 1 98.56 333 ARG A CA 1
ATOM 2495 C C . ARG A 1 333 ? 0.954 -34.312 -20.438 1 98.56 333 ARG A C 1
ATOM 2497 O O . ARG A 1 333 ? 0.469 -34.281 -21.562 1 98.56 333 ARG A O 1
ATOM 2504 N N . VAL A 1 334 ? 2.152 -34.594 -20.188 1 98.25 334 VAL A N 1
ATOM 2505 C CA . VAL A 1 334 ? 3.125 -34.812 -21.266 1 98.25 334 VAL A CA 1
ATOM 2506 C C . VAL A 1 334 ? 3.266 -36.281 -21.562 1 98.25 334 VAL A C 1
ATOM 2508 O O . VAL A 1 334 ? 3.391 -36.688 -22.734 1 98.25 334 VAL A O 1
ATOM 2511 N N . SER A 1 335 ? 3.328 -37.062 -20.531 1 95 335 SER A N 1
ATOM 2512 C CA . SER A 1 335 ? 3.463 -38.5 -20.719 1 95 335 SER A CA 1
ATOM 2513 C C . SER A 1 335 ? 2.66 -39.281 -19.688 1 95 335 SER A C 1
ATOM 2515 O O . SER A 1 335 ? 2.322 -38.75 -18.625 1 95 335 SER A O 1
ATOM 2517 N N . ALA A 1 336 ? 2.26 -40.469 -20.125 1 85.94 336 ALA A N 1
ATOM 2518 C CA . ALA A 1 336 ? 1.503 -41.375 -19.25 1 85.94 336 ALA A CA 1
ATOM 2519 C C . ALA A 1 336 ? 2.436 -42.188 -18.359 1 85.94 336 ALA A C 1
ATOM 2521 O O . ALA A 1 336 ? 3.635 -42.281 -18.641 1 85.94 336 ALA A O 1
ATOM 2522 N N . ALA A 1 337 ? 1.736 -42.562 -17.141 1 72.19 337 ALA A N 1
ATOM 2523 C CA . ALA A 1 337 ? 2.51 -43.5 -16.328 1 72.19 337 ALA A CA 1
ATOM 2524 C C . ALA A 1 337 ? 2.906 -44.75 -17.109 1 72.19 337 ALA A C 1
ATOM 2526 O O . ALA A 1 337 ? 2.145 -45.219 -17.953 1 72.19 337 ALA A O 1
ATOM 2527 N N . ALA A 1 338 ? 4.242 -45.062 -17.109 1 57.16 338 ALA A N 1
ATOM 2528 C CA . ALA A 1 338 ? 4.617 -46.312 -17.75 1 57.16 338 ALA A CA 1
ATOM 2529 C C . ALA A 1 338 ? 3.727 -47.469 -17.266 1 57.16 338 ALA A C 1
ATOM 2531 O O . ALA A 1 338 ? 3.439 -47.562 -16.078 1 57.16 338 ALA A O 1
ATOM 2532 N N . SER A 1 339 ? 2.705 -47.844 -18.078 1 44.97 339 SER A N 1
ATOM 2533 C CA . SER A 1 339 ? 1.917 -49.031 -17.734 1 44.97 339 SER A CA 1
ATOM 2534 C C . SER A 1 339 ? 2.783 -50.094 -17.078 1 44.97 339 SER A C 1
ATOM 2536 O O . SER A 1 339 ? 3.844 -50.438 -17.594 1 44.97 339 SER A O 1
ATOM 2538 N N . SER A 1 340 ? 2.736 -50.125 -15.711 1 39.56 340 SER A N 1
ATOM 2539 C CA . SER A 1 340 ? 3.297 -51.375 -15.18 1 39.56 340 SER A CA 1
ATOM 2540 C C . SER A 1 340 ? 2.689 -52.594 -15.852 1 39.56 340 SER A C 1
ATOM 2542 O O . SER A 1 340 ? 1.519 -52.562 -16.234 1 39.56 340 SER A O 1
ATOM 2544 N N . MET B 1 1 ? -18.969 46.062 29.344 1 41.66 1 MET B N 1
ATOM 2545 C CA . MET B 1 1 ? -19.453 45.656 28.031 1 41.66 1 MET B CA 1
ATOM 2546 C C . MET B 1 1 ? -19.016 44.25 27.703 1 41.66 1 MET B C 1
ATOM 2548 O O . MET B 1 1 ? -17.844 43.906 27.859 1 41.66 1 MET B O 1
ATOM 2552 N N . ARG B 1 2 ? -19.875 43.281 27.578 1 57.09 2 ARG B N 1
ATOM 2553 C CA . ARG B 1 2 ? -19.484 41.875 27.453 1 57.09 2 ARG B CA 1
ATOM 2554 C C . ARG B 1 2 ? -18.547 41.656 26.266 1 57.09 2 ARG B C 1
ATOM 2556 O O . ARG B 1 2 ? -18.766 42.219 25.188 1 57.09 2 ARG B O 1
ATOM 2563 N N . GLU B 1 3 ? -17.344 41.219 26.438 1 78.88 3 GLU B N 1
ATOM 2564 C CA . GLU B 1 3 ? -16.344 41.062 25.375 1 78.88 3 GLU B CA 1
ATOM 2565 C C . GLU B 1 3 ? -16.875 40.188 24.25 1 78.88 3 GLU B C 1
ATOM 2567 O O . GLU B 1 3 ? -17.641 39.25 24.5 1 78.88 3 GLU B O 1
ATOM 2572 N N . THR B 1 4 ? -16.812 40.719 23.094 1 91.75 4 THR B N 1
ATOM 2573 C CA . THR B 1 4 ? -17.281 40 21.906 1 91.75 4 THR B CA 1
ATOM 2574 C C . THR B 1 4 ? -16.219 39.031 21.406 1 91.75 4 THR B C 1
ATOM 2576 O O . THR B 1 4 ? -15.062 39.094 21.828 1 91.75 4 THR B O 1
ATOM 2579 N N . ASN B 1 5 ? -16.672 38 20.766 1 96.94 5 ASN B N 1
ATOM 2580 C CA . ASN B 1 5 ? -15.828 36.969 20.156 1 96.94 5 ASN B CA 1
ATOM 2581 C C . ASN B 1 5 ? -16.156 36.781 18.688 1 96.94 5 ASN B C 1
ATOM 2583 O O . ASN B 1 5 ? -17.312 36.531 18.328 1 96.94 5 ASN B O 1
ATOM 2587 N N . ARG B 1 6 ? -15.211 37.062 17.781 1 98.06 6 ARG B N 1
ATOM 2588 C CA . ARG B 1 6 ? -15.367 36.719 16.375 1 98.06 6 ARG B CA 1
ATOM 2589 C C . ARG B 1 6 ? -14.984 35.25 16.141 1 98.06 6 ARG B C 1
ATOM 2591 O O . ARG B 1 6 ? -14 34.75 16.703 1 98.06 6 ARG B O 1
ATOM 2598 N N . ARG B 1 7 ? -15.828 34.594 15.375 1 98 7 ARG B N 1
ATOM 2599 C CA . ARG B 1 7 ? -15.594 33.156 15.102 1 98 7 ARG B CA 1
ATOM 2600 C C . ARG B 1 7 ? -15.945 32.812 13.656 1 98 7 ARG B C 1
ATOM 2602 O O . ARG B 1 7 ? -16.984 33.25 13.141 1 98 7 ARG B O 1
ATOM 2609 N N . TRP B 1 8 ? -15.086 32.094 13.008 1 98.44 8 TRP B N 1
ATOM 2610 C CA . TRP B 1 8 ? -15.375 31.594 11.664 1 98.44 8 TRP B CA 1
ATOM 2611 C C . TRP B 1 8 ? -16.266 30.359 11.711 1 98.44 8 TRP B C 1
ATOM 2613 O O . TRP B 1 8 ? -16.047 29.469 12.531 1 98.44 8 TRP B O 1
ATOM 2623 N N . HIS B 1 9 ? -17.234 30.328 10.852 1 98.44 9 HIS B N 1
ATOM 2624 C CA . HIS B 1 9 ? -18.141 29.203 10.672 1 98.44 9 HIS B CA 1
ATOM 2625 C C . HIS B 1 9 ? -18.094 28.672 9.25 1 98.44 9 HIS B C 1
ATOM 2627 O O . HIS B 1 9 ? -17.781 29.406 8.312 1 98.44 9 HIS B O 1
ATOM 2633 N N . LEU B 1 10 ? -18.312 27.359 9.102 1 98.19 10 LEU B N 1
ATOM 2634 C CA . LEU B 1 10 ? -18.562 26.828 7.762 1 98.19 10 LEU B CA 1
ATOM 2635 C C . LEU B 1 10 ? -19.875 27.344 7.215 1 98.19 10 LEU B C 1
ATOM 2637 O O . LEU B 1 10 ? -20.938 27.031 7.75 1 98.19 10 LEU B O 1
ATOM 2641 N N . ALA B 1 11 ? -19.812 28.062 6.203 1 97.88 11 ALA B N 1
ATOM 2642 C CA . ALA B 1 11 ? -21.016 28.703 5.672 1 97.88 11 ALA B CA 1
ATOM 2643 C C . ALA B 1 11 ? -21.719 27.797 4.664 1 97.88 11 ALA B C 1
ATOM 2645 O O . ALA B 1 11 ? -22.953 27.734 4.625 1 97.88 11 ALA B O 1
ATOM 2646 N N . LYS B 1 12 ? -21 27.203 3.865 1 96.31 12 LYS B N 1
ATOM 2647 C CA . LYS B 1 12 ? -21.5 26.281 2.85 1 96.31 12 LYS B CA 1
ATOM 2648 C C . LYS B 1 12 ? -20.422 25.25 2.475 1 96.31 12 LYS B C 1
ATOM 2650 O O . LYS B 1 12 ? -19.234 25.531 2.553 1 96.31 12 LYS B O 1
ATOM 2655 N N . ARG B 1 13 ? -20.906 24.156 2.01 1 95.25 13 ARG B N 1
ATOM 2656 C CA . ARG B 1 13 ? -19.984 23.125 1.545 1 95.25 13 ARG B CA 1
ATOM 2657 C C . ARG B 1 13 ? -19.516 23.406 0.116 1 95.25 13 ARG B C 1
ATOM 2659 O O . ARG B 1 13 ? -20.344 23.734 -0.747 1 95.25 13 ARG B O 1
ATOM 2666 N N . PRO B 1 14 ? -18.297 23.219 -0.029 1 93.38 14 PRO B N 1
ATOM 2667 C CA . PRO B 1 14 ? -17.812 23.438 -1.395 1 93.38 14 PRO B CA 1
ATOM 2668 C C . PRO B 1 14 ? -18.125 22.266 -2.326 1 93.38 14 PRO B C 1
ATOM 2670 O O . PRO B 1 14 ? -18.109 21.109 -1.899 1 93.38 14 PRO B O 1
ATOM 2673 N N . ALA B 1 15 ? -18.422 22.359 -3.631 1 83.62 15 ALA B N 1
ATOM 2674 C CA . ALA B 1 15 ? -18.531 21.312 -4.648 1 83.62 15 ALA B CA 1
ATOM 2675 C C . ALA B 1 15 ? -17.172 20.938 -5.203 1 83.62 15 ALA B C 1
ATOM 2677 O O . ALA B 1 15 ? -16.938 19.781 -5.582 1 83.62 15 ALA B O 1
ATOM 2678 N N . GLY B 1 16 ? -16.219 21.703 -5.148 1 87.88 16 GLY B N 1
ATOM 2679 C CA . GLY B 1 16 ? -14.82 21.625 -5.562 1 87.88 16 GLY B CA 1
ATOM 2680 C C . GLY B 1 16 ? -13.875 22.391 -4.652 1 87.88 16 GLY B C 1
ATOM 2681 O O . GLY B 1 16 ? -13.938 22.25 -3.43 1 87.88 16 GLY B O 1
ATOM 2682 N N . GLU B 1 17 ? -13.086 23.062 -5.293 1 91.25 17 GLU B N 1
ATOM 2683 C CA . GLU B 1 17 ? -12.164 23.875 -4.516 1 91.25 17 GLU B CA 1
ATOM 2684 C C . GLU B 1 17 ? -12.922 24.906 -3.672 1 91.25 17 GLU B C 1
ATOM 2686 O O . GLU B 1 17 ? -13.789 25.609 -4.18 1 91.25 17 GLU B O 1
ATOM 2691 N N . PRO B 1 18 ? -12.664 24.922 -2.375 1 95.69 18 PRO B N 1
ATOM 2692 C CA . PRO B 1 18 ? -13.328 25.906 -1.527 1 95.69 18 PRO B CA 1
ATOM 2693 C C . PRO B 1 18 ? -12.992 27.344 -1.931 1 95.69 18 PRO B C 1
ATOM 2695 O O . PRO B 1 18 ? -11.938 27.594 -2.52 1 95.69 18 PRO B O 1
ATOM 2698 N N . ASP B 1 19 ? -13.953 28.219 -1.683 1 95.38 19 ASP B N 1
ATOM 2699 C CA . ASP B 1 19 ? -13.742 29.656 -1.88 1 95.38 19 ASP B CA 1
ATOM 2700 C C . ASP B 1 19 ? -14.211 30.453 -0.664 1 95.38 19 ASP B C 1
ATOM 2702 O O . ASP B 1 19 ? -14.586 29.875 0.359 1 95.38 19 ASP B O 1
ATOM 2706 N N . ALA B 1 20 ? -14.117 31.781 -0.775 1 95.69 20 ALA B N 1
ATOM 2707 C CA . ALA B 1 20 ? -14.391 32.656 0.36 1 95.69 20 ALA B CA 1
ATOM 2708 C C . ALA B 1 20 ? -15.82 32.5 0.849 1 95.69 20 ALA B C 1
ATOM 2710 O O . ALA B 1 20 ? -16.109 32.688 2.035 1 95.69 20 ALA B O 1
ATOM 2711 N N . ASP B 1 21 ? -16.703 32.094 -0.044 1 96.62 21 ASP B N 1
ATOM 2712 C CA . ASP B 1 21 ? -18.125 31.969 0.3 1 96.62 21 ASP B CA 1
ATOM 2713 C C . ASP B 1 21 ? -18.359 30.781 1.232 1 96.62 21 ASP B C 1
ATOM 2715 O O . ASP B 1 21 ? -19.422 30.672 1.836 1 96.62 21 ASP B O 1
ATOM 2719 N N . CYS B 1 22 ? -17.422 29.922 1.337 1 97.88 22 CYS B N 1
ATOM 2720 C CA . CYS B 1 22 ? -17.562 28.75 2.193 1 97.88 22 CYS B CA 1
ATOM 2721 C C . CYS B 1 22 ? -17.406 29.125 3.662 1 97.88 22 CYS B C 1
ATOM 2723 O O . CYS B 1 22 ? -17.641 28.297 4.543 1 97.88 22 CYS B O 1
ATOM 2725 N N . PHE B 1 23 ? -17.078 30.359 3.941 1 98.25 23 PHE B N 1
ATOM 2726 C CA . PHE B 1 23 ? -16.766 30.797 5.297 1 98.25 23 PHE B CA 1
ATOM 2727 C C . PHE B 1 23 ? -17.594 32 5.676 1 98.25 23 PHE B C 1
ATOM 2729 O O . PHE B 1 23 ? -17.844 32.875 4.84 1 98.25 23 PHE B O 1
ATOM 2736 N N . ASP B 1 24 ? -17.969 32 6.906 1 97.94 24 ASP B N 1
ATOM 2737 C CA . ASP B 1 24 ? -18.719 33.125 7.461 1 97.94 24 ASP B CA 1
ATOM 2738 C C . ASP B 1 24 ? -18.172 33.562 8.82 1 97.94 24 ASP B C 1
ATOM 2740 O O . ASP B 1 24 ? -18.109 32.719 9.75 1 97.94 24 ASP B O 1
ATOM 2744 N N . LEU B 1 25 ? -17.703 34.812 8.938 1 98.25 25 LEU B N 1
ATOM 2745 C CA . LEU B 1 25 ? -17.25 35.344 10.219 1 98.25 25 LEU B CA 1
ATOM 2746 C C . LEU B 1 25 ? -18.406 35.938 11.016 1 98.25 25 LEU B C 1
ATOM 2748 O O . LEU B 1 25 ? -19.094 36.844 10.547 1 98.25 25 LEU B O 1
ATOM 2752 N N . ARG B 1 26 ? -18.578 35.406 12.18 1 97.81 26 ARG B N 1
ATOM 2753 C CA . ARG B 1 26 ? -19.672 35.844 13.023 1 97.81 26 ARG B CA 1
ATOM 2754 C C . ARG B 1 26 ? -19.156 36.406 14.336 1 97.81 26 ARG B C 1
ATOM 2756 O O . ARG B 1 26 ? -18.141 35.969 14.859 1 97.81 26 ARG B O 1
ATOM 2763 N N . GLU B 1 27 ? -19.891 37.406 14.805 1 96.81 27 GLU B N 1
ATOM 2764 C CA . GLU B 1 27 ? -19.609 37.938 16.125 1 96.81 27 GLU B CA 1
ATOM 2765 C C . GLU B 1 27 ? -20.641 37.469 17.156 1 96.81 27 GLU B C 1
ATOM 2767 O O . GLU B 1 27 ? -21.828 37.406 16.859 1 96.81 27 GLU B O 1
ATOM 2772 N N . GLY B 1 28 ? -20.109 37.094 18.234 1 95.31 28 GLY B N 1
ATOM 2773 C CA . GLY B 1 28 ? -20.953 36.625 19.328 1 95.31 28 GLY B CA 1
ATOM 2774 C C . GLY B 1 28 ? -20.375 36.906 20.688 1 95.31 28 GLY B C 1
ATOM 2775 O O . GLY B 1 28 ? -19.406 37.688 20.812 1 95.31 28 GLY B O 1
ATOM 2776 N N . GLU B 1 29 ? -21.031 36.344 21.656 1 95 29 GLU B N 1
ATOM 2777 C CA . GLU B 1 29 ? -20.562 36.531 23.031 1 95 29 GLU B CA 1
ATOM 2778 C C . GLU B 1 29 ? -19.297 35.719 23.312 1 95 29 GLU B C 1
ATOM 2780 O O . GLU B 1 29 ? -19.141 34.625 22.812 1 95 29 GLU B O 1
ATOM 2785 N N . ARG B 1 30 ? -18.438 36.312 24.062 1 96.19 30 ARG B N 1
ATOM 2786 C CA . ARG B 1 30 ? -17.297 35.562 24.562 1 96.19 30 ARG B CA 1
ATOM 2787 C C . ARG B 1 30 ? -17.734 34.375 25.391 1 96.19 30 ARG B C 1
ATOM 2789 O O . ARG B 1 30 ? -18.547 34.5 26.312 1 96.19 30 ARG B O 1
ATOM 2796 N N . PRO B 1 31 ? -17.203 33.219 25.141 1 95.5 31 PRO B N 1
ATOM 2797 C CA . PRO B 1 31 ? -17.641 32.062 25.906 1 95.5 31 PRO B CA 1
ATOM 2798 C C . PRO B 1 31 ? -17.078 32.031 27.328 1 95.5 31 PRO B C 1
ATOM 2800 O O . PRO B 1 31 ? -16.094 32.719 27.609 1 95.5 31 PRO B O 1
ATOM 2803 N N . THR B 1 32 ? -17.797 31.344 28.188 1 95.25 32 THR B N 1
ATOM 2804 C CA . THR B 1 32 ? -17.344 31.031 29.531 1 95.25 32 THR B CA 1
ATOM 2805 C C . THR B 1 32 ? -16.953 29.562 29.656 1 95.25 32 THR B C 1
ATOM 2807 O O . THR B 1 32 ? -17.734 28.672 29.281 1 95.25 32 THR B O 1
ATOM 2810 N N . PRO B 1 33 ? -15.75 29.344 30.141 1 97.25 33 PRO B N 1
ATOM 2811 C CA . PRO B 1 33 ? -15.352 27.938 30.234 1 97.25 33 PRO B CA 1
ATOM 2812 C C . PRO B 1 33 ? -16.125 27.172 31.312 1 97.25 33 PRO B C 1
ATOM 2814 O O . PRO B 1 33 ? -16.422 27.734 32.375 1 97.25 33 PRO B O 1
ATOM 2817 N N . ASN B 1 34 ? -16.484 25.938 31.031 1 97.62 34 ASN B N 1
ATOM 2818 C CA . ASN B 1 34 ? -17.016 25.016 32.031 1 97.62 34 ASN B CA 1
ATOM 2819 C C . ASN B 1 34 ? -15.922 24.422 32.906 1 97.62 34 ASN B C 1
ATOM 2821 O O . ASN B 1 34 ? -14.734 24.625 32.625 1 97.62 34 ASN B O 1
ATOM 2825 N N . PRO B 1 35 ? -16.406 23.766 34 1 97.88 35 PRO B N 1
ATOM 2826 C CA . PRO B 1 35 ? -15.383 23.016 34.719 1 97.88 35 PRO B CA 1
ATOM 2827 C C . PRO B 1 35 ? -14.562 22.094 33.812 1 97.88 35 PRO B C 1
ATOM 2829 O O . PRO B 1 35 ? -15.133 21.359 33 1 97.88 35 PRO B O 1
ATOM 2832 N N . GLY B 1 36 ? -13.242 22.234 33.969 1 98.31 36 GLY B N 1
ATOM 2833 C CA . GLY B 1 36 ? -12.359 21.406 33.156 1 98.31 36 GLY B CA 1
ATOM 2834 C C . GLY B 1 36 ? -11.961 22.047 31.844 1 98.31 36 GLY B C 1
ATOM 2835 O O . GLY B 1 36 ? -11.164 21.5 31.078 1 98.31 36 GLY B O 1
ATOM 2836 N N . GLU B 1 37 ? -12.453 23.234 31.625 1 98.62 37 GLU B N 1
ATOM 2837 C CA . GLU B 1 37 ? -12.188 23.922 30.375 1 98.62 37 GLU B CA 1
ATOM 2838 C C . GLU B 1 37 ? -11.383 25.188 30.594 1 98.62 37 GLU B C 1
ATOM 2840 O O . GLU B 1 37 ? -11.312 25.688 31.719 1 98.62 37 GLU B O 1
ATOM 2845 N N . LEU B 1 38 ? -10.742 25.641 29.562 1 98.69 38 LEU B N 1
ATOM 2846 C CA . LEU B 1 38 ? -9.977 26.891 29.547 1 98.69 38 LEU B CA 1
ATOM 2847 C C . LEU B 1 38 ? -10.523 27.844 28.5 1 98.69 38 LEU B C 1
ATOM 2849 O O . LEU B 1 38 ? -10.805 27.438 27.359 1 98.69 38 LEU B O 1
ATOM 2853 N N . LEU B 1 39 ? -10.703 29.031 28.906 1 98.44 39 LEU B N 1
ATOM 2854 C CA . LEU B 1 39 ? -10.875 30.078 27.906 1 98.44 39 LEU B CA 1
ATOM 2855 C C . LEU B 1 39 ? -9.531 30.672 27.5 1 98.44 39 LEU B C 1
ATOM 2857 O O . LEU B 1 39 ? -8.797 31.188 28.359 1 98.44 39 LEU B O 1
ATOM 2861 N N . VAL B 1 40 ? -9.281 30.609 26.281 1 98.19 40 VAL B N 1
ATOM 2862 C CA . VAL B 1 40 ? -7.965 31 25.781 1 98.19 40 VAL B CA 1
ATOM 2863 C C . VAL B 1 40 ? -8.109 32.156 24.781 1 98.19 40 VAL B C 1
ATOM 2865 O O . VAL B 1 40 ? -8.938 32.094 23.875 1 98.19 40 VAL B O 1
ATOM 2868 N N . ARG B 1 41 ? -7.367 33.219 25 1 97.88 41 ARG B N 1
ATOM 2869 C CA . ARG B 1 41 ? -7.18 34.219 23.953 1 97.88 41 ARG B CA 1
ATOM 2870 C C . ARG B 1 41 ? -6.219 33.719 22.875 1 97.88 41 ARG B C 1
ATOM 2872 O O . ARG B 1 41 ? -5.02 33.594 23.125 1 97.88 41 ARG B O 1
ATOM 2879 N N . VAL B 1 42 ? -6.754 33.5 21.719 1 98.44 42 VAL B N 1
ATOM 2880 C CA . VAL B 1 42 ? -5.977 32.844 20.656 1 98.44 42 VAL B CA 1
ATOM 2881 C C . VAL B 1 42 ? -4.91 33.812 20.141 1 98.44 42 VAL B C 1
ATOM 2883 O O . VAL B 1 42 ? -5.215 34.969 19.797 1 98.44 42 VAL B O 1
ATOM 2886 N N . ARG B 1 43 ? -3.693 33.375 20.156 1 98.38 43 ARG B N 1
ATOM 2887 C CA . ARG B 1 43 ? -2.604 34.125 19.562 1 98.38 43 ARG B CA 1
ATOM 2888 C C . ARG B 1 43 ? -2.367 33.688 18.109 1 98.38 43 ARG B C 1
ATOM 2890 O O . ARG B 1 43 ? -2.229 34.531 17.234 1 98.38 43 ARG B O 1
ATOM 2897 N N . TYR B 1 44 ? -2.279 32.406 17.906 1 98.69 44 TYR B N 1
ATOM 2898 C CA . TYR B 1 44 ? -2.111 31.844 16.562 1 98.69 44 TYR B CA 1
ATOM 2899 C C . TYR B 1 44 ? -3.09 30.703 16.328 1 98.69 44 TYR B C 1
ATOM 2901 O O . TYR B 1 44 ? -3.412 29.953 17.25 1 98.69 44 TYR B O 1
ATOM 2909 N N . LEU B 1 45 ? -3.547 30.578 15.078 1 97.94 45 LEU B N 1
ATOM 2910 C CA . LEU B 1 45 ? -4.375 29.484 14.586 1 97.94 45 LEU B CA 1
ATOM 2911 C C . LEU B 1 45 ? -3.611 28.641 13.578 1 97.94 45 LEU B C 1
ATOM 2913 O O . LEU B 1 45 ? -2.881 29.172 12.734 1 97.94 45 LEU B O 1
ATOM 2917 N N . SER B 1 46 ? -3.818 27.375 13.727 1 98.19 46 SER B N 1
ATOM 2918 C CA . SER B 1 46 ? -3.275 26.469 12.727 1 98.19 46 SER B CA 1
ATOM 2919 C C . SER B 1 46 ? -4.195 26.375 11.508 1 98.19 46 SER B C 1
ATOM 2921 O O . SER B 1 46 ? -5.418 26.359 11.656 1 98.19 46 SER B O 1
ATOM 2923 N N . VAL B 1 47 ? -3.648 26.344 10.375 1 96.12 47 VAL B N 1
ATOM 2924 C CA . VAL B 1 47 ? -4.375 25.984 9.156 1 96.12 47 VAL B CA 1
ATOM 2925 C C . VAL B 1 47 ? -3.756 24.734 8.547 1 96.12 47 VAL B C 1
ATOM 2927 O O . VAL B 1 47 ? -2.545 24.672 8.312 1 96.12 47 VAL B O 1
ATOM 2930 N N . ASP B 1 48 ? -4.566 23.75 8.32 1 96.69 48 ASP B N 1
ATOM 2931 C CA . ASP B 1 48 ? -4.07 22.438 7.918 1 96.69 48 ASP B CA 1
ATOM 2932 C C . ASP B 1 48 ? -4.871 21.891 6.738 1 96.69 48 ASP B C 1
ATOM 2934 O O . ASP B 1 48 ? -6.094 22.047 6.688 1 96.69 48 ASP B O 1
ATOM 2938 N N . PRO B 1 49 ? -4.184 21.141 5.867 1 95.69 49 PRO B N 1
ATOM 2939 C CA . PRO B 1 49 ? -4.855 20.594 4.688 1 95.69 49 PRO B CA 1
ATOM 2940 C C . PRO B 1 49 ? -5.992 19.641 5.047 1 95.69 49 PRO B C 1
ATOM 2942 O O . PRO B 1 49 ? -6.996 19.562 4.332 1 95.69 49 PRO B O 1
ATOM 2945 N N . TYR B 1 50 ? -5.934 18.906 6.148 1 94.62 50 TYR B N 1
ATOM 2946 C CA . TYR B 1 50 ? -6.957 17.938 6.5 1 94.62 50 TYR B CA 1
ATOM 2947 C C . TYR B 1 50 ? -8.305 18.609 6.699 1 94.62 50 TYR B C 1
ATOM 2949 O O . TYR B 1 50 ? -9.352 17.953 6.602 1 94.62 50 TYR B O 1
ATOM 2957 N N . MET B 1 51 ? -8.32 19.875 6.969 1 95.62 51 MET B N 1
ATOM 2958 C CA . MET B 1 51 ? -9.555 20.625 7.176 1 95.62 51 MET B CA 1
ATOM 2959 C C . MET B 1 51 ? -10.43 20.594 5.93 1 95.62 51 MET B C 1
ATOM 2961 O O . MET B 1 51 ? -11.656 20.625 6.023 1 95.62 51 MET B O 1
ATOM 2965 N N . ARG B 1 52 ? -9.766 20.516 4.777 1 95.5 52 ARG B N 1
ATOM 2966 C CA . ARG B 1 52 ? -10.531 20.406 3.537 1 95.5 52 ARG B CA 1
ATOM 2967 C C . ARG B 1 52 ? -11.43 19.172 3.549 1 95.5 52 ARG B C 1
ATOM 2969 O O . ARG B 1 52 ? -12.562 19.219 3.072 1 95.5 52 ARG B O 1
ATOM 2976 N N . GLY B 1 53 ? -10.891 18.078 4.062 1 93.38 53 GLY B N 1
ATOM 2977 C CA . GLY B 1 53 ? -11.695 16.875 4.176 1 93.38 53 GLY B CA 1
ATOM 2978 C C . GLY B 1 53 ? -12.898 17.047 5.082 1 93.38 53 GLY B C 1
ATOM 2979 O O . GLY B 1 53 ? -13.945 16.438 4.84 1 93.38 53 GLY B O 1
ATOM 2980 N N . ARG B 1 54 ? -12.812 17.859 6.055 1 94.56 54 ARG B N 1
ATOM 2981 C CA . ARG B 1 54 ? -13.883 18.078 7.02 1 94.56 54 ARG B CA 1
ATOM 2982 C C . ARG B 1 54 ? -15.039 18.859 6.387 1 94.56 54 ARG B C 1
ATOM 2984 O O . ARG B 1 54 ? -16.141 18.875 6.926 1 94.56 54 ARG B O 1
ATOM 2991 N N . MET B 1 55 ? -14.742 19.5 5.301 1 95.12 55 MET B N 1
ATOM 2992 C CA . MET B 1 55 ? -15.75 20.312 4.633 1 95.12 55 MET B CA 1
ATOM 2993 C C . MET B 1 55 ? -16.641 19.469 3.734 1 95.12 55 MET B C 1
ATOM 2995 O O . MET B 1 55 ? -17.672 19.922 3.246 1 95.12 55 MET B O 1
ATOM 2999 N N . ARG B 1 56 ? -16.234 18.25 3.488 1 90.5 56 ARG B N 1
ATOM 3000 C CA . ARG B 1 56 ? -17 17.344 2.641 1 90.5 56 ARG B CA 1
ATOM 3001 C C . ARG B 1 56 ? -17.953 16.484 3.475 1 90.5 56 ARG B C 1
ATOM 3003 O O . ARG B 1 56 ? -17.594 16.016 4.559 1 90.5 56 ARG B O 1
ATOM 3010 N N . ASP B 1 57 ? -19.109 16.266 2.902 1 88.31 57 ASP B N 1
ATOM 3011 C CA . ASP B 1 57 ? -20.078 15.438 3.596 1 88.31 57 ASP B CA 1
ATOM 3012 C C . ASP B 1 57 ? -19.922 13.961 3.209 1 88.31 57 ASP B C 1
ATOM 3014 O O . ASP B 1 57 ? -20.844 13.367 2.637 1 88.31 57 ASP B O 1
ATOM 3018 N N . THR B 1 58 ? -18.859 13.438 3.424 1 84.94 58 THR B N 1
ATOM 3019 C CA . THR B 1 58 ? -18.562 12.031 3.139 1 84.94 58 THR B CA 1
ATOM 3020 C C . THR B 1 58 ? -17.938 11.352 4.352 1 84.94 58 THR B C 1
ATOM 3022 O O . THR B 1 58 ? -17.312 12.008 5.18 1 84.94 58 THR B O 1
ATOM 3025 N N . ALA B 1 59 ? -18.25 10.117 4.387 1 80.75 59 ALA B N 1
ATOM 3026 C CA . ALA B 1 59 ? -17.672 9.328 5.48 1 80.75 59 ALA B CA 1
ATOM 3027 C C . ALA B 1 59 ? -16.156 9.328 5.418 1 80.75 59 ALA B C 1
ATOM 3029 O O . ALA B 1 59 ? -15.562 9.227 4.336 1 80.75 59 ALA B O 1
ATOM 3030 N N . SER B 1 60 ? -15.508 9.516 6.547 1 86.88 60 SER B N 1
ATOM 3031 C CA . SER B 1 60 ? -14.055 9.492 6.723 1 86.88 60 SER B CA 1
ATOM 3032 C C . SER B 1 60 ? -13.68 9.109 8.148 1 86.88 60 SER B C 1
ATOM 3034 O O . SER B 1 60 ? -14.484 8.531 8.875 1 86.88 60 SER B O 1
ATOM 3036 N N . TYR B 1 61 ? -12.398 9.234 8.5 1 89.19 61 TYR B N 1
ATOM 3037 C CA . TYR B 1 61 ? -11.898 8.844 9.812 1 89.19 61 TYR B CA 1
ATOM 3038 C C . TYR B 1 61 ? -12.383 9.812 10.891 1 89.19 61 TYR B C 1
ATOM 3040 O O . TYR B 1 61 ? -12.289 9.523 12.086 1 89.19 61 TYR B O 1
ATOM 3048 N N . ALA B 1 62 ? -12.906 10.977 10.414 1 89.31 62 ALA B N 1
ATOM 3049 C CA . ALA B 1 62 ? -13.492 11.977 11.305 1 89.31 62 ALA B CA 1
ATOM 3050 C C . ALA B 1 62 ? -14.797 12.516 10.734 1 89.31 62 ALA B C 1
ATOM 3052 O O . ALA B 1 62 ? -14.977 12.57 9.516 1 89.31 62 ALA B O 1
ATOM 3053 N N . GLU B 1 63 ? -15.664 12.953 11.602 1 90.38 63 GLU B N 1
ATOM 3054 C CA . GLU B 1 63 ? -16.953 13.492 11.172 1 90.38 63 GLU B CA 1
ATOM 3055 C C . GLU B 1 63 ? -16.781 14.797 10.398 1 90.38 63 GLU B C 1
ATOM 3057 O O . GLU B 1 63 ? -15.969 15.641 10.781 1 90.38 63 GLU B O 1
ATOM 3062 N N . PRO B 1 64 ? -17.547 14.945 9.352 1 93.44 64 PRO B N 1
ATOM 3063 C CA . PRO B 1 64 ? -17.547 16.234 8.648 1 93.44 64 PRO B CA 1
ATOM 3064 C C . PRO B 1 64 ? -18.047 17.375 9.508 1 93.44 64 PRO B C 1
ATOM 3066 O O . PRO B 1 64 ? -18.828 17.172 10.438 1 93.44 64 PRO B O 1
ATOM 3069 N N . TRP B 1 65 ? -17.531 18.531 9.195 1 94.12 65 TRP B N 1
ATOM 3070 C CA . TRP B 1 65 ? -18.109 19.719 9.828 1 94.12 65 TRP B CA 1
ATOM 3071 C C . TRP B 1 65 ? -19.547 19.938 9.359 1 94.12 65 TRP B C 1
ATOM 3073 O O . TRP B 1 65 ? -19.859 19.734 8.188 1 94.12 65 TRP B O 1
ATOM 3083 N N . ALA B 1 66 ? -20.422 20.375 10.242 1 95.44 66 ALA B N 1
ATOM 3084 C CA . ALA B 1 66 ? -21.766 20.781 9.844 1 95.44 66 ALA B CA 1
ATOM 3085 C C . ALA B 1 66 ? -21.781 22.234 9.383 1 95.44 66 ALA B C 1
ATOM 3087 O O . ALA B 1 66 ? -21.094 23.078 9.961 1 95.44 66 ALA B O 1
ATOM 3088 N N . VAL B 1 67 ? -22.562 22.406 8.336 1 96.56 67 VAL B N 1
ATOM 3089 C CA . VAL B 1 67 ? -22.75 23.781 7.922 1 96.56 67 VAL B CA 1
ATOM 3090 C C . VAL B 1 67 ? -23.344 24.594 9.078 1 96.56 67 VAL B C 1
ATOM 3092 O O . VAL B 1 67 ? -24.297 24.156 9.727 1 96.56 67 VAL B O 1
ATOM 3095 N N . GLY B 1 68 ? -22.703 25.75 9.32 1 96.56 68 GLY B N 1
ATOM 3096 C CA . GLY B 1 68 ? -23.125 26.578 10.43 1 96.56 68 GLY B CA 1
ATOM 3097 C C . GLY B 1 68 ? -22.25 26.422 11.664 1 96.56 68 GLY B C 1
ATOM 3098 O O . GLY B 1 68 ? -22.234 27.281 12.539 1 96.56 68 GLY B O 1
ATOM 3099 N N . ASP B 1 69 ? -21.547 25.344 11.727 1 94.06 69 ASP B N 1
ATOM 3100 C CA . ASP B 1 69 ? -20.703 25.078 12.883 1 94.06 69 ASP B CA 1
ATOM 3101 C C . ASP B 1 69 ? -19.422 25.922 12.828 1 94.06 69 ASP B C 1
ATOM 3103 O O . ASP B 1 69 ? -18.953 26.266 11.742 1 94.06 69 ASP B O 1
ATOM 3107 N N . PRO B 1 70 ? -18.906 26.25 14.023 1 95.69 70 PRO B N 1
ATOM 3108 C CA . PRO B 1 70 ? -17.594 26.906 14.047 1 95.69 70 PRO B CA 1
ATOM 3109 C C . PRO B 1 70 ? -16.484 26.016 13.5 1 95.69 70 PRO B C 1
ATOM 3111 O O . PRO B 1 70 ? -16.484 24.797 13.727 1 95.69 70 PRO B O 1
ATOM 3114 N N . LEU B 1 71 ? -15.617 26.672 12.781 1 97.38 71 LEU B N 1
ATOM 3115 C CA . LEU B 1 71 ? -14.43 25.953 12.328 1 97.38 71 LEU B CA 1
ATOM 3116 C C . LEU B 1 71 ? -13.492 25.672 13.492 1 97.38 71 LEU B C 1
ATOM 3118 O O . LEU B 1 71 ? -13.352 26.5 14.398 1 97.38 71 LEU B O 1
ATOM 3122 N N . SER B 1 72 ? -12.914 24.516 13.445 1 96.06 72 SER B N 1
ATOM 3123 C CA . SER B 1 72 ? -12.039 24.094 14.531 1 96.06 72 SER B CA 1
ATOM 3124 C C . SER B 1 72 ? -10.641 23.766 14.016 1 96.06 72 SER B C 1
ATOM 3126 O O . SER B 1 72 ? -10.453 23.516 12.82 1 96.06 72 SER B O 1
ATOM 3128 N N . GLY B 1 73 ? -9.672 23.797 14.867 1 96.62 73 GLY B N 1
ATOM 3129 C CA . GLY B 1 73 ? -8.281 23.469 14.578 1 96.62 73 GLY B CA 1
ATOM 3130 C C . GLY B 1 73 ? -7.359 23.734 15.758 1 96.62 73 GLY B C 1
ATOM 3131 O O . GLY B 1 73 ? -7.82 23.984 16.875 1 96.62 73 GLY B O 1
ATOM 3132 N N . GLY B 1 74 ? -6.09 23.578 15.5 1 97.94 74 GLY B N 1
ATOM 3133 C CA . GLY B 1 74 ? -5.102 23.875 16.531 1 97.94 74 GLY B CA 1
ATOM 3134 C C . GLY B 1 74 ? -4.973 25.359 16.828 1 97.94 74 GLY B C 1
ATOM 3135 O O . GLY B 1 74 ? -5.047 26.188 15.914 1 97.94 74 GLY B O 1
ATOM 3136 N N . VAL B 1 75 ? -4.793 25.656 18.094 1 98.5 75 VAL B N 1
ATOM 3137 C CA . VAL B 1 75 ? -4.547 27.031 18.5 1 98.5 75 VAL B CA 1
ATOM 3138 C C . VAL B 1 75 ? -3.475 27.078 19.594 1 98.5 75 VAL B C 1
ATOM 3140 O O . VAL B 1 75 ? -3.273 26.094 20.312 1 98.5 75 VAL B O 1
ATOM 3143 N N . VAL B 1 76 ? -2.756 28.109 19.609 1 98.38 76 VAL B N 1
ATOM 3144 C CA . VAL B 1 76 ? -1.901 28.469 20.734 1 98.38 76 VAL B CA 1
ATOM 3145 C C . VAL B 1 76 ? -2.301 29.844 21.266 1 98.38 76 VAL B C 1
ATOM 3147 O O . VAL B 1 76 ? -2.596 30.766 20.484 1 98.38 76 VAL B O 1
ATOM 3150 N N . GLY B 1 77 ? -2.422 29.922 22.531 1 97.69 77 GLY B N 1
ATOM 3151 C CA . GLY B 1 77 ? -2.859 31.188 23.094 1 97.69 77 GLY B CA 1
ATOM 3152 C C . GLY B 1 77 ? -2.703 31.266 24.594 1 97.69 77 GLY B C 1
ATOM 3153 O O . GLY B 1 77 ? -2.055 30.406 25.203 1 97.69 77 GLY B O 1
ATOM 3154 N N . GLU B 1 78 ? -3.242 32.344 25.125 1 97.31 78 GLU B N 1
ATOM 3155 C CA . GLU B 1 78 ? -3.129 32.656 26.547 1 97.31 78 GLU B CA 1
ATOM 3156 C C . GLU B 1 78 ? -4.43 32.375 27.281 1 97.31 78 GLU B C 1
ATOM 3158 O O . GLU B 1 78 ? -5.504 32.812 26.875 1 97.31 78 GLU B O 1
ATOM 3163 N N . VAL B 1 79 ? -4.25 31.625 28.391 1 98.12 79 VAL B N 1
ATOM 3164 C CA . VAL B 1 79 ? -5.418 31.375 29.234 1 98.12 79 VAL B CA 1
ATOM 3165 C C . VAL B 1 79 ? -5.895 32.688 29.875 1 98.12 79 VAL B C 1
ATOM 3167 O O . VAL B 1 79 ? -5.109 33.406 30.5 1 98.12 79 VAL B O 1
ATOM 3170 N N . VAL B 1 80 ? -7.16 32.969 29.719 1 97.25 80 VAL B N 1
ATOM 3171 C CA . VAL B 1 80 ? -7.703 34.219 30.312 1 97.25 80 VAL B CA 1
ATOM 3172 C C . VAL B 1 80 ? -8.648 33.844 31.453 1 97.25 80 VAL B C 1
ATOM 3174 O O . VAL B 1 80 ? -8.828 34.625 32.375 1 97.25 80 VAL B O 1
ATOM 3177 N N . GLU B 1 81 ? -9.312 32.75 31.328 1 97.88 81 GLU B N 1
ATOM 3178 C CA . GLU B 1 81 ? -10.148 32.156 32.375 1 97.88 81 GLU B CA 1
ATOM 3179 C C . GLU B 1 81 ? -9.961 30.641 32.406 1 97.88 81 GLU B C 1
ATOM 3181 O O . GLU B 1 81 ? -9.812 30 31.375 1 97.88 81 GLU B O 1
ATOM 3186 N N . SER B 1 82 ? -9.984 30.094 33.688 1 98.12 82 SER B N 1
ATOM 3187 C CA . SER B 1 82 ? -9.703 28.672 33.812 1 98.12 82 SER B CA 1
ATOM 3188 C C . SER B 1 82 ? -10.75 27.984 34.688 1 98.12 82 SER B C 1
ATOM 3190 O O . SER B 1 82 ? -11.102 28.484 35.75 1 98.12 82 SER B O 1
ATOM 3192 N N . GLY B 1 83 ? -11.266 26.922 34.156 1 97.56 83 GLY B N 1
ATOM 3193 C CA . GLY B 1 83 ? -12.094 26.016 34.938 1 97.56 83 GLY B CA 1
ATOM 3194 C C . GLY B 1 83 ? -11.352 24.781 35.406 1 97.56 83 GLY B C 1
ATOM 3195 O O . GLY B 1 83 ? -11.961 23.75 35.688 1 97.56 83 GLY B O 1
ATOM 3196 N N . SER B 1 84 ? -10.062 24.891 35.438 1 97.12 84 SER B N 1
ATOM 3197 C CA . SER B 1 84 ? -9.211 23.766 35.781 1 97.12 84 SER B CA 1
ATOM 3198 C C . SER B 1 84 ? -8.078 24.203 36.719 1 97.12 84 SER B C 1
ATOM 3200 O O . SER B 1 84 ? -7.668 25.375 36.688 1 97.12 84 SER B O 1
ATOM 3202 N N . ASP B 1 85 ? -7.535 23.297 37.531 1 96.44 85 ASP B N 1
ATOM 3203 C CA . ASP B 1 85 ? -6.395 23.578 38.375 1 96.44 85 ASP B CA 1
ATOM 3204 C C . ASP B 1 85 ? -5.078 23.391 37.625 1 96.44 85 ASP B C 1
ATOM 3206 O O . ASP B 1 85 ? -4.012 23.766 38.125 1 96.44 85 ASP B O 1
ATOM 3210 N N . ARG B 1 86 ? -5.176 22.922 36.438 1 96.81 86 ARG B N 1
ATOM 3211 C CA . ARG B 1 86 ? -3.973 22.594 35.688 1 96.81 86 ARG B CA 1
ATOM 3212 C C . ARG B 1 86 ? -3.328 23.844 35.094 1 96.81 86 ARG B C 1
ATOM 3214 O O . ARG B 1 86 ? -2.109 23.906 34.938 1 96.81 86 ARG B O 1
ATOM 3221 N N . TYR B 1 87 ? -4.148 24.75 34.75 1 98 87 TYR B N 1
ATOM 3222 C CA . TYR B 1 87 ? -3.688 26 34.156 1 98 87 TYR B CA 1
ATOM 3223 C C . TYR B 1 87 ? -4.375 27.203 34.812 1 98 87 TYR B C 1
ATOM 3225 O O . TYR B 1 87 ? -5.465 27.062 35.375 1 98 87 TYR B O 1
ATOM 3233 N N . GLY B 1 88 ? -3.711 28.328 34.75 1 97.38 88 GLY B N 1
ATOM 3234 C CA . GLY B 1 88 ? -4.289 29.578 35.219 1 97.38 88 GLY B CA 1
ATOM 3235 C C . GLY B 1 88 ? -4.156 30.703 34.219 1 97.38 88 GLY B C 1
ATOM 3236 O O . GLY B 1 88 ? -3.461 30.578 33.188 1 97.38 88 GLY B O 1
ATOM 3237 N N . PRO B 1 89 ? -4.922 31.812 34.531 1 97.31 89 PRO B N 1
ATOM 3238 C CA . PRO B 1 89 ? -4.789 32.969 33.656 1 97.31 89 PRO B CA 1
ATOM 3239 C C . PRO B 1 89 ? -3.334 33.406 33.469 1 97.31 89 PRO B C 1
ATOM 3241 O O . PRO B 1 89 ? -2.564 33.469 34.438 1 97.31 89 PRO B O 1
ATOM 3244 N N . GLY B 1 90 ? -2.953 33.656 32.219 1 96.19 90 GLY B N 1
ATOM 3245 C CA . GLY B 1 90 ? -1.586 34.031 31.891 1 96.19 90 GLY B CA 1
ATOM 3246 C C . GLY B 1 90 ? -0.773 32.906 31.297 1 96.19 90 GLY B C 1
ATOM 3247 O O . GLY B 1 90 ? 0.212 33.125 30.594 1 96.19 90 GLY B O 1
ATOM 3248 N N . ASP B 1 91 ? -1.141 31.656 31.609 1 97.12 91 ASP B N 1
ATOM 3249 C CA . ASP B 1 91 ? -0.445 30.516 31.031 1 97.12 91 ASP B CA 1
ATOM 3250 C C . ASP B 1 91 ? -0.645 30.453 29.516 1 97.12 91 ASP B C 1
ATOM 3252 O O . ASP B 1 91 ? -1.728 30.766 29.016 1 97.12 91 ASP B O 1
ATOM 3256 N N . ILE B 1 92 ? 0.42 30.078 28.766 1 97.69 92 ILE B N 1
ATOM 3257 C CA . ILE B 1 92 ? 0.313 29.828 27.328 1 97.69 92 ILE B CA 1
ATOM 3258 C C . ILE B 1 92 ? 0.124 28.344 27.078 1 97.69 92 ILE B C 1
ATOM 3260 O O . ILE B 1 92 ? 0.867 27.516 27.609 1 97.69 92 ILE B O 1
ATOM 3264 N N . VAL B 1 93 ? -0.922 28 26.297 1 98.12 93 VAL B N 1
ATOM 3265 C CA . VAL B 1 93 ? -1.237 26.594 26.047 1 98.12 93 VAL B CA 1
ATOM 3266 C C . VAL B 1 93 ? -1.545 26.406 24.562 1 98.12 93 VAL B C 1
ATOM 3268 O O . VAL B 1 93 ? -1.829 27.375 23.844 1 98.12 93 VAL B O 1
ATOM 3271 N N . ALA B 1 94 ? -1.354 25.266 24.109 1 98.19 94 ALA B N 1
ATOM 3272 C CA . ALA B 1 94 ? -1.781 24.844 22.781 1 98.19 94 ALA B CA 1
ATOM 3273 C C . ALA B 1 94 ? -2.807 23.719 22.859 1 98.19 94 ALA B C 1
ATOM 3275 O O . ALA B 1 94 ? -2.814 22.938 23.812 1 98.19 94 ALA B O 1
ATOM 3276 N N . GLY B 1 95 ? -3.666 23.594 21.938 1 97.94 95 GLY B N 1
ATOM 3277 C CA . GLY B 1 95 ? -4.672 22.547 21.859 1 97.94 95 GLY B CA 1
ATOM 3278 C C . GLY B 1 95 ? -5.652 22.75 20.719 1 97.94 95 GLY B C 1
ATOM 3279 O O . GLY B 1 95 ? -5.41 23.547 19.812 1 97.94 95 GLY B O 1
ATOM 3280 N N . ARG B 1 96 ? -6.637 21.906 20.734 1 97.5 96 ARG B N 1
ATOM 3281 C CA . ARG B 1 96 ? -7.691 22.016 19.719 1 97.5 96 ARG B CA 1
ATOM 3282 C C . ARG B 1 96 ? -8.734 23.047 20.141 1 97.5 96 ARG B C 1
ATOM 3284 O O . ARG B 1 96 ? -9.289 22.969 21.234 1 97.5 96 ARG B O 1
ATOM 3291 N N . GLY B 1 97 ? -8.961 24.016 19.344 1 97.44 97 GLY B N 1
ATOM 3292 C CA . GLY B 1 97 ? -9.938 25.062 19.562 1 97.44 97 GLY B CA 1
ATOM 3293 C C . GLY B 1 97 ? -10.68 25.469 18.312 1 97.44 97 GLY B C 1
ATOM 3294 O O . GLY B 1 97 ? -10.867 24.672 17.406 1 97.44 97 GLY B O 1
ATOM 3295 N N . SER B 1 98 ? -11.219 26.672 18.312 1 97.31 98 SER B N 1
ATOM 3296 C CA . SER B 1 98 ? -11.961 27.203 17.172 1 97.31 98 SER B CA 1
ATOM 3297 C C . SER B 1 98 ? -11.211 28.359 16.516 1 97.31 98 SER B C 1
ATOM 3299 O O . SER B 1 98 ? -10.297 28.922 17.109 1 97.31 98 SER B O 1
ATOM 3301 N N . TRP B 1 99 ? -11.539 28.578 15.273 1 98.25 99 TRP B N 1
ATOM 3302 C CA . TRP B 1 99 ? -11.047 29.75 14.57 1 98.25 99 TRP B CA 1
ATOM 3303 C C . TRP B 1 99 ? -11.719 31.016 15.086 1 98.25 99 TRP B C 1
ATOM 3305 O O . TRP B 1 99 ? -12.656 31.531 14.461 1 98.25 99 TRP B O 1
ATOM 3315 N N . ALA B 1 100 ? -11.164 31.578 16.156 1 98.38 100 ALA B N 1
ATOM 3316 C CA . ALA B 1 100 ? -11.828 32.656 16.859 1 98.38 100 ALA B CA 1
ATOM 3317 C C . ALA B 1 100 ? -10.82 33.5 17.641 1 98.38 100 ALA B C 1
ATOM 3319 O O . ALA B 1 100 ? -9.648 33.156 17.75 1 98.38 100 ALA B O 1
ATOM 3320 N N . ASP B 1 101 ? -11.312 34.625 18.094 1 98.19 101 ASP B N 1
ATOM 3321 C CA . ASP B 1 101 ? -10.508 35.438 18.984 1 98.19 101 ASP B CA 1
ATOM 3322 C C . ASP B 1 101 ? -10.242 34.719 20.312 1 98.19 101 ASP B C 1
ATOM 3324 O O . ASP B 1 101 ? -9.141 34.781 20.844 1 98.19 101 ASP B O 1
ATOM 3328 N N . TYR B 1 102 ? -11.297 34.125 20.766 1 98.06 102 TYR B N 1
ATOM 3329 C CA . TYR B 1 102 ? -11.242 33.281 21.984 1 98.06 102 TYR B CA 1
ATOM 3330 C C . TYR B 1 102 ? -11.734 31.875 21.703 1 98.06 102 TYR B C 1
ATOM 3332 O O . TYR B 1 102 ? -12.742 31.688 21.016 1 98.06 102 TYR B O 1
ATOM 3340 N N . ALA B 1 103 ? -11.031 30.922 22.234 1 97.94 103 ALA B N 1
ATOM 3341 C CA . ALA B 1 103 ? -11.406 29.516 22.078 1 97.94 103 ALA B CA 1
ATOM 3342 C C . ALA B 1 103 ? -11.453 28.797 23.422 1 97.94 103 ALA B C 1
ATOM 3344 O O . ALA B 1 103 ? -10.703 29.125 24.328 1 97.94 103 ALA B O 1
ATOM 3345 N N . VAL B 1 104 ? -12.32 27.891 23.547 1 98.25 104 VAL B N 1
ATOM 3346 C CA . VAL B 1 104 ? -12.406 27.016 24.719 1 98.25 104 VAL B CA 1
ATOM 3347 C C . VAL B 1 104 ? -11.656 25.719 24.453 1 98.25 104 VAL B C 1
ATOM 3349 O O . VAL B 1 104 ? -11.883 25.047 23.453 1 98.25 104 VAL B O 1
ATOM 3352 N N . LEU B 1 105 ? -10.719 25.406 25.312 1 98.44 105 LEU B N 1
ATOM 3353 C CA . LEU B 1 105 ? -9.953 24.172 25.219 1 98.44 105 LEU B CA 1
ATOM 3354 C C . LEU B 1 105 ? -10.266 23.25 26.391 1 98.44 105 LEU B C 1
ATOM 3356 O O . LEU B 1 105 ? -10.656 23.703 27.469 1 98.44 105 LEU B O 1
ATOM 3360 N N . ASP B 1 106 ? -10.211 21.953 26.141 1 97.88 106 ASP B N 1
ATOM 3361 C CA . ASP B 1 106 ? -10.195 20.984 27.25 1 97.88 106 ASP B CA 1
ATOM 3362 C C . ASP B 1 106 ? -8.852 21 27.953 1 97.88 106 ASP B C 1
ATOM 3364 O O . ASP B 1 106 ? -7.816 20.703 27.359 1 97.88 106 ASP B O 1
ATOM 3368 N N . ALA B 1 107 ? -8.922 21.281 29.234 1 97.94 107 ALA B N 1
ATOM 3369 C CA . ALA B 1 107 ? -7.68 21.391 30 1 97.94 107 ALA B CA 1
ATOM 3370 C C . ALA B 1 107 ? -6.887 20.094 29.938 1 97.94 107 ALA B C 1
ATOM 3372 O O . ALA B 1 107 ? -5.652 20.109 29.953 1 97.94 107 ALA B O 1
ATOM 3373 N N . ASP B 1 108 ? -7.566 19.016 29.859 1 95.75 108 ASP B N 1
ATOM 3374 C CA . ASP B 1 108 ? -6.914 17.703 29.891 1 95.75 108 ASP B CA 1
ATOM 3375 C C . ASP B 1 108 ? -6.191 17.422 28.578 1 95.75 108 ASP B C 1
ATOM 3377 O O . ASP B 1 108 ? -5.23 16.656 28.547 1 95.75 108 ASP B O 1
ATOM 3381 N N . ASP B 1 109 ? -6.594 18.047 27.531 1 95.06 109 ASP B N 1
ATOM 3382 C CA . ASP B 1 109 ? -6.012 17.797 26.219 1 95.06 109 ASP B CA 1
ATOM 3383 C C . ASP B 1 109 ? -5.055 18.922 25.812 1 95.06 109 ASP B C 1
ATOM 3385 O O . ASP B 1 109 ? -4.402 18.844 24.766 1 95.06 109 ASP B O 1
ATOM 3389 N N . ALA B 1 110 ? -5 19.953 26.641 1 96.69 110 ALA B N 1
ATOM 3390 C CA . ALA B 1 110 ? -4.109 21.078 26.344 1 96.69 110 ALA B CA 1
ATOM 3391 C C . ALA B 1 110 ? -2.652 20.703 26.594 1 96.69 110 ALA B C 1
ATOM 3393 O O . ALA B 1 110 ? -2.361 19.844 27.438 1 96.69 110 ALA B O 1
ATOM 3394 N N . THR B 1 111 ? -1.795 21.266 25.828 1 95.25 111 THR B N 1
ATOM 3395 C CA . THR B 1 111 ? -0.364 21.031 25.984 1 95.25 111 THR B CA 1
ATOM 3396 C C . THR B 1 111 ? 0.344 22.281 26.469 1 95.25 111 THR B C 1
ATOM 3398 O O . THR B 1 111 ? -0.028 23.391 26.094 1 95.25 111 THR B O 1
ATOM 3401 N N . ASP B 1 112 ? 1.396 22.047 27.219 1 92.88 112 ASP B N 1
ATOM 3402 C CA . ASP B 1 112 ? 2.211 23.141 27.703 1 92.88 112 ASP B CA 1
ATOM 3403 C C . ASP B 1 112 ? 3.031 23.766 26.578 1 92.88 112 ASP B C 1
ATOM 3405 O O . ASP B 1 112 ? 3.531 23.062 25.703 1 92.88 112 ASP B O 1
ATOM 3409 N N . VAL B 1 113 ? 3.125 25.031 26.641 1 96.44 113 VAL B N 1
ATOM 3410 C CA . VAL B 1 113 ? 3.943 25.781 25.703 1 96.44 113 VAL B CA 1
ATOM 3411 C C . VAL B 1 113 ? 5.051 26.531 26.438 1 96.44 113 VAL B C 1
ATOM 3413 O O . VAL B 1 113 ? 4.785 27.219 27.422 1 96.44 113 VAL B O 1
ATOM 3416 N N . ASP B 1 114 ? 6.273 26.328 26 1 92.06 114 ASP B N 1
ATOM 3417 C CA . ASP B 1 114 ? 7.438 27.016 26.531 1 92.06 114 ASP B CA 1
ATOM 3418 C C . ASP B 1 114 ? 8.055 27.953 25.484 1 92.06 114 ASP B C 1
ATOM 3420 O O . ASP B 1 114 ? 8.859 27.516 24.672 1 92.06 114 ASP B O 1
ATOM 3424 N N . PRO B 1 115 ? 7.727 29.203 25.594 1 90.44 115 PRO B N 1
ATOM 3425 C CA . PRO B 1 115 ? 8.188 30.141 24.562 1 90.44 115 PRO B CA 1
ATOM 3426 C C . PRO B 1 115 ? 9.711 30.266 24.531 1 90.44 115 PRO B C 1
ATOM 3428 O O . PRO B 1 115 ? 10.258 30.828 23.578 1 90.44 115 PRO B O 1
ATOM 3431 N N . SER B 1 116 ? 10.398 29.75 25.547 1 89.06 116 SER B N 1
ATOM 3432 C CA . SER B 1 116 ? 11.852 29.812 25.547 1 89.06 116 SER B CA 1
ATOM 3433 C C . SER B 1 116 ? 12.445 28.75 24.625 1 89.06 116 SER B C 1
ATOM 3435 O O . SER B 1 116 ? 13.602 28.859 24.203 1 89.06 116 SER B O 1
ATOM 3437 N N . VAL B 1 117 ? 11.727 27.734 24.359 1 89.81 117 VAL B N 1
ATOM 3438 C CA . VAL B 1 117 ? 12.188 26.656 23.484 1 89.81 117 VAL B CA 1
ATOM 3439 C C . VAL B 1 117 ? 12 27.062 22.031 1 89.81 117 VAL B C 1
ATOM 3441 O O . VAL B 1 117 ? 12.898 26.859 21.203 1 89.81 117 VAL B O 1
ATOM 3444 N N . ALA B 1 118 ? 10.875 27.641 21.766 1 94.5 118 ALA B N 1
ATOM 3445 C CA . ALA B 1 118 ? 10.562 28.094 20.406 1 94.5 118 ALA B CA 1
ATOM 3446 C C . ALA B 1 118 ? 9.445 29.125 20.406 1 94.5 118 ALA B C 1
ATOM 3448 O O . ALA B 1 118 ? 8.688 29.234 21.375 1 94.5 118 ALA B O 1
ATOM 3449 N N . ASP B 1 119 ? 9.398 29.828 19.281 1 95.19 119 ASP B N 1
ATOM 3450 C CA . ASP B 1 119 ? 8.297 30.781 19.125 1 95.19 119 ASP B CA 1
ATOM 3451 C C . ASP B 1 119 ? 6.949 30.078 19.094 1 95.19 119 ASP B C 1
ATOM 3453 O O . ASP B 1 119 ? 6.871 28.906 18.719 1 95.19 119 ASP B O 1
ATOM 3457 N N . LEU B 1 120 ? 5.883 30.719 19.391 1 97.31 120 LEU B N 1
ATOM 3458 C CA . LEU B 1 120 ? 4.562 30.141 19.625 1 97.31 120 LEU B CA 1
ATOM 3459 C C . LEU B 1 120 ? 4.07 29.391 18.406 1 97.31 120 LEU B C 1
ATOM 3461 O O . LEU B 1 120 ? 3.527 28.281 18.516 1 97.31 120 LEU B O 1
ATOM 3465 N N . PRO B 1 121 ? 4.266 29.906 17.172 1 97.38 121 PRO B N 1
ATOM 3466 C CA . PRO B 1 121 ? 3.729 29.172 16.016 1 97.38 121 PRO B CA 1
ATOM 3467 C C . PRO B 1 121 ? 4.355 27.797 15.836 1 97.38 121 PRO B C 1
ATOM 3469 O O . PRO B 1 121 ? 3.742 26.906 15.242 1 97.38 121 PRO B O 1
ATOM 3472 N N . ALA B 1 122 ? 5.562 27.594 16.375 1 97.88 122 ALA B N 1
ATOM 3473 C CA . ALA B 1 122 ? 6.23 26.297 16.266 1 97.88 122 ALA B CA 1
ATOM 3474 C C . ALA B 1 122 ? 5.406 25.203 16.922 1 97.88 122 ALA B C 1
ATOM 3476 O O . ALA B 1 122 ? 5.492 24.031 16.531 1 97.88 122 ALA B O 1
ATOM 3477 N N . TYR B 1 123 ? 4.598 25.578 17.906 1 98.06 123 TYR B N 1
ATOM 3478 C CA . TYR B 1 123 ? 3.801 24.609 18.672 1 98.06 123 TYR B CA 1
ATOM 3479 C C . TYR B 1 123 ? 2.566 24.188 17.875 1 98.06 123 TYR B C 1
ATOM 3481 O O . TYR B 1 123 ? 1.84 23.281 18.297 1 98.06 123 TYR B O 1
ATOM 3489 N N . LEU B 1 124 ? 2.357 24.797 16.719 1 98.38 124 LEU B N 1
ATOM 3490 C CA . LEU B 1 124 ? 1.313 24.391 15.781 1 98.38 124 LEU B CA 1
ATOM 3491 C C . LEU B 1 124 ? 1.913 23.656 14.594 1 98.38 124 LEU B C 1
ATOM 3493 O O . LEU B 1 124 ? 1.182 23.125 13.75 1 98.38 124 LEU B O 1
ATOM 3497 N N . GLY B 1 125 ? 3.254 23.672 14.484 1 98 125 GLY B N 1
ATOM 3498 C CA . GLY B 1 125 ? 3.992 23.047 13.398 1 98 125 GLY B CA 1
ATOM 3499 C C . GLY B 1 125 ? 4.887 21.906 13.859 1 98 125 GLY B C 1
ATOM 3500 O O . GLY B 1 125 ? 4.398 20.844 14.258 1 98 125 GLY B O 1
ATOM 3501 N N . VAL B 1 126 ? 6.227 22.188 14 1 98.5 126 VAL B N 1
ATOM 3502 C CA . VAL B 1 126 ? 7.258 21.188 14.266 1 98.5 126 VAL B CA 1
ATOM 3503 C C . VAL B 1 126 ? 7.051 20.594 15.664 1 98.5 126 VAL B C 1
ATOM 3505 O O . VAL B 1 126 ? 7.34 19.406 15.891 1 98.5 126 VAL B O 1
ATOM 3508 N N . LEU B 1 127 ? 6.496 21.359 16.594 1 98.12 127 LEU B N 1
ATOM 3509 C CA . LEU B 1 127 ? 6.289 20.891 17.953 1 98.12 127 LEU B CA 1
ATOM 3510 C C . LEU B 1 127 ? 4.828 20.531 18.188 1 98.12 127 LEU B C 1
ATOM 3512 O O . LEU B 1 127 ? 4.434 20.219 19.312 1 98.12 127 LEU B O 1
ATOM 3516 N N . GLY B 1 128 ? 4 20.594 17.156 1 97.5 128 GLY B N 1
ATOM 3517 C CA . GLY B 1 128 ? 2.59 20.234 17.203 1 97.5 128 GLY B CA 1
ATOM 3518 C C . GLY B 1 128 ? 2.26 18.984 16.422 1 97.5 128 GLY B C 1
ATOM 3519 O O . GLY B 1 128 ? 3.055 18.047 16.375 1 97.5 128 GLY B O 1
ATOM 3520 N N . MET B 1 129 ? 1.067 18.953 15.875 1 97.69 129 MET B N 1
ATOM 3521 C CA . MET B 1 129 ? 0.534 17.797 15.164 1 97.69 129 MET B CA 1
ATOM 3522 C C . MET B 1 129 ? 1.389 17.453 13.953 1 97.69 129 MET B C 1
ATOM 3524 O O . MET B 1 129 ? 1.767 16.297 13.75 1 97.69 129 MET B O 1
ATOM 3528 N N . PRO B 1 130 ? 1.835 18.438 13.109 1 98.5 130 PRO B N 1
ATOM 3529 C CA . PRO B 1 130 ? 2.664 18.094 11.953 1 98.5 130 PRO B CA 1
ATOM 3530 C C . PRO B 1 130 ? 3.99 17.453 12.344 1 98.5 130 PRO B C 1
ATOM 3532 O O . PRO B 1 130 ? 4.434 16.5 11.695 1 98.5 130 PRO B O 1
ATOM 3535 N N . GLY B 1 131 ? 4.621 17.984 13.438 1 98.69 131 GLY B N 1
ATOM 3536 C CA . GLY B 1 131 ? 5.855 17.359 13.906 1 98.69 131 GLY B CA 1
ATOM 3537 C C . GLY B 1 131 ? 5.672 15.93 14.352 1 98.69 131 GLY B C 1
ATOM 3538 O O . GLY B 1 131 ? 6.48 15.062 14.016 1 98.69 131 GLY B O 1
ATOM 3539 N N . ARG B 1 132 ? 4.648 15.695 15.07 1 98.62 132 ARG B N 1
ATOM 3540 C CA . ARG B 1 132 ? 4.359 14.344 15.523 1 98.62 132 ARG B CA 1
ATOM 3541 C C . ARG B 1 132 ? 4.008 13.43 14.352 1 98.62 132 ARG B C 1
ATOM 3543 O O . ARG B 1 132 ? 4.379 12.258 14.344 1 98.62 132 ARG B O 1
ATOM 3550 N N . THR B 1 133 ? 3.291 13.984 13.398 1 98.81 133 THR B N 1
ATOM 3551 C CA . THR B 1 133 ? 2.977 13.227 12.188 1 98.81 133 THR B CA 1
ATOM 3552 C C . THR B 1 133 ? 4.254 12.789 11.477 1 98.81 133 THR B C 1
ATOM 3554 O O . THR B 1 133 ? 4.395 11.625 11.102 1 98.81 133 THR B O 1
ATOM 3557 N N . ALA B 1 134 ? 5.156 13.695 11.328 1 98.94 134 ALA B N 1
ATOM 3558 C CA . ALA B 1 134 ? 6.441 13.391 10.703 1 98.94 134 ALA B CA 1
ATOM 3559 C C . ALA B 1 134 ? 7.195 12.336 11.5 1 98.94 134 ALA B C 1
ATOM 3561 O O . ALA B 1 134 ? 7.715 11.367 10.93 1 98.94 134 ALA B O 1
ATOM 3562 N N . TYR B 1 135 ? 7.242 12.516 12.812 1 98.94 135 TYR B N 1
ATOM 3563 C CA . TYR B 1 135 ? 7.992 11.648 13.711 1 98.94 135 TYR B CA 1
ATOM 3564 C C . TYR B 1 135 ? 7.492 10.211 13.625 1 98.94 135 TYR B C 1
ATOM 3566 O O . TYR B 1 135 ? 8.258 9.297 13.312 1 98.94 135 TYR B O 1
ATOM 3574 N N . PHE B 1 136 ? 6.273 10.023 13.836 1 98.88 136 PHE B N 1
ATOM 3575 C CA . PHE B 1 136 ? 5.73 8.672 13.867 1 98.88 136 PHE B CA 1
ATOM 3576 C C . PHE B 1 136 ? 5.633 8.094 12.461 1 98.88 136 PHE B C 1
ATOM 3578 O O . PHE B 1 136 ? 5.867 6.898 12.258 1 98.88 136 PHE B O 1
ATOM 3585 N N . GLY B 1 137 ? 5.219 8.906 11.484 1 98.88 137 GLY B N 1
ATOM 3586 C CA . GLY B 1 137 ? 5.18 8.43 10.109 1 98.88 137 GLY B CA 1
ATOM 3587 C C . GLY B 1 137 ? 6.523 7.918 9.617 1 98.88 137 GLY B C 1
ATOM 3588 O O . GLY B 1 137 ? 6.59 6.891 8.945 1 98.88 137 GLY B O 1
ATOM 3589 N N . LEU B 1 138 ? 7.555 8.625 9.969 1 98.88 138 LEU B N 1
ATOM 3590 C CA . LEU B 1 138 ? 8.883 8.242 9.516 1 98.88 138 LEU B CA 1
ATOM 3591 C C . LEU B 1 138 ? 9.391 7.031 10.289 1 98.88 138 LEU B C 1
ATOM 3593 O O . LEU B 1 138 ? 9.789 6.027 9.688 1 98.88 138 LEU B O 1
ATOM 3597 N N . PHE B 1 139 ? 9.328 7.07 11.594 1 98.75 139 PHE B N 1
ATOM 3598 C CA . PHE B 1 139 ? 10.062 6.098 12.398 1 98.75 139 PHE B CA 1
ATOM 3599 C C . PHE B 1 139 ? 9.227 4.84 12.617 1 98.75 139 PHE B C 1
ATOM 3601 O O . PHE B 1 139 ? 9.773 3.738 12.711 1 98.75 139 PHE B O 1
ATOM 3608 N N . ASP B 1 140 ? 7.938 4.996 12.773 1 98.56 140 ASP B N 1
ATOM 3609 C CA . ASP B 1 140 ? 7.109 3.836 13.086 1 98.56 140 ASP B CA 1
ATOM 3610 C C . ASP B 1 140 ? 6.539 3.209 11.82 1 98.56 140 ASP B C 1
ATOM 3612 O O . ASP B 1 140 ? 6.363 1.991 11.75 1 98.56 140 ASP B O 1
ATOM 3616 N N . VAL B 1 141 ? 6.246 4.016 10.781 1 98.69 141 VAL B N 1
ATOM 3617 C CA . VAL B 1 141 ? 5.586 3.5 9.586 1 98.69 141 VAL B CA 1
ATOM 3618 C C . VAL B 1 141 ? 6.625 3.205 8.508 1 98.69 141 VAL B C 1
ATOM 3620 O O . VAL B 1 141 ? 6.695 2.086 7.992 1 98.69 141 VAL B O 1
ATOM 3623 N N . ALA B 1 142 ? 7.492 4.164 8.211 1 98.69 142 ALA B N 1
ATOM 3624 C CA . ALA B 1 142 ? 8.43 4.004 7.105 1 98.69 142 ALA B CA 1
ATOM 3625 C C . ALA B 1 142 ? 9.711 3.314 7.566 1 98.69 142 ALA B C 1
ATOM 3627 O O . ALA B 1 142 ? 10.383 2.65 6.773 1 98.69 142 ALA B O 1
ATOM 3628 N N . GLU B 1 143 ? 10.219 3.553 8.828 1 98.56 143 GLU B N 1
ATOM 3629 C CA . GLU B 1 143 ? 11.336 2.875 9.477 1 98.56 143 GLU B CA 1
ATOM 3630 C C . GLU B 1 143 ? 12.602 2.965 8.633 1 98.56 143 GLU B C 1
ATOM 3632 O O . GLU B 1 143 ? 13.211 1.944 8.312 1 98.56 143 GLU B O 1
ATOM 3637 N N . PRO B 1 144 ? 13.016 4.141 8.328 1 98.69 144 PRO B N 1
ATOM 3638 C CA . PRO B 1 144 ? 14.227 4.273 7.52 1 98.69 144 PRO B CA 1
ATOM 3639 C C . PRO B 1 144 ? 15.477 3.76 8.242 1 98.69 144 PRO B C 1
ATOM 3641 O O . PRO B 1 144 ? 15.523 3.762 9.477 1 98.69 144 PRO B O 1
ATOM 3644 N N . ARG B 1 145 ? 16.516 3.281 7.484 1 98.38 145 ARG B N 1
ATOM 3645 C CA . ARG B 1 145 ? 17.812 2.857 7.969 1 98.38 145 ARG B CA 1
ATOM 3646 C C . ARG B 1 145 ? 18.922 3.721 7.379 1 98.38 145 ARG B C 1
ATOM 3648 O O . ARG B 1 145 ? 18.797 4.23 6.266 1 98.38 145 ARG B O 1
ATOM 3655 N N . ALA B 1 146 ? 19.953 3.9 8.258 1 98.69 146 ALA B N 1
ATOM 3656 C CA . ALA B 1 146 ? 21.094 4.66 7.773 1 98.69 146 ALA B CA 1
ATOM 3657 C C . ALA B 1 146 ? 21.562 4.145 6.414 1 98.69 146 ALA B C 1
ATOM 3659 O O . ALA B 1 146 ? 21.609 2.934 6.188 1 98.69 146 ALA B O 1
ATOM 3660 N N . GLY B 1 147 ? 21.875 5.078 5.547 1 98.62 147 GLY B N 1
ATOM 3661 C CA . GLY B 1 147 ? 22.375 4.719 4.23 1 98.62 147 GLY B CA 1
ATOM 3662 C C . GLY B 1 147 ? 21.266 4.613 3.186 1 98.62 147 GLY B C 1
ATOM 3663 O O . GLY B 1 147 ? 21.547 4.613 1.984 1 98.62 147 GLY B O 1
ATOM 3664 N N . GLU B 1 148 ? 20.016 4.547 3.588 1 98.88 148 GLU B N 1
ATOM 3665 C CA . GLU B 1 148 ? 18.891 4.457 2.662 1 98.88 148 GLU B CA 1
ATOM 3666 C C . GLU B 1 148 ? 18.547 5.824 2.088 1 98.88 148 GLU B C 1
ATOM 3668 O O . GLU B 1 148 ? 18.953 6.855 2.631 1 98.88 148 GLU B O 1
ATOM 3673 N N . THR B 1 149 ? 17.875 5.785 0.989 1 98.94 149 THR B N 1
ATOM 3674 C CA . THR B 1 149 ? 17.391 7 0.35 1 98.94 149 THR B CA 1
ATOM 3675 C C . THR B 1 149 ? 15.914 7.238 0.683 1 98.94 149 THR B C 1
ATOM 3677 O O . THR B 1 149 ? 15.07 6.375 0.433 1 98.94 149 THR B O 1
ATOM 3680 N N . VAL B 1 150 ? 15.625 8.391 1.254 1 98.94 150 VAL B N 1
ATOM 3681 C CA . VAL B 1 150 ? 14.273 8.82 1.607 1 98.94 150 VAL B CA 1
ATOM 3682 C C . VAL B 1 150 ? 13.828 9.938 0.672 1 98.94 150 VAL B C 1
ATOM 3684 O O . VAL B 1 150 ? 14.5 10.961 0.549 1 98.94 150 VAL B O 1
ATOM 3687 N N . VAL B 1 151 ? 12.719 9.727 -0.027 1 99 151 VAL B N 1
ATOM 3688 C CA . VAL B 1 151 ? 12.102 10.766 -0.855 1 99 151 VAL B CA 1
ATOM 3689 C C . VAL B 1 151 ? 10.852 11.305 -0.166 1 99 151 VAL B C 1
ATOM 3691 O O . VAL B 1 151 ? 10.047 10.531 0.366 1 99 151 VAL B O 1
ATOM 3694 N N . VAL B 1 152 ? 10.711 12.633 -0.17 1 98.94 152 VAL B N 1
ATOM 3695 C CA . VAL B 1 152 ? 9.609 13.297 0.512 1 98.94 152 VAL B CA 1
ATOM 3696 C C . VAL B 1 152 ? 8.867 14.203 -0.465 1 98.94 152 VAL B C 1
ATOM 3698 O O . VAL B 1 152 ? 9.469 15.109 -1.053 1 98.94 152 VAL B O 1
ATOM 3701 N N . SER B 1 153 ? 7.598 13.953 -0.695 1 98.75 153 SER B N 1
ATOM 3702 C CA . SER B 1 153 ? 6.789 14.922 -1.426 1 98.75 153 SER B CA 1
ATOM 3703 C C . SER B 1 153 ? 6.246 16 -0.495 1 98.75 153 SER B C 1
ATOM 3705 O O . SER B 1 153 ? 6.082 15.773 0.705 1 98.75 153 SER B O 1
ATOM 3707 N N . GLY B 1 154 ? 5.973 17.219 -1.087 1 98 154 GLY B N 1
ATOM 3708 C CA . GLY B 1 154 ? 5.605 18.312 -0.208 1 98 154 GLY B CA 1
ATOM 3709 C C . GLY B 1 154 ? 6.66 18.625 0.836 1 98 154 GLY B C 1
ATOM 3710 O O . GLY B 1 154 ? 6.336 18.891 1.996 1 98 154 GLY B O 1
ATOM 3711 N N . ALA B 1 155 ? 7.906 18.594 0.405 1 98.69 155 ALA B N 1
ATOM 3712 C CA . ALA B 1 155 ? 9.039 18.562 1.327 1 98.69 155 ALA B CA 1
ATOM 3713 C C . ALA B 1 155 ? 9.211 19.906 2.027 1 98.69 155 ALA B C 1
ATOM 3715 O O . ALA B 1 155 ? 9.836 20 3.086 1 98.69 155 ALA B O 1
ATOM 3716 N N . ALA B 1 156 ? 8.68 20.969 1.465 1 98.38 156 ALA B N 1
ATOM 3717 C CA . ALA B 1 156 ? 8.867 22.281 2.061 1 98.38 156 ALA B CA 1
ATOM 3718 C C . ALA B 1 156 ? 7.676 22.656 2.939 1 98.38 156 ALA B C 1
ATOM 3720 O O . ALA B 1 156 ? 7.582 23.781 3.424 1 98.38 156 ALA B O 1
ATOM 3721 N N . GLY B 1 157 ? 6.766 21.734 3.104 1 97.75 157 GLY B N 1
ATOM 3722 C CA . GLY B 1 157 ? 5.629 21.953 3.986 1 97.75 157 GLY B CA 1
ATOM 3723 C C . GLY B 1 157 ? 5.93 21.609 5.434 1 97.75 157 GLY B C 1
ATOM 3724 O O . GLY B 1 157 ? 7.07 21.297 5.785 1 97.75 157 GLY B O 1
ATOM 3725 N N . ALA B 1 158 ? 4.871 21.703 6.242 1 97.69 158 ALA B N 1
ATOM 3726 C CA . ALA B 1 158 ? 4.996 21.531 7.688 1 97.69 158 ALA B CA 1
ATOM 3727 C C . ALA B 1 158 ? 5.48 20.125 8.023 1 97.69 158 ALA B C 1
ATOM 3729 O O . ALA B 1 158 ? 6.445 19.953 8.773 1 97.69 158 ALA B O 1
ATOM 3730 N N . VAL B 1 159 ? 4.844 19.125 7.438 1 98.69 159 VAL B N 1
ATOM 3731 C CA . VAL B 1 159 ? 5.199 17.734 7.73 1 98.69 159 VAL B CA 1
ATOM 3732 C C . VAL B 1 159 ? 6.465 17.359 6.961 1 98.69 159 VAL B C 1
ATOM 3734 O O . VAL B 1 159 ? 7.414 16.828 7.539 1 98.69 159 VAL B O 1
ATOM 3737 N N . GLY B 1 160 ? 6.535 17.688 5.703 1 98.81 160 GLY B N 1
ATOM 3738 C CA . GLY B 1 160 ? 7.613 17.266 4.824 1 98.81 160 GLY B CA 1
ATOM 3739 C C . GLY B 1 160 ? 8.977 17.766 5.266 1 98.81 160 GLY B C 1
ATOM 3740 O O . GLY B 1 160 ? 9.953 17.016 5.254 1 98.81 160 GLY B O 1
ATOM 3741 N N . SER B 1 161 ? 9.039 19.031 5.652 1 98.88 161 SER B N 1
ATOM 3742 C CA . SER B 1 161 ? 10.32 19.609 6.062 1 98.88 161 SER B CA 1
ATOM 3743 C C . SER B 1 161 ? 10.844 18.938 7.324 1 98.88 161 SER B C 1
ATOM 3745 O O . SER B 1 161 ? 12.055 18.734 7.473 1 98.88 161 SER B O 1
ATOM 3747 N N . THR B 1 162 ? 9.945 18.531 8.188 1 98.88 162 THR B N 1
ATOM 3748 C CA . THR B 1 162 ? 10.328 17.828 9.398 1 98.88 162 THR B CA 1
ATOM 3749 C C . THR B 1 162 ? 10.789 16.406 9.078 1 98.88 162 THR B C 1
ATOM 3751 O O . THR B 1 162 ? 11.828 15.953 9.562 1 98.88 162 THR B O 1
ATOM 3754 N N . VAL B 1 163 ? 10.094 15.688 8.203 1 98.94 163 VAL B N 1
ATOM 3755 C CA . VAL B 1 163 ? 10.43 14.32 7.801 1 98.94 163 VAL B CA 1
ATOM 3756 C C . VAL B 1 163 ? 11.852 14.281 7.246 1 98.94 163 VAL B C 1
ATOM 3758 O O . VAL B 1 163 ? 12.648 13.43 7.641 1 98.94 163 VAL B O 1
ATOM 3761 N N . GLY B 1 164 ? 12.125 15.18 6.32 1 98.94 164 GLY B N 1
ATOM 3762 C CA . GLY B 1 164 ? 13.43 15.172 5.68 1 98.94 164 GLY B CA 1
ATOM 3763 C C . GLY B 1 164 ? 14.578 15.375 6.656 1 98.94 164 GLY B C 1
ATOM 3764 O O . GLY B 1 164 ? 15.594 14.688 6.586 1 98.94 164 GLY B O 1
ATOM 3765 N N . GLN B 1 165 ? 14.406 16.297 7.566 1 98.94 165 GLN B N 1
ATOM 3766 C CA . GLN B 1 165 ? 15.453 16.562 8.547 1 98.94 165 GLN B CA 1
ATOM 3767 C C . GLN B 1 165 ? 15.648 15.367 9.477 1 98.94 165 GLN B C 1
ATOM 3769 O O . GLN B 1 165 ? 16.781 15.008 9.805 1 98.94 165 GLN B O 1
ATOM 3774 N N . LEU B 1 166 ? 14.562 14.766 9.93 1 98.88 166 LEU B N 1
ATOM 3775 C CA . LEU B 1 166 ? 14.664 13.594 10.789 1 98.88 166 LEU B CA 1
ATOM 3776 C C . LEU B 1 166 ? 15.352 12.445 10.062 1 98.88 166 LEU B C 1
ATOM 3778 O O . LEU B 1 166 ? 16.156 11.719 10.656 1 98.88 166 LEU B O 1
ATOM 3782 N N . ALA B 1 167 ? 15.031 12.25 8.797 1 98.94 167 ALA B N 1
ATOM 3783 C CA . ALA B 1 167 ? 15.688 11.211 8.008 1 98.94 167 ALA B CA 1
ATOM 3784 C C . ALA B 1 167 ? 17.188 11.484 7.875 1 98.94 167 ALA B C 1
ATOM 3786 O O . ALA B 1 167 ? 18 10.555 7.961 1 98.94 167 ALA B O 1
ATOM 3787 N N . ALA B 1 168 ? 17.5 12.758 7.637 1 98.81 168 ALA B N 1
ATOM 3788 C CA . ALA B 1 168 ? 18.906 13.133 7.555 1 98.81 168 ALA B CA 1
ATOM 3789 C C . ALA B 1 168 ? 19.641 12.82 8.859 1 98.81 168 ALA B C 1
ATOM 3791 O O . ALA B 1 168 ? 20.75 12.305 8.852 1 98.81 168 ALA B O 1
ATOM 3792 N N . LEU B 1 169 ? 19 13.117 9.969 1 98.12 169 LEU B N 1
ATOM 3793 C CA . LEU B 1 169 ? 19.578 12.859 11.281 1 98.12 169 LEU B CA 1
ATOM 3794 C C . LEU B 1 169 ? 19.812 11.359 11.484 1 98.12 169 LEU B C 1
ATOM 3796 O O . LEU B 1 169 ? 20.672 10.969 12.281 1 98.12 169 LEU B O 1
ATOM 3800 N N . GLN B 1 170 ? 19.078 10.516 10.727 1 97.56 170 GLN B N 1
ATOM 3801 C CA . GLN B 1 170 ? 19.219 9.062 10.82 1 97.56 170 GLN B CA 1
ATOM 3802 C C . GLN B 1 170 ? 20.312 8.555 9.875 1 97.56 170 GLN B C 1
ATOM 3804 O O . GLN B 1 170 ? 20.578 7.355 9.82 1 97.56 170 GLN B O 1
ATOM 3809 N N . GLY B 1 171 ? 20.875 9.461 9.148 1 98.5 171 GLY B N 1
ATOM 3810 C CA . GLY B 1 171 ? 21.969 9.07 8.258 1 98.5 171 GLY B CA 1
ATOM 3811 C C . GLY B 1 171 ? 21.484 8.664 6.875 1 98.5 171 GLY B C 1
ATOM 3812 O O . GLY B 1 171 ? 22.172 7.945 6.156 1 98.5 171 GLY B O 1
ATOM 3813 N N . CYS B 1 172 ? 20.328 9.094 6.488 1 98.81 172 CYS B N 1
ATOM 3814 C CA . CYS B 1 172 ? 19.797 8.773 5.172 1 98.81 172 CYS B CA 1
ATOM 3815 C C . CYS B 1 172 ? 20.156 9.836 4.148 1 98.81 172 CYS B C 1
ATOM 3817 O O . CYS B 1 172 ? 20.484 10.969 4.516 1 98.81 172 CYS B O 1
ATOM 3819 N N . ARG B 1 173 ? 20.203 9.43 2.889 1 98.81 173 ARG B N 1
ATOM 3820 C CA . ARG B 1 173 ? 20.125 10.406 1.804 1 98.81 173 ARG B CA 1
ATOM 3821 C C . ARG B 1 173 ? 18.688 10.906 1.62 1 98.81 173 ARG B C 1
ATOM 3823 O O . ARG B 1 173 ? 17.766 10.109 1.497 1 98.81 173 ARG B O 1
ATOM 3830 N N . VAL B 1 174 ? 18.516 12.148 1.616 1 98.94 174 VAL B N 1
ATOM 3831 C CA . VAL B 1 174 ? 17.172 12.695 1.596 1 98.94 174 VAL B CA 1
ATOM 3832 C C . VAL B 1 174 ? 16.969 13.523 0.331 1 98.94 174 VAL B C 1
ATOM 3834 O O . VAL B 1 174 ? 17.766 14.406 0.023 1 98.94 174 VAL B O 1
ATOM 3837 N N . VAL B 1 175 ? 15.898 13.25 -0.429 1 99 175 VAL B N 1
ATOM 3838 C CA . VAL B 1 175 ? 15.492 13.977 -1.628 1 99 175 VAL B CA 1
ATOM 3839 C C . VAL B 1 175 ? 14.086 14.531 -1.443 1 99 175 VAL B C 1
ATOM 3841 O O . VAL B 1 175 ? 13.164 13.805 -1.067 1 99 175 VAL B O 1
ATOM 3844 N N . GLY B 1 176 ? 13.93 15.844 -1.674 1 98.94 176 GLY B N 1
ATOM 3845 C CA . GLY B 1 176 ? 12.617 16.453 -1.506 1 98.94 176 GLY B CA 1
ATOM 3846 C C . GLY B 1 176 ? 12.047 17 -2.801 1 98.94 176 GLY B C 1
ATOM 3847 O O . GLY B 1 176 ? 12.789 17.422 -3.689 1 98.94 176 GLY B O 1
ATOM 3848 N N . PHE B 1 177 ? 10.75 16.938 -2.943 1 98.75 177 PHE B N 1
ATOM 3849 C CA . PHE B 1 177 ? 10.023 17.688 -3.973 1 98.75 177 PHE B CA 1
ATOM 3850 C C . PHE B 1 177 ? 9.398 18.938 -3.393 1 98.75 177 PHE B C 1
ATOM 3852 O O . PHE B 1 177 ? 8.727 18.891 -2.357 1 98.75 177 PHE B O 1
ATOM 3859 N N . ALA B 1 178 ? 9.625 20.062 -4.02 1 98.12 178 ALA B N 1
ATOM 3860 C CA . ALA B 1 178 ? 9.008 21.328 -3.633 1 98.12 178 ALA B CA 1
ATOM 3861 C C . ALA B 1 178 ? 8.664 22.172 -4.859 1 98.12 178 ALA B C 1
ATOM 3863 O O . ALA B 1 178 ? 9.086 21.859 -5.973 1 98.12 178 ALA B O 1
ATOM 3864 N N . GLY B 1 179 ? 7.945 23.266 -4.668 1 96.62 179 GLY B N 1
ATOM 3865 C CA . GLY B 1 179 ? 7.262 23.875 -5.797 1 96.62 179 GLY B CA 1
ATOM 3866 C C . GLY B 1 179 ? 7.965 25.125 -6.312 1 96.62 179 GLY B C 1
ATOM 3867 O O . GLY B 1 179 ? 7.555 25.703 -7.324 1 96.62 179 GLY B O 1
ATOM 3868 N N . THR B 1 180 ? 9.016 25.641 -5.625 1 97.06 180 THR B N 1
ATOM 3869 C CA . THR B 1 180 ? 9.742 26.828 -6.078 1 97.06 180 THR B CA 1
ATOM 3870 C C . THR B 1 180 ? 11.242 26.656 -5.844 1 97.06 180 THR B C 1
ATOM 3872 O O . THR B 1 180 ? 11.656 25.828 -5.027 1 97.06 180 THR B O 1
ATOM 3875 N N . ASP B 1 181 ? 11.977 27.453 -6.559 1 97.38 181 ASP B N 1
ATOM 3876 C CA . ASP B 1 181 ? 13.43 27.422 -6.363 1 97.38 181 ASP B CA 1
ATOM 3877 C C . ASP B 1 181 ? 13.797 27.859 -4.945 1 97.38 181 ASP B C 1
ATOM 3879 O O . ASP B 1 181 ? 14.734 27.328 -4.352 1 97.38 181 ASP B O 1
ATOM 3883 N N . GLU B 1 182 ? 13.047 28.797 -4.453 1 97.06 182 GLU B N 1
ATOM 3884 C CA . GLU B 1 182 ? 13.289 29.266 -3.088 1 97.06 182 GLU B CA 1
ATOM 3885 C C . GLU B 1 182 ? 13.125 28.125 -2.084 1 97.06 182 GLU B C 1
ATOM 3887 O O . GLU B 1 182 ? 13.945 27.969 -1.177 1 97.06 182 GLU B O 1
ATOM 3892 N N . LYS B 1 183 ? 12.133 27.375 -2.285 1 98.06 183 LYS B N 1
ATOM 3893 C CA . LYS B 1 183 ? 11.883 26.25 -1.4 1 98.06 183 LYS B CA 1
ATOM 3894 C C . LYS B 1 183 ? 12.953 25.172 -1.56 1 98.06 183 LYS B C 1
ATOM 3896 O O . LYS B 1 183 ? 13.406 24.578 -0.572 1 98.06 183 LYS B O 1
ATOM 3901 N N . VAL B 1 184 ? 13.32 24.906 -2.768 1 98.31 184 VAL B N 1
ATOM 3902 C CA . VAL B 1 184 ? 14.367 23.922 -3.045 1 98.31 184 VAL B CA 1
ATOM 3903 C C . VAL B 1 184 ? 15.664 24.344 -2.371 1 98.31 184 VAL B C 1
ATOM 3905 O O . VAL B 1 184 ? 16.328 23.531 -1.722 1 98.31 184 VAL B O 1
ATOM 3908 N N . ASP B 1 185 ? 16 25.609 -2.5 1 98.31 185 ASP B N 1
ATOM 3909 C CA . ASP B 1 185 ? 17.203 26.141 -1.858 1 98.31 185 ASP B CA 1
ATOM 3910 C C . ASP B 1 185 ? 17.109 26 -0.34 1 98.31 185 ASP B C 1
ATOM 3912 O O . ASP B 1 185 ? 18.094 25.625 0.31 1 98.31 185 ASP B O 1
ATOM 3916 N N . TRP B 1 186 ? 15.945 26.281 0.196 1 98.44 186 TRP B N 1
ATOM 3917 C CA . TRP B 1 186 ? 15.75 26.172 1.638 1 98.44 186 TRP B CA 1
ATOM 3918 C C . TRP B 1 186 ? 15.977 24.734 2.105 1 98.44 186 TRP B C 1
ATOM 3920 O O . TRP B 1 186 ? 16.641 24.5 3.119 1 98.44 186 TRP B O 1
ATOM 3930 N N . LEU B 1 187 ? 15.492 23.781 1.356 1 98.81 187 LEU B N 1
ATOM 3931 C CA . LEU B 1 187 ? 15.609 22.375 1.708 1 98.81 187 LEU B CA 1
ATOM 3932 C C . LEU B 1 187 ? 17.078 21.938 1.724 1 98.81 187 LEU B C 1
ATOM 3934 O O . LEU B 1 187 ? 17.516 21.281 2.668 1 98.81 187 LEU B O 1
ATOM 3938 N N . VAL B 1 188 ? 17.781 22.312 0.706 1 98.81 188 VAL B N 1
ATOM 3939 C CA . VAL B 1 188 ? 19.141 21.797 0.515 1 98.81 188 VAL B CA 1
ATOM 3940 C C . VAL B 1 188 ? 20.125 22.578 1.374 1 98.81 188 VAL B C 1
ATOM 3942 O O . VAL B 1 188 ? 20.938 22 2.096 1 98.81 188 VAL B O 1
ATOM 3945 N N . ASP B 1 189 ? 20 23.875 1.394 1 98.44 189 ASP B N 1
ATOM 3946 C CA . ASP B 1 189 ? 21 24.734 2.012 1 98.44 189 ASP B CA 1
ATOM 3947 C C . ASP B 1 189 ? 20.781 24.844 3.518 1 98.44 189 ASP B C 1
ATOM 3949 O O . ASP B 1 189 ? 21.75 25.016 4.277 1 98.44 189 ASP B O 1
ATOM 3953 N N . ASP B 1 190 ? 19.531 24.781 3.914 1 97.94 190 ASP B N 1
ATOM 3954 C CA . ASP B 1 190 ? 19.25 25.078 5.316 1 97.94 190 ASP B CA 1
ATOM 3955 C C . ASP B 1 190 ? 18.828 23.828 6.074 1 97.94 190 ASP B C 1
ATOM 3957 O O . ASP B 1 190 ? 19.125 23.672 7.262 1 97.94 190 ASP B O 1
ATOM 3961 N N . LEU B 1 191 ? 18.125 22.906 5.375 1 98.62 191 LEU B N 1
ATOM 3962 C CA . LEU B 1 191 ? 17.484 21.828 6.133 1 98.62 191 LEU B CA 1
ATOM 3963 C C . LEU B 1 191 ? 18.281 20.531 6.016 1 98.62 191 LEU B C 1
ATOM 3965 O O . LEU B 1 191 ? 17.953 19.531 6.648 1 98.62 191 LEU B O 1
ATOM 3969 N N . GLY B 1 192 ? 19.266 20.5 5.18 1 97.75 192 GLY B N 1
ATOM 3970 C CA . GLY B 1 192 ? 20.156 19.344 5.141 1 97.75 192 GLY B CA 1
ATOM 3971 C C . GLY B 1 192 ? 19.703 18.281 4.156 1 97.75 192 GLY B C 1
ATOM 3972 O O . GLY B 1 192 ? 20.203 17.156 4.184 1 97.75 192 GLY B O 1
ATOM 3973 N N . PHE B 1 193 ? 18.766 18.578 3.301 1 98.88 193 PHE B N 1
ATOM 3974 C CA . PHE B 1 193 ? 18.453 17.656 2.213 1 98.88 193 PHE B CA 1
ATOM 3975 C C . PHE B 1 193 ? 19.656 17.484 1.284 1 98.88 193 PHE B C 1
ATOM 3977 O O . PHE B 1 193 ? 20.375 18.453 1.004 1 98.88 193 PHE B O 1
ATOM 3984 N N . ASP B 1 194 ? 19.828 16.281 0.791 1 98.88 194 ASP B N 1
ATOM 3985 C CA . ASP B 1 194 ? 20.922 16.031 -0.144 1 98.88 194 ASP B CA 1
ATOM 3986 C C . ASP B 1 194 ? 20.594 16.578 -1.532 1 98.88 194 ASP B C 1
ATOM 3988 O O . ASP B 1 194 ? 21.5 16.984 -2.271 1 98.88 194 ASP B O 1
ATOM 3992 N N . ALA B 1 195 ? 19.344 16.484 -1.882 1 98.88 195 ALA B N 1
ATOM 3993 C CA . ALA B 1 195 ? 18.844 17.031 -3.145 1 98.88 195 ALA B CA 1
ATOM 3994 C C . ALA B 1 195 ? 17.375 17.406 -3.029 1 98.88 195 ALA B C 1
ATOM 3996 O O . ALA B 1 195 ? 16.672 16.953 -2.131 1 98.88 195 ALA B O 1
ATOM 3997 N N . ALA B 1 196 ? 16.969 18.281 -3.877 1 98.81 196 ALA B N 1
ATOM 3998 C CA . ALA B 1 196 ? 15.562 18.656 -3.984 1 98.81 196 ALA B CA 1
ATOM 3999 C C . ALA B 1 196 ? 15.188 18.984 -5.426 1 98.81 196 ALA B C 1
ATOM 4001 O O . ALA B 1 196 ? 16.016 19.484 -6.188 1 98.81 196 ALA B O 1
ATOM 4002 N N . ILE B 1 197 ? 14.023 18.656 -5.758 1 98.88 197 ILE B N 1
ATOM 4003 C CA . ILE B 1 197 ? 13.523 18.812 -7.121 1 98.88 197 ILE B CA 1
ATOM 4004 C C . ILE B 1 197 ? 12.391 19.828 -7.141 1 98.88 197 ILE B C 1
ATOM 4006 O O . ILE B 1 197 ? 11.406 19.703 -6.41 1 98.88 197 ILE B O 1
ATOM 4010 N N . ASN B 1 198 ? 12.547 20.891 -7.945 1 98.56 198 ASN B N 1
ATOM 4011 C CA . ASN B 1 198 ? 11.445 21.812 -8.211 1 98.56 198 ASN B CA 1
ATOM 4012 C C . ASN B 1 198 ? 10.438 21.203 -9.188 1 98.56 198 ASN B C 1
ATOM 4014 O O . ASN B 1 198 ? 10.648 21.234 -10.398 1 98.56 198 ASN B O 1
ATOM 4018 N N . TYR B 1 199 ? 9.352 20.688 -8.633 1 96.88 199 TYR B N 1
ATOM 4019 C CA . TYR B 1 199 ? 8.445 19.922 -9.484 1 96.88 199 TYR B CA 1
ATOM 4020 C C . TYR B 1 199 ? 7.777 20.812 -10.516 1 96.88 199 TYR B C 1
ATOM 4022 O O . TYR B 1 199 ? 7.328 20.344 -11.562 1 96.88 199 TYR B O 1
ATOM 4030 N N . ALA B 1 200 ? 7.719 22.156 -10.25 1 96.12 200 ALA B N 1
ATOM 4031 C CA . ALA B 1 200 ? 7.062 23.078 -11.164 1 96.12 200 ALA B CA 1
ATOM 4032 C C . ALA B 1 200 ? 7.906 23.312 -12.414 1 96.12 200 ALA B C 1
ATOM 4034 O O . ALA B 1 200 ? 7.387 23.703 -13.461 1 96.12 200 ALA B O 1
ATOM 4035 N N . GLU B 1 201 ? 9.18 23.016 -12.305 1 97 201 GLU B N 1
ATOM 4036 C CA . GLU B 1 201 ? 10.102 23.266 -13.406 1 97 201 GLU B CA 1
ATOM 4037 C C . GLU B 1 201 ? 10.648 21.953 -13.977 1 97 201 GLU B C 1
ATOM 4039 O O . GLU B 1 201 ? 11.664 21.953 -14.68 1 97 201 GLU B O 1
ATOM 4044 N N . THR B 1 202 ? 10.078 20.891 -13.586 1 97.62 202 THR B N 1
ATOM 4045 C CA . THR B 1 202 ? 10.562 19.578 -14.008 1 97.62 202 THR B CA 1
ATOM 4046 C C . THR B 1 202 ? 9.531 18.875 -14.875 1 97.62 202 THR B C 1
ATOM 4048 O O . THR B 1 202 ? 8.398 18.656 -14.438 1 97.62 202 THR B O 1
ATOM 4051 N N . ASP B 1 203 ? 9.844 18.5 -16.078 1 95.81 203 ASP B N 1
ATOM 4052 C CA . ASP B 1 203 ? 8.93 17.812 -16.984 1 95.81 203 ASP B CA 1
ATOM 4053 C C . ASP B 1 203 ? 8.93 16.312 -16.734 1 95.81 203 ASP B C 1
ATOM 4055 O O . ASP B 1 203 ? 7.883 15.664 -16.844 1 95.81 203 ASP B O 1
ATOM 4059 N N . ASP B 1 204 ? 10.133 15.82 -16.469 1 97.94 204 ASP B N 1
ATOM 4060 C CA . ASP B 1 204 ? 10.305 14.383 -16.281 1 97.94 204 ASP B CA 1
ATOM 4061 C C . ASP B 1 204 ? 10.75 14.062 -14.852 1 97.94 204 ASP B C 1
ATOM 4063 O O . ASP B 1 204 ? 11.953 14.023 -14.562 1 97.94 204 ASP B O 1
ATOM 4067 N N . TYR B 1 205 ? 9.766 13.789 -14.023 1 98.31 205 TYR B N 1
ATOM 4068 C CA . TYR B 1 205 ? 10.055 13.508 -12.617 1 98.31 205 TYR B CA 1
ATOM 4069 C C . TYR B 1 205 ? 10.938 12.281 -12.484 1 98.31 205 TYR B C 1
ATOM 4071 O O . TYR B 1 205 ? 11.797 12.219 -11.594 1 98.31 205 TYR B O 1
ATOM 4079 N N . ARG B 1 206 ? 10.734 11.25 -13.305 1 97.44 206 ARG B N 1
ATOM 4080 C CA . ARG B 1 206 ? 11.516 10.023 -13.227 1 97.44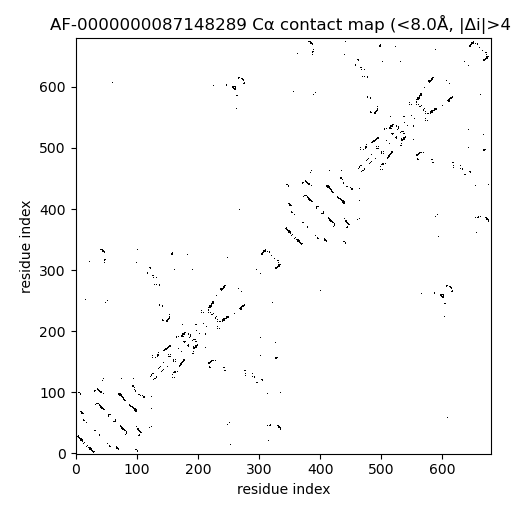 206 ARG B CA 1
ATOM 4081 C C . ARG B 1 206 ? 12.992 10.289 -13.477 1 97.44 206 ARG B C 1
ATOM 4083 O O . ARG B 1 206 ? 13.852 9.812 -12.742 1 97.44 206 ARG B O 1
ATOM 4090 N N . ALA B 1 207 ? 13.281 11.047 -14.516 1 98.06 207 ALA B N 1
ATOM 4091 C CA . ALA B 1 207 ? 14.664 11.398 -14.82 1 98.06 207 ALA B CA 1
ATOM 4092 C C . ALA B 1 207 ? 15.289 12.211 -13.688 1 98.06 207 ALA B C 1
ATOM 4094 O O . ALA B 1 207 ? 16.438 11.992 -13.328 1 98.06 207 ALA B O 1
ATOM 4095 N N . ALA B 1 208 ? 14.531 13.18 -13.164 1 98.56 208 ALA B N 1
ATOM 4096 C CA . ALA B 1 208 ? 15.016 13.984 -12.039 1 98.56 208 ALA B CA 1
ATOM 4097 C C . ALA B 1 208 ? 15.328 13.102 -10.836 1 98.56 208 ALA B C 1
ATOM 4099 O O . ALA B 1 208 ? 16.328 13.312 -10.148 1 98.56 208 ALA B O 1
ATOM 4100 N N . LEU B 1 209 ? 14.492 12.102 -10.602 1 98.31 209 LEU B N 1
ATOM 4101 C CA . LEU B 1 209 ? 14.703 11.164 -9.5 1 98.31 209 LEU B CA 1
ATOM 4102 C C . LEU B 1 209 ? 15.953 10.328 -9.734 1 98.31 209 LEU B C 1
ATOM 4104 O O . LEU B 1 209 ? 16.703 10.055 -8.797 1 98.31 209 LEU B O 1
ATOM 4108 N N . ASP B 1 210 ? 16.172 9.906 -10.969 1 98.25 210 ASP B N 1
ATOM 4109 C CA . ASP B 1 210 ? 17.359 9.117 -11.289 1 98.25 210 ASP B CA 1
ATOM 4110 C C . ASP B 1 210 ? 18.625 9.883 -10.953 1 98.25 210 ASP B C 1
ATOM 4112 O O . ASP B 1 210 ? 19.609 9.289 -10.508 1 98.25 210 ASP B O 1
ATOM 4116 N N . ASP B 1 211 ? 18.578 11.164 -11.141 1 98.38 211 ASP B N 1
ATOM 4117 C CA . ASP B 1 211 ? 19.734 12.008 -10.82 1 98.38 211 ASP B CA 1
ATOM 4118 C C . ASP B 1 211 ? 19.859 12.211 -9.312 1 98.38 211 ASP B C 1
ATOM 4120 O O . ASP B 1 211 ? 20.953 12.102 -8.758 1 98.38 211 ASP B O 1
ATOM 4124 N N . ALA B 1 212 ? 18.766 12.453 -8.656 1 98.69 212 ALA B N 1
ATOM 4125 C CA . ALA B 1 212 ? 18.766 12.836 -7.242 1 98.69 212 ALA B CA 1
ATOM 4126 C C . ALA B 1 212 ? 18.906 11.609 -6.348 1 98.69 212 ALA B C 1
ATOM 4128 O O . ALA B 1 212 ? 19.422 11.703 -5.23 1 98.69 212 ALA B O 1
ATOM 4129 N N . ALA B 1 213 ? 18.422 10.484 -6.781 1 98.38 213 ALA B N 1
ATOM 4130 C CA . ALA B 1 213 ? 18.422 9.211 -6.062 1 98.38 213 ALA B CA 1
ATOM 4131 C C . ALA B 1 213 ? 18.875 8.07 -6.969 1 98.38 213 ALA B C 1
ATOM 4133 O O . ALA B 1 213 ? 18.094 7.152 -7.25 1 98.38 213 ALA B O 1
ATOM 4134 N N . PRO B 1 214 ? 20.109 8.062 -7.316 1 98 214 PRO B N 1
ATOM 4135 C CA . PRO B 1 214 ? 20.594 7.09 -8.305 1 98 214 PRO B CA 1
ATOM 4136 C C . PRO B 1 214 ? 20.453 5.648 -7.824 1 98 214 PRO B C 1
ATOM 4138 O O . PRO B 1 214 ? 20.375 4.727 -8.641 1 98 214 PRO B O 1
ATOM 4141 N N . GLY B 1 215 ? 20.438 5.43 -6.52 1 97.69 215 GLY B N 1
ATOM 4142 C CA . GLY B 1 215 ? 20.281 4.086 -5.98 1 97.69 215 GLY B CA 1
ATOM 4143 C C . GLY B 1 215 ? 18.828 3.66 -5.836 1 97.69 215 GLY B C 1
ATOM 4144 O O . GLY B 1 215 ? 18.547 2.561 -5.355 1 97.69 215 GLY B O 1
ATOM 4145 N N . GLY B 1 216 ? 17.906 4.496 -6.203 1 98.69 216 GLY B N 1
ATOM 4146 C CA . GLY B 1 216 ? 16.484 4.207 -6.031 1 98.69 216 GLY B CA 1
ATOM 4147 C C . GLY B 1 216 ? 15.922 4.781 -4.746 1 98.69 216 GLY B C 1
ATOM 4148 O O . GLY B 1 216 ? 16.547 5.613 -4.094 1 98.69 216 GLY B O 1
ATOM 4149 N N . VAL B 1 217 ? 14.711 4.422 -4.516 1 98.94 217 VAL B N 1
ATOM 4150 C CA . VAL B 1 217 ? 13.969 4.965 -3.381 1 98.94 217 VAL B CA 1
ATOM 4151 C C . VAL B 1 217 ? 13.672 3.855 -2.377 1 98.94 217 VAL B C 1
ATOM 4153 O O . VAL B 1 217 ? 12.875 2.957 -2.656 1 98.94 217 VAL B O 1
ATOM 4156 N N . ASP B 1 218 ? 14.234 3.938 -1.185 1 98.94 218 ASP B N 1
ATOM 4157 C CA . ASP B 1 218 ? 14.008 2.951 -0.133 1 98.94 218 ASP B CA 1
ATOM 4158 C C . ASP B 1 218 ? 12.789 3.314 0.709 1 98.94 218 ASP B C 1
ATOM 4160 O O . ASP B 1 218 ? 12.078 2.432 1.203 1 98.94 218 ASP B O 1
ATOM 4164 N N . VAL B 1 219 ? 12.641 4.586 0.922 1 99 219 VAL B N 1
ATOM 4165 C CA . VAL B 1 219 ? 11.523 5.105 1.697 1 99 219 VAL B CA 1
ATOM 4166 C C . VAL B 1 219 ? 10.875 6.27 0.951 1 99 219 VAL B C 1
ATOM 4168 O O . VAL B 1 219 ? 11.562 7.156 0.451 1 99 219 VAL B O 1
ATOM 4171 N N . TYR B 1 220 ? 9.641 6.25 0.807 1 99 220 TYR B N 1
ATOM 4172 C CA . TYR B 1 220 ? 8.883 7.375 0.262 1 99 220 TYR B CA 1
ATOM 4173 C C . TYR B 1 220 ? 7.836 7.859 1.257 1 99 220 TYR B C 1
ATOM 4175 O O . TYR B 1 220 ? 6.984 7.086 1.7 1 99 220 TYR B O 1
ATOM 4183 N N . PHE B 1 221 ? 7.977 9.062 1.684 1 99 221 PHE B N 1
ATOM 4184 C CA . PHE B 1 221 ? 6.98 9.727 2.516 1 99 221 PHE B CA 1
ATOM 4185 C C . PHE B 1 221 ? 6.078 10.617 1.673 1 99 221 PHE B C 1
ATOM 4187 O O . PHE B 1 221 ? 6.484 11.703 1.26 1 99 221 PHE B O 1
ATOM 4194 N N . ASP B 1 222 ? 4.859 10.219 1.488 1 98.94 222 ASP B N 1
ATOM 4195 C CA . ASP B 1 222 ? 3.986 10.828 0.486 1 98.94 222 ASP B CA 1
ATOM 4196 C C . ASP B 1 222 ? 2.982 11.773 1.135 1 98.94 222 ASP B C 1
ATOM 4198 O O . ASP B 1 222 ? 2.09 11.344 1.864 1 98.94 222 ASP B O 1
ATOM 4202 N N . ASN B 1 223 ? 3.117 13.023 0.819 1 98.5 223 ASN B N 1
ATOM 4203 C CA . ASN B 1 223 ? 2.186 14.047 1.285 1 98.5 223 ASN B CA 1
ATOM 4204 C C . ASN B 1 223 ? 1.289 14.539 0.156 1 98.5 223 ASN B C 1
ATOM 4206 O O . ASN B 1 223 ? 0.32 15.266 0.399 1 98.5 223 ASN B O 1
ATOM 4210 N N . VAL B 1 224 ? 1.545 14.156 -1.077 1 97.62 224 VAL B N 1
ATOM 4211 C CA . VAL B 1 224 ? 0.984 14.914 -2.189 1 97.62 224 VAL B CA 1
ATOM 4212 C C . VAL B 1 224 ? 0.208 13.984 -3.115 1 97.62 224 VAL B C 1
ATOM 4214 O O . VAL B 1 224 ? -0.927 14.281 -3.494 1 97.62 224 VAL B O 1
ATOM 4217 N N . GLY B 1 225 ? 0.703 12.844 -3.457 1 98 225 GLY B N 1
ATOM 4218 C CA . GLY B 1 225 ? 0.119 11.969 -4.465 1 98 225 GLY B CA 1
ATOM 4219 C C . GLY B 1 225 ? 0.352 12.453 -5.883 1 98 225 GLY B C 1
ATOM 4220 O O . GLY B 1 225 ? 1.351 13.125 -6.156 1 98 225 GLY B O 1
ATOM 4221 N N . GLY B 1 226 ? -0.446 11.953 -6.832 1 97.56 226 GLY B N 1
ATOM 4222 C CA . GLY B 1 226 ? -0.444 12.445 -8.203 1 97.56 226 GLY B CA 1
ATOM 4223 C C . GLY B 1 226 ? 0.799 12.055 -8.977 1 97.56 226 GLY B C 1
ATOM 4224 O O . GLY B 1 226 ? 1.373 10.984 -8.734 1 97.56 226 GLY B O 1
ATOM 4225 N N . PRO B 1 227 ? 1.234 12.898 -9.891 1 97.69 227 PRO B N 1
ATOM 4226 C CA . PRO B 1 227 ? 2.305 12.555 -10.828 1 97.69 227 PRO B CA 1
ATOM 4227 C C . PRO B 1 227 ? 3.65 12.344 -10.141 1 97.69 227 PRO B C 1
ATOM 4229 O O . PRO B 1 227 ? 4.465 11.539 -10.602 1 97.69 227 PRO B O 1
ATOM 4232 N N . ILE B 1 228 ? 3.898 13.094 -9.062 1 98.44 228 ILE B N 1
ATOM 4233 C CA . ILE B 1 228 ? 5.141 12.883 -8.328 1 98.44 228 ILE B CA 1
ATOM 4234 C C . ILE B 1 228 ? 5.203 11.453 -7.812 1 98.44 228 ILE B C 1
ATOM 4236 O O . ILE B 1 228 ? 6.195 10.75 -8.023 1 98.44 228 ILE B O 1
ATOM 4240 N N . THR B 1 229 ? 4.133 11.055 -7.16 1 98.69 229 THR B N 1
ATOM 4241 C CA . THR B 1 229 ? 4.051 9.703 -6.621 1 98.69 229 THR B CA 1
ATOM 4242 C C . THR B 1 229 ? 4.109 8.672 -7.738 1 98.69 229 THR B C 1
ATOM 4244 O O . THR B 1 229 ? 4.719 7.609 -7.582 1 98.69 229 THR B O 1
ATOM 4247 N N . ASP B 1 230 ? 3.436 8.984 -8.898 1 98.44 230 ASP B N 1
ATOM 4248 C CA . ASP B 1 230 ? 3.518 8.094 -10.055 1 98.44 230 ASP B CA 1
ATOM 4249 C C . ASP B 1 230 ? 4.973 7.816 -10.43 1 98.44 230 ASP B C 1
ATOM 4251 O O . ASP B 1 230 ? 5.34 6.672 -10.688 1 98.44 230 ASP B O 1
ATOM 4255 N N . ALA B 1 231 ? 5.773 8.805 -10.445 1 98.56 231 ALA B N 1
ATOM 4256 C CA . ALA B 1 231 ? 7.184 8.664 -10.805 1 98.56 231 ALA B CA 1
ATOM 4257 C C . ALA B 1 231 ? 7.953 7.914 -9.727 1 98.56 231 ALA B C 1
ATOM 4259 O O . ALA B 1 231 ? 8.75 7.023 -10.023 1 98.56 231 ALA B O 1
ATOM 4260 N N . VAL B 1 232 ? 7.75 8.25 -8.461 1 98.81 232 VAL B N 1
ATOM 4261 C CA . VAL B 1 232 ? 8.492 7.66 -7.355 1 98.81 232 VAL B CA 1
ATOM 4262 C C . VAL B 1 232 ? 8.273 6.148 -7.332 1 98.81 232 VAL B C 1
ATOM 4264 O O . VAL B 1 232 ? 9.211 5.383 -7.09 1 98.81 232 VAL B O 1
ATOM 4267 N N . PHE B 1 233 ? 7.105 5.684 -7.602 1 98.69 233 PHE B N 1
ATOM 4268 C CA . PHE B 1 233 ? 6.766 4.27 -7.527 1 98.69 233 PHE B CA 1
ATOM 4269 C C . PHE B 1 233 ? 7.547 3.469 -8.562 1 98.69 233 PHE B C 1
ATOM 4271 O O . PHE B 1 233 ? 7.793 2.275 -8.375 1 98.69 233 PHE B O 1
ATOM 4278 N N . THR B 1 234 ? 7.953 4.094 -9.641 1 97.56 234 THR B N 1
ATOM 4279 C CA . THR B 1 234 ? 8.719 3.391 -10.664 1 97.56 234 THR B CA 1
ATOM 4280 C C . THR B 1 234 ? 10.164 3.184 -10.211 1 97.56 234 THR B C 1
ATOM 4282 O O . THR B 1 234 ? 10.93 2.484 -10.875 1 97.56 234 THR B O 1
ATOM 4285 N N . ARG B 1 235 ? 10.539 3.738 -9.016 1 98.25 235 ARG B N 1
ATOM 4286 C CA . ARG B 1 235 ? 11.938 3.691 -8.586 1 98.25 235 ARG B CA 1
ATOM 4287 C C . ARG B 1 235 ? 12.07 3.021 -7.223 1 98.25 235 ARG B C 1
ATOM 4289 O O . ARG B 1 235 ? 13.133 3.084 -6.598 1 98.25 235 ARG B O 1
ATOM 4296 N N . LEU B 1 236 ? 11.023 2.445 -6.75 1 98.75 236 LEU B N 1
ATOM 4297 C CA . LEU B 1 236 ? 11.07 1.767 -5.461 1 98.75 236 LEU B CA 1
ATOM 4298 C C . LEU B 1 236 ? 12.078 0.617 -5.492 1 98.75 236 LEU B C 1
ATOM 4300 O O . LEU B 1 236 ? 12.117 -0.15 -6.457 1 98.75 236 LEU B O 1
ATOM 4304 N N . THR B 1 237 ? 12.883 0.534 -4.457 1 98.62 237 THR B N 1
ATOM 4305 C CA . THR B 1 237 ? 13.844 -0.561 -4.336 1 98.62 237 THR B CA 1
ATOM 4306 C C . THR B 1 237 ? 13.219 -1.744 -3.6 1 98.62 237 THR B C 1
ATOM 4308 O O . THR B 1 237 ? 12.086 -1.661 -3.129 1 98.62 237 THR B O 1
ATOM 4311 N N . VAL B 1 238 ? 13.938 -2.857 -3.568 1 98.38 238 VAL B N 1
ATOM 4312 C CA . VAL B 1 238 ? 13.469 -4.059 -2.891 1 98.38 238 VAL B CA 1
ATOM 4313 C C . VAL B 1 238 ? 13.18 -3.75 -1.424 1 98.38 238 VAL B C 1
ATOM 4315 O O . VAL B 1 238 ? 14.016 -3.152 -0.736 1 98.38 238 VAL B O 1
ATOM 4318 N N . ASP B 1 239 ? 12 -4.051 -0.954 1 98.44 239 ASP B N 1
ATOM 4319 C CA . ASP B 1 239 ? 11.531 -3.906 0.419 1 98.44 239 ASP B CA 1
ATOM 4320 C C . ASP B 1 239 ? 11.305 -2.438 0.773 1 98.44 239 ASP B C 1
ATOM 4322 O O . ASP B 1 239 ? 11.383 -2.057 1.943 1 98.44 239 ASP B O 1
ATOM 4326 N N . ALA B 1 240 ? 11.156 -1.582 -0.257 1 98.88 240 ALA B N 1
ATOM 4327 C CA . ALA B 1 240 ? 10.844 -0.175 -0.023 1 98.88 240 ALA B CA 1
ATOM 4328 C C . ALA B 1 240 ? 9.602 -0.029 0.854 1 98.88 240 ALA B C 1
ATOM 4330 O O . ALA B 1 240 ? 8.734 -0.906 0.864 1 98.88 240 ALA B O 1
ATOM 4331 N N . ARG B 1 241 ? 9.555 1.073 1.614 1 98.94 241 ARG B N 1
ATOM 4332 C CA . ARG B 1 241 ? 8.406 1.416 2.449 1 98.94 241 ARG B CA 1
ATOM 4333 C C . ARG B 1 241 ? 7.844 2.781 2.072 1 98.94 241 ARG B C 1
ATOM 4335 O O . ARG B 1 241 ? 8.586 3.754 1.945 1 98.94 241 ARG B O 1
ATOM 4342 N N . VAL B 1 242 ? 6.57 2.814 1.889 1 98.94 242 VAL B N 1
ATOM 4343 C CA . VAL B 1 242 ? 5.879 4.055 1.554 1 98.94 242 VAL B CA 1
ATOM 4344 C C . VAL B 1 242 ? 4.898 4.418 2.668 1 98.94 242 VAL B C 1
ATOM 4346 O O . VAL B 1 242 ? 3.996 3.641 2.984 1 98.94 242 VAL B O 1
ATOM 4349 N N . ALA B 1 243 ? 5.098 5.527 3.289 1 98.94 243 ALA B N 1
ATOM 4350 C CA . ALA B 1 243 ? 4.133 6.09 4.23 1 98.94 243 ALA B CA 1
ATOM 4351 C C . ALA B 1 243 ? 3.201 7.078 3.537 1 98.94 243 ALA B C 1
ATOM 4353 O O . ALA B 1 243 ? 3.645 8.117 3.049 1 98.94 243 ALA B O 1
ATOM 4354 N N . VAL B 1 244 ? 1.94 6.754 3.494 1 98.94 244 VAL B N 1
ATOM 4355 C CA . VAL B 1 244 ? 0.949 7.629 2.877 1 98.94 244 VAL B CA 1
ATOM 4356 C C . VAL B 1 244 ? 0.337 8.547 3.938 1 98.94 244 VAL B C 1
ATOM 4358 O O . VAL B 1 244 ? -0.579 8.141 4.66 1 98.94 244 VAL B O 1
ATOM 4361 N N . CYS B 1 245 ? 0.815 9.719 3.951 1 98.44 245 CYS B N 1
ATOM 4362 C CA . CYS B 1 245 ? 0.418 10.688 4.965 1 98.44 245 CYS B CA 1
ATOM 4363 C C . CYS B 1 245 ? -0.736 11.555 4.469 1 98.44 245 CYS B C 1
ATOM 4365 O O . CYS B 1 245 ? -1.674 11.828 5.219 1 98.44 245 CYS B O 1
ATOM 4367 N N . GLY B 1 246 ? -0.56 12.016 3.293 1 96.88 246 GLY B N 1
ATOM 43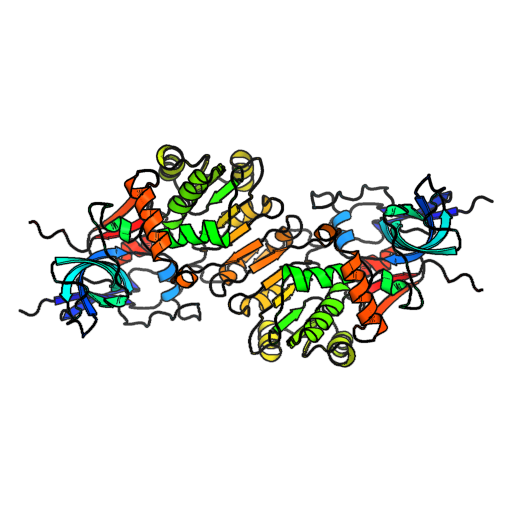68 C CA . GLY B 1 246 ? -1.557 12.859 2.652 1 96.88 246 GLY B CA 1
ATOM 4369 C C . GLY B 1 246 ? -1.529 12.766 1.138 1 96.88 246 GLY B C 1
ATOM 4370 O O . GLY B 1 246 ? -0.527 12.352 0.554 1 96.88 246 GLY B O 1
ATOM 4371 N N . GLN B 1 247 ? -2.588 13.203 0.532 1 95.62 247 GLN B N 1
ATOM 4372 C CA . GLN B 1 247 ? -2.795 13.234 -0.912 1 95.62 247 GLN B CA 1
ATOM 4373 C C . GLN B 1 247 ? -3.414 14.562 -1.346 1 95.62 247 GLN B C 1
ATOM 4375 O O . GLN B 1 247 ? -4.457 14.578 -2.004 1 95.62 247 GLN B O 1
ATOM 4380 N N . ILE B 1 248 ? -2.682 15.602 -1.01 1 94.25 248 ILE B N 1
ATOM 4381 C CA . ILE B 1 248 ? -3.238 16.953 -1.113 1 94.25 248 ILE B CA 1
ATOM 4382 C C . ILE B 1 248 ? -3.508 17.281 -2.578 1 94.25 248 ILE B C 1
ATOM 4384 O O . ILE B 1 248 ? -4.352 18.125 -2.883 1 94.25 248 ILE B O 1
ATOM 4388 N N . ALA B 1 249 ? -2.883 16.656 -3.533 1 92.06 249 ALA B N 1
ATOM 4389 C CA . ALA B 1 249 ? -3.105 16.891 -4.957 1 92.06 249 ALA B CA 1
ATOM 4390 C C . ALA B 1 249 ? -4.551 16.578 -5.344 1 92.06 249 ALA B C 1
ATOM 4392 O O . ALA B 1 249 ? -5.035 17.047 -6.375 1 92.06 249 ALA B O 1
ATOM 4393 N N . HIS B 1 250 ? -5.223 15.828 -4.465 1 92.94 250 HIS B N 1
ATOM 4394 C CA . HIS B 1 250 ? -6.531 15.336 -4.879 1 92.94 250 HIS B CA 1
ATOM 4395 C C . HIS B 1 250 ? -7.633 15.891 -3.982 1 92.94 250 HIS B C 1
ATOM 4397 O O . HIS B 1 250 ? -8.789 15.477 -4.082 1 92.94 250 HIS B O 1
ATOM 4403 N N . TYR B 1 251 ? -7.297 16.766 -3.139 1 92.31 251 TYR B N 1
ATOM 4404 C CA . TYR B 1 251 ? -8.242 17.25 -2.139 1 92.31 251 TYR B CA 1
ATOM 4405 C C . TYR B 1 251 ? -9.367 18.047 -2.789 1 92.31 251 TYR B C 1
ATOM 4407 O O . TYR B 1 251 ? -10.492 18.078 -2.281 1 92.31 251 TYR B O 1
ATOM 4415 N N . ASN B 1 252 ? -9.07 18.656 -3.91 1 92.94 252 ASN B N 1
ATOM 4416 C CA . ASN B 1 252 ? -10.07 19.531 -4.527 1 92.94 252 ASN B CA 1
ATOM 4417 C C . ASN B 1 252 ? -10.68 18.891 -5.77 1 92.94 252 ASN B C 1
ATOM 4419 O O . ASN B 1 252 ? -11.367 19.562 -6.543 1 92.94 252 ASN B O 1
ATOM 4423 N N . ASP B 1 253 ? -10.375 17.609 -5.992 1 91.62 253 ASP B N 1
ATOM 4424 C CA . ASP B 1 253 ? -10.922 16.922 -7.148 1 91.62 253 ASP B CA 1
ATOM 4425 C C . ASP B 1 253 ? -12.445 16.797 -7.047 1 91.62 253 ASP B C 1
ATOM 4427 O O . ASP B 1 253 ? -12.984 16.562 -5.961 1 91.62 253 ASP B O 1
ATOM 4431 N N . GLU B 1 254 ? -13.078 16.906 -8.133 1 90.94 254 GLU B N 1
ATOM 4432 C CA . GLU B 1 254 ? -14.539 16.812 -8.164 1 90.94 254 GLU B CA 1
ATOM 4433 C C . GLU B 1 254 ? -14.977 15.43 -8.641 1 90.94 254 GLU B C 1
ATOM 4435 O O . GLU B 1 254 ? -16.156 15.078 -8.539 1 90.94 254 GLU B O 1
ATOM 4440 N N . THR B 1 255 ? -14.055 14.789 -9.242 1 92.06 255 THR B N 1
ATOM 4441 C CA . THR B 1 255 ? -14.297 13.43 -9.695 1 92.06 255 THR B CA 1
ATOM 4442 C C . THR B 1 255 ? -13.234 12.477 -9.141 1 92.06 255 THR B C 1
ATOM 4444 O O . THR B 1 255 ? -12.234 12.922 -8.586 1 92.06 255 THR B O 1
ATOM 4447 N N . VAL B 1 256 ? -13.484 11.203 -9.258 1 93.06 256 VAL B N 1
ATOM 4448 C CA . VAL B 1 256 ? -12.523 10.203 -8.797 1 93.06 256 VAL B CA 1
ATOM 4449 C C . VAL B 1 256 ? -11.211 10.352 -9.562 1 93.06 256 VAL B C 1
ATOM 4451 O O . VAL B 1 256 ? -11.18 10.195 -10.789 1 93.06 256 VAL B O 1
ATOM 4454 N N . PRO B 1 257 ? -10.219 10.695 -8.805 1 95.5 257 PRO B N 1
ATOM 4455 C CA . PRO B 1 257 ? -8.945 10.844 -9.523 1 95.5 257 PRO B CA 1
ATOM 4456 C C . PRO B 1 257 ? -8.422 9.516 -10.078 1 95.5 257 PRO B C 1
ATOM 4458 O O . PRO B 1 257 ? -8.547 8.484 -9.422 1 95.5 257 PRO B O 1
ATOM 4461 N N . THR B 1 258 ? -7.898 9.539 -11.305 1 97.44 258 THR B N 1
ATOM 4462 C CA . THR B 1 258 ? -7.359 8.352 -11.969 1 97.44 258 THR B CA 1
ATOM 4463 C C . THR B 1 258 ? -5.887 8.555 -12.312 1 97.44 258 THR B C 1
ATOM 4465 O O . THR B 1 258 ? -5.402 9.688 -12.359 1 97.44 258 THR B O 1
ATOM 4468 N N . GLY B 1 259 ? -5.16 7.566 -12.414 1 97.5 259 GLY B N 1
ATOM 4469 C CA . GLY B 1 259 ? -3.76 7.535 -12.812 1 97.5 259 GLY B CA 1
ATOM 4470 C C . GLY B 1 259 ? -3.225 6.133 -13.008 1 97.5 259 GLY B C 1
ATOM 4471 O O . GLY B 1 259 ? -3.988 5.164 -12.992 1 97.5 259 GLY B O 1
ATOM 4472 N N . PRO B 1 260 ? -1.936 6.051 -13.297 1 97.81 260 PRO B N 1
ATOM 4473 C CA . PRO B 1 260 ? -1.339 4.719 -13.445 1 97.81 260 PRO B CA 1
ATOM 4474 C C . PRO B 1 260 ? -1.596 3.82 -12.242 1 97.81 260 PRO B C 1
ATOM 4476 O O . PRO B 1 260 ? -1.483 4.266 -11.094 1 97.81 260 PRO B O 1
ATOM 4479 N N . ARG B 1 261 ? -2 2.531 -12.508 1 97.75 261 ARG B N 1
ATOM 4480 C CA . ARG B 1 261 ? -2.191 1.571 -11.43 1 97.75 261 ARG B CA 1
ATOM 4481 C C . ARG B 1 261 ? -0.87 1.261 -10.734 1 97.75 261 ARG B C 1
ATOM 4483 O O . ARG B 1 261 ? 0.139 1.003 -11.391 1 97.75 261 ARG B O 1
ATOM 4490 N N . LYS B 1 262 ? -0.896 1.219 -9.391 1 97.5 262 LYS B N 1
ATOM 4491 C CA . LYS B 1 262 ? 0.348 1.175 -8.625 1 97.5 262 LYS B CA 1
ATOM 4492 C C . LYS B 1 262 ? 0.633 -0.237 -8.117 1 97.5 262 LYS B C 1
ATOM 4494 O O . LYS B 1 262 ? 1.79 -0.601 -7.898 1 97.5 262 LYS B O 1
ATOM 4499 N N . LEU B 1 263 ? -0.391 -1.009 -7.969 1 98.31 263 LEU B N 1
ATOM 4500 C CA . LEU B 1 263 ? -0.235 -2.27 -7.254 1 98.31 263 LEU B CA 1
ATOM 4501 C C . LEU B 1 263 ? 0.688 -3.217 -8.016 1 98.31 263 LEU B C 1
ATOM 4503 O O . LEU B 1 263 ? 1.52 -3.896 -7.41 1 98.31 263 LEU B O 1
ATOM 4507 N N . PRO B 1 264 ? 0.631 -3.252 -9.391 1 96.88 264 PRO B N 1
ATOM 4508 C CA . PRO B 1 264 ? 1.59 -4.102 -10.102 1 96.88 264 PRO B CA 1
ATOM 4509 C C . PRO B 1 264 ? 3.041 -3.752 -9.781 1 96.88 264 PRO B C 1
ATOM 4511 O O . PRO B 1 264 ? 3.91 -4.625 -9.805 1 96.88 264 PRO B O 1
ATOM 4514 N N . GLN B 1 265 ? 3.297 -2.547 -9.367 1 97.06 265 GLN B N 1
ATOM 4515 C CA . GLN B 1 265 ? 4.648 -2.039 -9.164 1 97.06 265 GLN B CA 1
ATOM 4516 C C . GLN B 1 265 ? 5.18 -2.432 -7.785 1 97.06 265 GLN B C 1
ATOM 4518 O O . GLN B 1 265 ? 6.344 -2.188 -7.473 1 97.06 265 GLN B O 1
ATOM 4523 N N . LEU B 1 266 ? 4.375 -3.061 -6.969 1 98.62 266 LEU B N 1
ATOM 4524 C CA . LEU B 1 266 ? 4.785 -3.4 -5.613 1 98.62 266 LEU B CA 1
ATOM 4525 C C . LEU B 1 266 ? 5.383 -4.805 -5.562 1 98.62 266 LEU B C 1
ATOM 4527 O O . LEU B 1 266 ? 6.074 -5.152 -4.602 1 98.62 266 LEU B O 1
ATOM 4531 N N . ILE B 1 267 ? 5.105 -5.617 -6.551 1 98.25 267 ILE B N 1
ATOM 4532 C CA . ILE B 1 267 ? 5.41 -7.043 -6.488 1 98.25 267 ILE B CA 1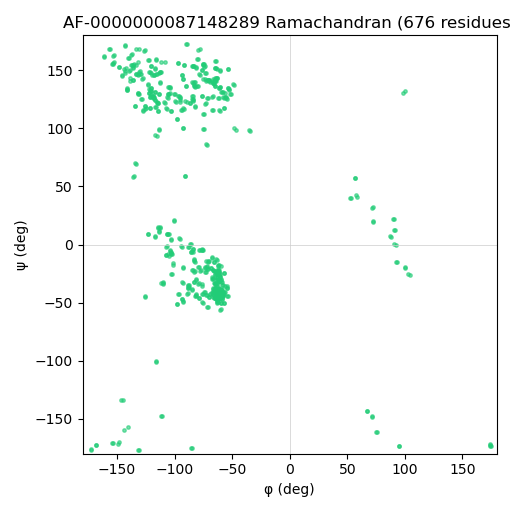
ATOM 4533 C C . ILE B 1 267 ? 6.922 -7.25 -6.602 1 98.25 267 ILE B C 1
ATOM 4535 O O . ILE B 1 267 ? 7.551 -7.781 -5.684 1 98.25 267 ILE B O 1
ATOM 4539 N N . ALA B 1 268 ? 7.562 -6.723 -7.633 1 97.44 268 ALA B N 1
ATOM 4540 C CA . ALA B 1 268 ? 8.984 -6.949 -7.852 1 97.44 268 ALA B CA 1
ATOM 4541 C C . ALA B 1 268 ? 9.812 -6.41 -6.684 1 97.44 268 ALA B C 1
ATOM 4543 O O . ALA B 1 268 ? 10.664 -7.113 -6.137 1 97.44 268 ALA B O 1
ATOM 4544 N N . PRO B 1 269 ? 9.477 -5.234 -6.176 1 98.38 269 PRO B N 1
ATOM 4545 C CA . PRO B 1 269 ? 10.281 -4.738 -5.055 1 98.38 269 PRO B CA 1
ATOM 4546 C C . PRO B 1 269 ? 9.789 -5.258 -3.707 1 98.38 269 PRO B C 1
ATOM 4548 O O . PRO B 1 269 ? 10.43 -5.02 -2.68 1 98.38 269 PRO B O 1
ATOM 4551 N N . ARG B 1 270 ? 8.664 -5.957 -3.701 1 98.5 270 ARG B N 1
ATOM 4552 C CA . ARG B 1 270 ? 8.047 -6.371 -2.445 1 98.5 270 ARG B CA 1
ATOM 4553 C C . ARG B 1 270 ? 7.859 -5.18 -1.511 1 98.5 270 ARG B C 1
ATOM 4555 O O . ARG B 1 270 ? 8.141 -5.273 -0.315 1 98.5 270 ARG B O 1
ATOM 4562 N N . ALA B 1 271 ? 7.465 -4.051 -2.092 1 98.81 271 ALA B N 1
ATOM 4563 C CA . ALA B 1 271 ? 7.324 -2.826 -1.312 1 98.81 271 ALA B CA 1
ATOM 4564 C C . ALA B 1 271 ? 6.086 -2.883 -0.421 1 98.81 271 ALA B C 1
ATOM 4566 O O . ALA B 1 271 ? 5.125 -3.592 -0.727 1 98.81 271 ALA B O 1
ATOM 4567 N N . THR B 1 272 ? 6.141 -2.148 0.677 1 98.88 272 THR B N 1
ATOM 4568 C CA . THR B 1 272 ? 5.02 -1.984 1.597 1 98.88 272 THR B CA 1
ATOM 4569 C C . THR B 1 272 ? 4.523 -0.542 1.59 1 98.88 272 THR B C 1
ATOM 4571 O O . THR B 1 272 ? 5.32 0.396 1.644 1 98.88 272 THR B O 1
ATOM 4574 N N . VAL B 1 273 ? 3.258 -0.391 1.426 1 98.94 273 VAL B N 1
ATOM 4575 C CA . VAL B 1 273 ? 2.594 0.908 1.456 1 98.94 273 VAL B CA 1
ATOM 4576 C C . VAL B 1 273 ? 1.602 0.956 2.615 1 98.94 273 VAL B C 1
ATOM 4578 O O . VAL B 1 273 ? 0.799 0.037 2.793 1 98.94 273 VAL B O 1
ATOM 4581 N N . GLN B 1 274 ? 1.649 2.002 3.404 1 98.94 274 GLN B N 1
ATOM 4582 C CA . GLN B 1 274 ? 0.762 2.057 4.562 1 98.94 274 GLN B CA 1
ATOM 4583 C C . GLN B 1 274 ? 0.225 3.469 4.777 1 98.94 274 GLN B C 1
ATOM 4585 O O . GLN B 1 274 ? 0.982 4.441 4.727 1 98.94 274 GLN B O 1
ATOM 4590 N N . GLY B 1 275 ? -1.104 3.539 4.992 1 98.75 275 GLY B N 1
ATOM 4591 C CA . GLY B 1 275 ? -1.686 4.789 5.453 1 98.75 275 GLY B CA 1
ATOM 4592 C C . GLY B 1 275 ? -1.403 5.078 6.918 1 98.75 275 GLY B C 1
ATOM 4593 O O . GLY B 1 275 ? -1.117 4.164 7.691 1 98.75 275 GLY B O 1
ATOM 4594 N N . LEU B 1 276 ? -1.443 6.383 7.238 1 97.19 276 LEU B N 1
ATOM 4595 C CA . LEU B 1 276 ? -1.201 6.691 8.641 1 97.19 276 LEU B CA 1
ATOM 4596 C C . LEU B 1 276 ? -2.084 7.848 9.109 1 97.19 276 LEU B C 1
ATOM 4598 O O . LEU B 1 276 ? -2.42 8.734 8.32 1 97.19 276 LEU B O 1
ATOM 4602 N N . LEU B 1 277 ? -2.467 7.824 10.344 1 98.12 277 LEU B N 1
ATOM 4603 C CA . LEU B 1 277 ? -3.107 8.883 11.109 1 98.12 277 LEU B CA 1
ATOM 4604 C C . LEU B 1 277 ? -2.375 9.125 12.422 1 98.12 277 LEU B C 1
ATOM 4606 O O . LEU B 1 277 ? -2.217 8.203 13.227 1 98.12 277 LEU B O 1
ATOM 4610 N N . VAL B 1 278 ? -2.006 10.289 12.633 1 97.81 278 VAL B N 1
ATOM 4611 C CA . VAL B 1 278 ? -1.165 10.609 13.781 1 97.81 278 VAL B CA 1
ATOM 4612 C C . VAL B 1 278 ? -1.92 10.305 15.078 1 97.81 278 VAL B C 1
ATOM 4614 O O . VAL B 1 278 ? -1.311 9.969 16.094 1 97.81 278 VAL B O 1
ATOM 4617 N N . SER B 1 279 ? -3.232 10.375 15.039 1 96.5 279 SER B N 1
ATOM 4618 C CA . SER B 1 279 ? -4.027 10.156 16.25 1 96.5 279 SER B CA 1
ATOM 4619 C C . SER B 1 279 ? -3.812 8.75 16.797 1 96.5 279 SER B C 1
ATOM 4621 O O . SER B 1 279 ? -4.004 8.516 17.984 1 96.5 279 SER B O 1
ATOM 4623 N N . ASP B 1 280 ? -3.4 7.812 15.953 1 97.69 280 ASP B N 1
ATOM 4624 C CA . ASP B 1 280 ? -3.18 6.434 16.391 1 97.69 280 ASP B CA 1
ATOM 4625 C C . ASP B 1 280 ? -2 6.344 17.344 1 97.69 280 ASP B C 1
ATOM 4627 O O . ASP B 1 280 ? -1.839 5.34 18.047 1 97.69 280 ASP B O 1
ATOM 4631 N N . PHE B 1 281 ? -1.267 7.379 17.453 1 98.25 281 PHE B N 1
ATOM 4632 C CA . PHE B 1 281 ? -0.046 7.352 18.25 1 98.25 281 PHE B CA 1
ATOM 4633 C C . PHE B 1 281 ? -0.184 8.234 19.484 1 98.25 281 PHE B C 1
ATOM 4635 O O . PHE B 1 281 ? 0.81 8.555 20.141 1 98.25 281 PHE B O 1
ATOM 4642 N N . ALA B 1 282 ? -1.381 8.656 19.844 1 96.75 282 ALA B N 1
ATOM 4643 C CA . ALA B 1 282 ? -1.686 9.625 20.891 1 96.75 282 ALA B CA 1
ATOM 4644 C C . ALA B 1 282 ? -1.055 9.211 22.219 1 96.75 282 ALA B C 1
ATOM 4646 O O . ALA B 1 282 ? -0.47 10.047 22.922 1 96.75 282 ALA B O 1
ATOM 4647 N N . PRO B 1 283 ? -1.027 7.891 22.531 1 97.06 283 PRO B N 1
ATOM 4648 C CA . PRO B 1 283 ? -0.443 7.492 23.812 1 97.06 283 PRO B CA 1
ATOM 4649 C C . PRO B 1 283 ? 1.057 7.77 23.891 1 97.06 283 PRO B C 1
ATOM 4651 O O . PRO B 1 283 ? 1.633 7.777 24.984 1 97.06 283 PRO B O 1
ATOM 4654 N N . ARG B 1 284 ? 1.665 8.031 22.75 1 97.88 284 ARG B N 1
ATOM 4655 C CA . ARG B 1 284 ? 3.111 8.219 22.719 1 97.88 284 ARG B CA 1
ATOM 4656 C C . ARG B 1 284 ? 3.467 9.648 22.328 1 97.88 284 ARG B C 1
ATOM 4658 O O . ARG B 1 284 ? 4.629 9.953 22.062 1 97.88 284 ARG B O 1
ATOM 4665 N N . PHE B 1 285 ? 2.506 10.57 22.375 1 96.88 285 PHE B N 1
ATOM 4666 C CA . PHE B 1 285 ? 2.713 11.945 21.938 1 96.88 285 PHE B CA 1
ATOM 4667 C C . PHE B 1 285 ? 3.734 12.648 22.828 1 96.88 285 PHE B C 1
ATOM 4669 O O . PHE B 1 285 ? 4.566 13.414 22.328 1 96.88 285 PHE B O 1
ATOM 4676 N N . GLU B 1 286 ? 3.686 12.438 24.062 1 94.31 286 GLU B N 1
ATOM 4677 C CA . GLU B 1 286 ? 4.574 13.125 25 1 94.31 286 GLU B CA 1
ATOM 4678 C C . GLU B 1 286 ? 6.039 12.852 24.672 1 94.31 286 GLU B C 1
ATOM 4680 O O . GLU B 1 286 ? 6.848 13.781 24.594 1 94.31 286 GLU B O 1
ATOM 4685 N N . ARG B 1 287 ? 6.32 11.586 24.406 1 95.19 287 ARG B N 1
ATOM 4686 C CA . ARG B 1 287 ? 7.691 11.211 24.078 1 95.19 287 ARG B CA 1
ATOM 4687 C C . ARG B 1 287 ? 8.156 11.859 22.781 1 95.19 287 ARG B C 1
ATOM 4689 O O . ARG B 1 287 ? 9.266 12.375 22.703 1 95.19 287 ARG B O 1
ATOM 4696 N N . ALA B 1 288 ? 7.316 11.844 21.812 1 97.38 288 ALA B N 1
ATOM 4697 C CA . ALA B 1 288 ? 7.652 12.445 20.516 1 97.38 288 ALA B CA 1
ATOM 4698 C C . ALA B 1 288 ? 7.852 13.953 20.656 1 97.38 288 ALA B C 1
ATOM 4700 O O . ALA B 1 288 ? 8.805 14.516 20.109 1 97.38 288 ALA B O 1
ATOM 4701 N N . SER B 1 289 ? 6.992 14.562 21.391 1 95.62 289 SER B N 1
ATOM 4702 C CA . SER B 1 289 ? 7.07 16.016 21.594 1 95.62 289 SER B CA 1
ATOM 4703 C C . SER B 1 289 ? 8.344 16.406 22.328 1 95.62 289 SER B C 1
ATOM 4705 O O . SER B 1 289 ? 8.961 17.422 22 1 95.62 289 SER B O 1
ATOM 4707 N N . GLN B 1 290 ? 8.711 15.609 23.281 1 95.62 290 GLN B N 1
ATOM 4708 C CA . GLN B 1 290 ? 9.945 15.867 24.016 1 95.62 290 GLN B CA 1
ATOM 4709 C C . GLN B 1 290 ? 11.164 15.773 23.094 1 95.62 290 GLN B C 1
ATOM 4711 O O . GLN B 1 290 ? 12.023 16.656 23.109 1 95.62 290 GLN B O 1
ATOM 4716 N N . ARG B 1 291 ? 11.227 14.781 22.297 1 97.62 291 ARG B N 1
ATOM 4717 C CA . ARG B 1 291 ? 12.359 14.586 21.391 1 97.62 291 ARG B CA 1
ATOM 4718 C C . ARG B 1 291 ? 12.43 15.711 20.359 1 97.62 291 ARG B C 1
ATOM 4720 O O . ARG B 1 291 ? 13.5 16.266 20.109 1 97.62 291 ARG B O 1
ATOM 4727 N N . LEU B 1 292 ? 11.305 16 19.812 1 98.12 292 LEU B N 1
ATOM 4728 C CA . LEU B 1 292 ? 11.242 17.094 18.859 1 98.12 292 LEU B CA 1
ATOM 4729 C C . LEU B 1 292 ? 11.695 18.406 19.484 1 98.12 292 LEU B C 1
ATOM 4731 O O . LEU B 1 292 ? 12.461 19.156 18.875 1 98.12 292 LEU B O 1
ATOM 4735 N N . GLY B 1 293 ? 11.211 18.625 20.688 1 96.94 293 GLY B N 1
ATOM 4736 C CA . GLY B 1 293 ? 11.625 19.812 21.406 1 96.94 293 GLY B CA 1
ATOM 4737 C C . GLY B 1 293 ? 13.117 19.891 21.641 1 96.94 293 GLY B C 1
ATOM 4738 O O . GLY B 1 293 ? 13.719 20.969 21.5 1 96.94 293 GLY B O 1
ATOM 4739 N N . GLU B 1 294 ? 13.719 18.766 21.938 1 97 294 GLU B N 1
ATOM 4740 C CA . GLU B 1 294 ? 15.156 18.703 22.156 1 97 294 GLU B CA 1
ATOM 4741 C C . GLU B 1 294 ? 15.922 19.047 20.875 1 97 294 GLU B C 1
ATOM 4743 O O . GLU B 1 294 ? 16.891 19.812 20.906 1 97 294 GLU B O 1
ATOM 4748 N N . TRP B 1 295 ? 15.508 18.5 19.781 1 97.88 295 TRP B N 1
ATOM 4749 C CA . TRP B 1 295 ? 16.172 18.75 18.516 1 97.88 295 TRP B CA 1
ATOM 4750 C C . TRP B 1 295 ? 16.031 20.219 18.109 1 97.88 295 TRP B C 1
ATOM 4752 O O . TRP B 1 295 ? 16.969 20.812 17.578 1 97.88 295 TRP B O 1
ATOM 4762 N N . VAL B 1 296 ? 14.852 20.75 18.359 1 97.56 296 VAL B N 1
ATOM 4763 C CA . VAL B 1 296 ? 14.617 22.156 18.016 1 97.56 296 VAL B CA 1
ATOM 4764 C C . VAL B 1 296 ? 15.492 23.047 18.891 1 97.56 296 VAL B C 1
ATOM 4766 O O . VAL B 1 296 ? 16.156 23.969 18.391 1 97.56 296 VAL B O 1
ATOM 4769 N N . ALA B 1 297 ? 15.523 22.766 20.141 1 95.38 297 ALA B N 1
ATOM 4770 C CA . ALA B 1 297 ? 16.281 23.562 21.094 1 95.38 297 ALA B CA 1
ATOM 4771 C C . ALA B 1 297 ? 17.781 23.516 20.781 1 95.38 297 ALA B C 1
ATOM 4773 O O . ALA B 1 297 ? 18.484 24.5 20.953 1 95.38 297 ALA B O 1
ATOM 4774 N N . ALA B 1 298 ? 18.234 22.422 20.297 1 95.75 298 ALA B N 1
ATOM 4775 C CA . ALA B 1 298 ? 19.641 22.219 19.984 1 95.75 298 ALA B CA 1
ATOM 4776 C C . ALA B 1 298 ? 20 22.797 18.625 1 95.75 298 ALA B C 1
ATOM 4778 O O . ALA B 1 298 ? 21.172 22.906 18.266 1 95.75 298 ALA B O 1
ATOM 4779 N N . GLY B 1 299 ? 19.016 23.094 17.844 1 95.62 299 GLY B N 1
ATOM 4780 C CA . GLY B 1 299 ? 19.234 23.609 16.5 1 95.62 299 GLY B CA 1
ATOM 4781 C C . GLY B 1 299 ? 19.391 22.531 15.453 1 95.62 299 GLY B C 1
ATOM 4782 O O . GLY B 1 299 ? 19.688 22.812 14.289 1 95.62 299 GLY B O 1
ATOM 4783 N N . ASP B 1 300 ? 19.172 21.297 15.836 1 97.31 300 ASP B N 1
ATOM 4784 C CA . ASP B 1 300 ? 19.312 20.156 14.938 1 97.31 300 ASP B CA 1
ATOM 4785 C C . ASP B 1 300 ? 18.078 20.016 14.039 1 97.31 300 ASP B C 1
ATOM 4787 O O . ASP B 1 300 ? 18.109 19.312 13.031 1 97.31 300 ASP B O 1
ATOM 4791 N N . LEU B 1 301 ? 17.031 20.609 14.445 1 98.12 301 LEU B N 1
ATOM 4792 C CA . LEU B 1 301 ? 15.781 20.641 13.688 1 98.12 301 LEU B CA 1
ATOM 4793 C C . LEU B 1 301 ? 15.289 22.078 13.508 1 98.12 301 LEU B C 1
ATOM 4795 O O . LEU B 1 301 ? 14.953 22.75 14.484 1 98.12 301 LEU B O 1
ATOM 4799 N N . GLN B 1 302 ? 15.289 22.438 12.281 1 98 302 GLN B N 1
ATOM 4800 C CA . GLN B 1 302 ? 14.859 23.797 11.93 1 98 302 GLN B CA 1
ATOM 4801 C C . GLN B 1 302 ? 13.398 23.812 11.5 1 98 302 GLN B C 1
ATOM 4803 O O . GLN B 1 302 ? 12.82 22.766 11.188 1 98 302 GLN B O 1
ATOM 4808 N N . HIS B 1 303 ? 12.836 25 11.664 1 97.62 303 HIS B N 1
ATOM 4809 C CA . HIS B 1 303 ? 11.438 25.172 11.273 1 97.62 303 HIS B CA 1
ATOM 4810 C C . HIS B 1 303 ? 11.172 26.594 10.781 1 97.62 303 HIS B C 1
ATOM 4812 O O . HIS B 1 303 ? 11.914 27.516 11.125 1 97.62 303 HIS B O 1
ATOM 4818 N N . ARG B 1 304 ? 10.188 26.672 9.922 1 97.25 304 ARG B N 1
ATOM 4819 C CA . ARG B 1 304 ? 9.711 27.953 9.406 1 97.25 304 ARG B CA 1
ATOM 4820 C C . ARG B 1 304 ? 8.188 28 9.398 1 97.25 304 ARG B C 1
ATOM 4822 O O . ARG B 1 304 ? 7.523 27 9.148 1 97.25 304 ARG B O 1
ATOM 4829 N N . GLU B 1 305 ? 7.684 29.156 9.727 1 97.81 305 GLU B N 1
ATOM 4830 C CA . GLU B 1 305 ? 6.25 29.406 9.641 1 97.81 305 GLU B CA 1
ATOM 4831 C C . GLU B 1 305 ? 5.941 30.562 8.688 1 97.81 305 GLU B C 1
ATOM 4833 O O . GLU B 1 305 ? 6.668 31.562 8.656 1 97.81 305 GLU B O 1
ATOM 4838 N N . THR B 1 306 ? 4.992 30.359 7.883 1 97.62 306 THR B N 1
ATOM 4839 C CA . THR B 1 306 ? 4.371 31.438 7.141 1 97.62 306 THR B CA 1
ATOM 4840 C C . THR B 1 306 ? 3.172 32 7.898 1 97.62 306 THR B C 1
ATOM 4842 O O . THR B 1 306 ? 2.189 31.297 8.125 1 97.62 306 THR B O 1
ATOM 4845 N N . VAL B 1 307 ? 3.266 33.312 8.289 1 97.56 307 VAL B N 1
ATOM 4846 C CA . VAL B 1 307 ? 2.264 33.906 9.18 1 97.56 307 VAL B CA 1
ATOM 4847 C C . VAL B 1 307 ? 1.358 34.844 8.391 1 97.56 307 VAL B C 1
ATOM 4849 O O . VAL B 1 307 ? 1.838 35.781 7.738 1 97.56 307 VAL B O 1
ATOM 4852 N N . VAL B 1 308 ? 0.097 34.531 8.328 1 97.62 308 VAL B N 1
ATOM 4853 C CA . VAL B 1 308 ? -0.924 35.469 7.848 1 97.62 308 VAL B CA 1
ATOM 4854 C C . VAL B 1 308 ? -1.469 36.281 9.008 1 97.62 308 VAL B C 1
ATOM 4856 O O . VAL B 1 308 ? -1.768 35.75 10.078 1 97.62 308 VAL B O 1
ATOM 4859 N N . GLU B 1 309 ? -1.644 37.625 8.836 1 97.88 309 GLU B N 1
ATOM 4860 C CA . GLU B 1 309 ? -2.037 38.5 9.914 1 97.88 309 GLU B CA 1
ATOM 4861 C C . GLU B 1 309 ? -3.549 38.719 9.938 1 97.88 309 GLU B C 1
ATOM 4863 O O . GLU B 1 309 ? -4.148 39.062 8.922 1 97.88 309 GLU B O 1
ATOM 4868 N N . GLY B 1 310 ? -4.105 38.438 11.156 1 98.31 310 GLY B N 1
ATOM 4869 C CA . GLY B 1 310 ? -5.5 38.812 11.359 1 98.31 310 GLY B CA 1
ATOM 4870 C C . GLY B 1 310 ? -6.449 37.625 11.203 1 98.31 310 GLY B C 1
ATOM 4871 O O . GLY B 1 310 ? -6.414 36.938 10.188 1 98.31 310 GLY B O 1
ATOM 4872 N N . LEU B 1 311 ? -7.309 37.5 12.148 1 98.25 311 LEU B N 1
ATOM 4873 C CA . LEU B 1 311 ? -8.312 36.438 12.125 1 98.25 311 LEU B CA 1
ATOM 4874 C C . LEU B 1 311 ? -9.133 36.5 10.836 1 98.25 311 LEU B C 1
ATOM 4876 O O . LEU B 1 311 ? -9.5 35.438 10.281 1 98.25 311 LEU B O 1
ATOM 4880 N N . GLU B 1 312 ? -9.398 37.719 10.336 1 97.94 312 GLU B N 1
ATOM 4881 C CA . GLU B 1 312 ? -10.25 37.938 9.172 1 97.94 312 GLU B CA 1
ATOM 4882 C C . GLU B 1 312 ? -9.656 37.281 7.93 1 97.94 312 GLU B C 1
ATOM 4884 O O . GLU B 1 312 ? -10.367 37 6.961 1 97.94 312 GLU B O 1
ATOM 4889 N N . HIS B 1 313 ? -8.383 36.969 7.977 1 97.75 313 HIS B N 1
ATOM 4890 C CA . HIS B 1 313 ? -7.699 36.438 6.801 1 97.75 313 HIS B CA 1
ATOM 4891 C C . HIS B 1 313 ? -7.461 34.938 6.93 1 97.75 313 HIS B C 1
ATOM 4893 O O . HIS B 1 313 ? -6.746 34.344 6.121 1 97.75 313 HIS B O 1
ATOM 4899 N N . ALA B 1 314 ? -8.047 34.281 7.965 1 98.06 314 ALA B N 1
ATOM 4900 C CA . ALA B 1 314 ? -7.848 32.875 8.195 1 98.06 314 ALA B CA 1
ATOM 4901 C C . ALA B 1 314 ? -8.305 32.062 6.988 1 98.06 314 ALA B C 1
ATOM 4903 O O . ALA B 1 314 ? -7.586 31.156 6.535 1 98.06 314 ALA B O 1
ATOM 4904 N N . PRO B 1 315 ? -9.484 32.344 6.367 1 97.62 315 PRO B N 1
ATOM 4905 C CA . PRO B 1 315 ? -9.875 31.594 5.18 1 97.62 315 PRO B CA 1
ATOM 4906 C C . PRO B 1 315 ? -8.883 31.734 4.027 1 97.62 315 PRO B C 1
ATOM 4908 O O . PRO B 1 315 ? -8.617 30.781 3.305 1 97.62 315 PRO B O 1
ATOM 4911 N N . GLU B 1 316 ? -8.359 32.938 3.898 1 96.44 316 GLU B N 1
ATOM 4912 C CA . GLU B 1 316 ? -7.352 33.156 2.863 1 96.44 316 GLU B CA 1
ATOM 4913 C C . GLU B 1 316 ? -6.117 32.281 3.096 1 96.44 316 GLU B C 1
ATOM 4915 O O . GLU B 1 316 ? -5.559 31.719 2.148 1 96.44 316 GLU B O 1
ATOM 4920 N N . ALA B 1 317 ? -5.688 32.25 4.34 1 96.88 317 ALA B N 1
ATOM 4921 C CA . ALA B 1 317 ? -4.559 31.406 4.695 1 96.88 317 ALA B CA 1
ATOM 4922 C C . ALA B 1 317 ? -4.844 29.938 4.352 1 96.88 317 ALA B C 1
ATOM 4924 O O . ALA B 1 317 ? -3.992 29.25 3.793 1 96.88 317 ALA B O 1
ATOM 4925 N N . PHE B 1 318 ? -6.035 29.5 4.656 1 96.69 318 PHE B N 1
ATOM 4926 C CA . PHE B 1 318 ? -6.445 28.125 4.371 1 96.69 318 PHE B CA 1
ATOM 4927 C C . PHE B 1 318 ? -6.441 27.859 2.869 1 96.69 318 PHE B C 1
ATOM 4929 O O . PHE B 1 318 ? -5.863 26.875 2.406 1 96.69 318 PHE B O 1
ATOM 4936 N N . LEU B 1 319 ? -7.051 28.703 2.119 1 95.31 319 LEU B N 1
ATOM 4937 C CA . LEU B 1 319 ? -7.137 28.547 0.671 1 95.31 319 LEU B CA 1
ATOM 4938 C C . LEU B 1 319 ? -5.75 28.594 0.038 1 95.31 319 LEU B C 1
ATOM 4940 O O . LEU B 1 319 ? -5.504 27.938 -0.974 1 95.31 319 LEU B O 1
ATOM 4944 N N . GLY B 1 320 ? -4.875 29.312 0.646 1 93.38 320 GLY B N 1
ATOM 4945 C CA . GLY B 1 320 ? -3.518 29.453 0.146 1 93.38 320 GLY B CA 1
ATOM 4946 C C . GLY B 1 320 ? -2.711 28.172 0.237 1 93.38 320 GLY B C 1
ATOM 4947 O O . GLY B 1 320 ? -1.679 28.047 -0.424 1 93.38 320 GLY B O 1
ATOM 4948 N N . LEU B 1 321 ? -3.113 27.219 1.094 1 93.81 321 LEU B N 1
ATOM 4949 C CA . LEU B 1 321 ? -2.414 25.953 1.229 1 93.81 321 LEU B CA 1
ATOM 4950 C C . LEU B 1 321 ? -2.385 25.203 -0.098 1 93.81 321 LEU B C 1
ATOM 4952 O O . LEU B 1 321 ? -1.425 24.484 -0.39 1 93.81 321 LEU B O 1
ATOM 4956 N N . PHE B 1 322 ? -3.385 25.375 -0.95 1 90.88 322 PHE B N 1
ATOM 4957 C CA . PHE B 1 322 ? -3.584 24.547 -2.141 1 90.88 322 PHE B CA 1
ATOM 4958 C C . PHE B 1 322 ? -2.936 25.203 -3.357 1 90.88 322 PHE B C 1
ATOM 4960 O O . PHE B 1 322 ? -2.889 24.594 -4.434 1 90.88 322 PHE B O 1
ATOM 4967 N N . SER B 1 323 ? -2.359 26.375 -3.139 1 85.5 323 SER B N 1
ATOM 4968 C CA . SER B 1 323 ? -1.623 27.047 -4.211 1 85.5 323 SER B CA 1
ATOM 4969 C C . SER B 1 323 ? -0.119 26.984 -3.965 1 85.5 323 SER B C 1
ATOM 4971 O O . SER B 1 323 ? 0.669 27.406 -4.812 1 85.5 323 SER B O 1
ATOM 4973 N N . GLY B 1 324 ? 0.267 26.438 -2.926 1 81.19 324 GLY B N 1
ATOM 4974 C CA . GLY B 1 324 ? 1.674 26.234 -2.619 1 81.19 324 GLY B CA 1
ATOM 4975 C C . GLY B 1 324 ? 2.395 27.516 -2.26 1 81.19 324 GLY B C 1
ATOM 4976 O O . GLY B 1 324 ? 3.6 27.641 -2.482 1 81.19 324 GLY B O 1
ATOM 4977 N N . ASP B 1 325 ? 1.759 28.422 -1.665 1 81.19 325 ASP B N 1
ATOM 4978 C CA . ASP B 1 325 ? 2.311 29.75 -1.391 1 81.19 325 ASP B CA 1
ATOM 4979 C C . ASP B 1 325 ? 3.123 29.75 -0.097 1 81.19 325 ASP B C 1
ATOM 4981 O O . ASP B 1 325 ? 4.004 30.594 0.089 1 81.19 325 ASP B O 1
ATOM 4985 N N . ASN B 1 326 ? 2.881 28.859 0.714 1 89.75 326 ASN B N 1
ATOM 4986 C CA . ASN B 1 326 ? 3.506 28.891 2.031 1 89.75 326 ASN B CA 1
ATOM 4987 C C . ASN B 1 326 ? 4.797 28.078 2.062 1 89.75 326 ASN B C 1
ATOM 4989 O O . ASN B 1 326 ? 4.949 27.109 1.31 1 89.75 326 ASN B O 1
ATOM 4993 N N . VAL B 1 327 ? 5.73 28.516 2.816 1 95.5 327 VAL B N 1
ATOM 4994 C CA . VAL B 1 327 ? 6.926 27.766 3.193 1 95.5 327 VAL B CA 1
ATOM 4995 C C . VAL B 1 327 ? 6.82 27.312 4.648 1 95.5 327 VAL B C 1
ATOM 4997 O O . VAL B 1 327 ? 6.492 28.109 5.531 1 95.5 327 VAL B O 1
ATOM 5000 N N . GLY B 1 328 ? 7.059 26.031 4.867 1 97.44 328 GLY B N 1
ATOM 5001 C CA . GLY B 1 328 ? 6.867 25.5 6.207 1 97.44 328 GLY B CA 1
ATOM 5002 C C . GLY B 1 328 ? 5.418 25.5 6.648 1 97.44 328 GLY B C 1
ATOM 5003 O O . GLY B 1 328 ? 4.52 25.219 5.859 1 97.44 328 GLY B O 1
ATOM 5004 N N . LYS B 1 329 ? 5.188 25.766 7.91 1 98.25 329 LYS B N 1
ATOM 5005 C CA . LYS B 1 329 ? 3.863 25.719 8.523 1 98.25 329 LYS B CA 1
ATOM 5006 C C . LYS B 1 329 ? 3.107 27.031 8.312 1 98.25 329 LYS B C 1
ATOM 5008 O O . LYS B 1 329 ? 3.625 28.109 8.609 1 98.25 329 LYS B O 1
ATOM 5013 N N . GLN B 1 330 ? 1.894 26.922 7.73 1 97.5 330 GLN B N 1
ATOM 5014 C CA . GLN B 1 330 ? 1.022 28.094 7.617 1 97.5 330 GLN B CA 1
ATOM 5015 C C . GLN B 1 330 ? 0.218 28.297 8.898 1 97.5 330 GLN B C 1
ATOM 5017 O O . GLN B 1 330 ? -0.412 27.375 9.398 1 97.5 330 GLN B O 1
ATOM 5022 N N . VAL B 1 331 ? 0.261 29.516 9.461 1 98.31 331 VAL B N 1
ATOM 5023 C CA . VAL B 1 331 ? -0.499 29.875 10.648 1 98.31 331 VAL B CA 1
ATOM 5024 C C . VAL B 1 331 ? -1.107 31.266 10.477 1 98.31 331 VAL B C 1
ATOM 5026 O O . VAL B 1 331 ? -0.739 32 9.555 1 98.31 331 VAL B O 1
ATOM 5029 N N . VAL B 1 332 ? -2.062 31.594 11.281 1 98.62 332 VAL B N 1
ATOM 5030 C CA . VAL B 1 332 ? -2.688 32.906 11.32 1 98.62 332 VAL B CA 1
ATOM 5031 C C . VAL B 1 332 ? -2.438 33.562 12.68 1 98.62 332 VAL B C 1
ATOM 5033 O O . VAL B 1 332 ? -2.721 32.938 13.727 1 98.62 332 VAL B O 1
ATOM 5036 N N . ARG B 1 333 ? -1.882 34.719 12.672 1 98.56 333 ARG B N 1
ATOM 5037 C CA . ARG B 1 333 ? -1.764 35.469 13.914 1 98.56 333 ARG B CA 1
ATOM 5038 C C . ARG B 1 333 ? -3.059 36.219 14.227 1 98.56 333 ARG B C 1
ATOM 5040 O O . ARG B 1 333 ? -3.48 37.094 13.461 1 98.56 333 ARG B O 1
ATOM 5047 N N . VAL B 1 334 ? -3.633 35.906 15.297 1 98.25 334 VAL B N 1
ATOM 5048 C CA . VAL B 1 334 ? -4.945 36.438 15.656 1 98.25 334 VAL B CA 1
ATOM 5049 C C . VAL B 1 334 ? -4.781 37.625 16.594 1 98.25 334 VAL B C 1
ATOM 5051 O O . VAL B 1 334 ? -5.52 38.625 16.484 1 98.25 334 VAL B O 1
ATOM 5054 N N . SER B 1 335 ? -3.889 37.5 17.531 1 94.94 335 SER B N 1
ATOM 5055 C CA . SER B 1 335 ? -3.67 38.594 18.469 1 94.94 335 SER B CA 1
ATOM 5056 C C . SER B 1 335 ? -2.195 38.719 18.844 1 94.94 335 SER B C 1
ATOM 5058 O O . SER B 1 335 ? -1.426 37.75 18.672 1 94.94 335 SER B O 1
ATOM 5060 N N . ALA B 1 336 ? -1.85 39.969 19.156 1 85.62 336 ALA B N 1
ATOM 5061 C CA . ALA B 1 336 ? -0.477 40.25 19.578 1 85.62 336 ALA B CA 1
ATOM 5062 C C . ALA B 1 336 ? -0.276 39.969 21.062 1 85.62 336 ALA B C 1
ATOM 5064 O O . ALA B 1 336 ? -1.246 39.812 21.797 1 85.62 336 ALA B O 1
ATOM 5065 N N . ALA B 1 337 ? 1.123 39.656 21.312 1 71.94 337 ALA B N 1
ATOM 5066 C CA . ALA B 1 337 ? 1.425 39.531 22.734 1 71.94 337 ALA B CA 1
ATOM 5067 C C . ALA B 1 337 ? 1.005 40.781 23.5 1 71.94 337 ALA B C 1
ATOM 5069 O O . ALA B 1 337 ? 1.103 41.906 22.984 1 71.94 337 ALA B O 1
ATOM 5070 N N . ALA B 1 338 ? 0.167 40.625 24.578 1 57.19 338 ALA B N 1
ATOM 5071 C CA . ALA B 1 338 ? -0.132 41.781 25.391 1 57.19 338 ALA B CA 1
ATOM 5072 C C . ALA B 1 338 ? 1.14 42.562 25.734 1 57.19 338 ALA B C 1
ATOM 5074 O O . ALA B 1 338 ? 2.16 41.969 26.078 1 57.19 338 ALA B O 1
ATOM 5075 N N . SER B 1 339 ? 1.426 43.656 24.984 1 44.56 339 SER B N 1
ATOM 5076 C CA . SER B 1 339 ? 2.547 44.5 25.359 1 44.56 339 SER B CA 1
ATOM 5077 C C . SER B 1 339 ? 2.701 44.594 26.875 1 44.56 339 SER B C 1
ATOM 5079 O O . SER B 1 339 ? 1.729 44.812 27.594 1 44.56 339 SER B O 1
ATOM 5081 N N . SER B 1 340 ? 3.646 43.75 27.391 1 39.69 340 SER B N 1
ATOM 5082 C CA . SER B 1 340 ? 3.982 44.094 28.766 1 39.69 340 SER B CA 1
ATOM 5083 C C . SER B 1 340 ? 4.285 45.594 28.906 1 39.69 340 SER B C 1
ATOM 5085 O O . SER B 1 340 ? 4.812 46.219 27.969 1 39.69 340 SER B O 1
#

Organism: NCBI:txid1816183

InterPro domains:
  IPR011032 GroES-like superfamily [SSF50129] (4-141)
  IPR011032 GroES-like superfamily [SSF50129] (291-333)
  IPR013149 Alcohol dehydrogenase-like, C-terminal [PF00107] (158-290)
  IPR020843 Enoylreductase domain [SM00829] (16-332)
  IPR036291 NAD(P)-binding domain superfamily [SSF51735] (124-296)
  IPR041694 Oxidoreductase, N-terminal domain [PF16884] (6-112)
  IPR045010 Medium-chain dehydrogenase/reductase [PTHR43205] (4-335)

pLDDT: mean 95.96, std 6.84, range [39.56, 99.0]

Sequence (680 aa):
MRETNRRWHLAKRPAGEPDADCFDLREGERPTPNPGELLVRVRYLSVDPYMRGRMRDTASYAEPWAVGDPLSGGVVGEVVESGSDRYGPGDIVAGRGSWADYAVLDADDATDVDPSVADLPAYLGVLGMPGRTAYFGLFDVAEPRAGETVVVSGAAGAVGSTVGQLAALQGCRVVGFAGTDEKVDWLVDDLGFDAAINYAETDDYRAALDDAAPGGVDVYFDNVGGPITDAVFTRLTVDARVAVCGQIAHYNDETVPTGPRKLPQLIAPRATVQGLLVSDFAPRFERASQRLGEWVAAGDLQHRETVVEGLEHAPEAFLGLFSGDNVGKQVVRVSAAASSMRETNRRWHLAKRPAGEPDADCFDLREGERPTPNPGELLVRVRYLSVDPYMRGRMRDTASYAEPWAVGDPLSGGVVGEVVESGSDRYGPGDIVAGRGSWADYAVLDADDATDVDPSVADLPAYLGVLGMPGRTAYFGLFDVAEPRAGETVVVSGAAGAVGSTVGQLAALQGCRVVGFAGTDEKVDWLVDDLGFDAAINYAETDDYRAALDDAAPGGVDVYFDNVGGPITDAVFTRLTVDARVAVCGQIAHYNDETVPTGPRKLPQLIAPRATVQGLLVSDFAPRFERASQRLGEWVAAGDLQHRETVVEGLEHAPEAFLGLFSGDNVGKQVVRVSAAASS